Protein AF-0000000086143249 (afdb_homodimer)

Solvent-accessible surface area (backbone atoms only — not comparable to full-atom values): 24938 Å² total; per-residue (Å²): 135,87,78,75,76,75,75,76,72,74,68,70,60,76,52,44,16,34,37,43,62,39,65,54,31,55,38,76,34,71,57,23,24,67,23,38,9,64,67,45,34,52,48,39,67,72,47,65,26,53,32,49,55,59,49,44,65,70,29,73,62,38,90,56,38,36,68,79,71,19,32,50,93,50,46,57,22,42,28,57,87,43,30,72,89,51,56,42,82,43,46,58,58,37,75,44,74,37,32,36,46,72,76,23,68,48,46,25,28,32,34,29,27,32,30,34,56,89,74,70,37,75,79,40,75,57,56,37,73,32,82,71,28,52,46,71,91,50,78,87,56,68,67,79,28,45,44,64,35,59,40,66,75,80,59,78,69,64,28,51,45,80,64,33,22,28,45,32,43,43,34,40,18,52,80,96,71,57,38,38,32,46,26,27,30,41,29,25,38,52,73,80,67,75,84,73,78,81,72,84,75,81,82,76,86,74,83,75,81,83,76,94,76,88,83,75,84,67,93,125,134,86,77,75,76,76,75,75,71,74,68,71,59,76,53,43,16,34,36,43,61,38,65,54,32,54,39,76,34,72,57,24,23,67,24,37,9,64,67,48,36,52,48,40,67,72,46,65,27,53,33,49,54,59,50,44,66,70,28,73,62,38,90,55,38,36,67,78,71,18,33,52,94,48,46,57,23,43,29,57,86,43,30,72,90,51,56,42,82,42,45,58,59,37,76,44,73,36,30,37,46,71,77,25,68,48,46,26,28,32,35,30,28,32,30,33,55,88,75,71,37,75,78,41,74,56,56,37,74,33,83,72,27,53,47,70,91,51,77,87,56,68,66,80,30,45,43,62,38,59,39,64,75,80,60,78,69,66,26,50,44,79,64,34,22,28,44,32,42,43,35,41,17,52,82,94,71,56,38,38,32,46,27,26,30,42,29,25,38,50,75,80,69,76,82,75,78,82,77,86,81,88,84,73,91,72,86,77,85,78,66,93,67,84,76,82,79,82,92,130

Structure (mmCIF, N/CA/C/O backbone):
data_AF-0000000086143249-model_v1
#
loop_
_entity.id
_entity.type
_entity.pdbx_description
1 polymer 'Chitin-binding type-4 domain-containing protein'
#
loop_
_atom_site.group_PDB
_atom_site.id
_atom_site.type_symbol
_atom_site.label_atom_id
_atom_site.label_alt_id
_atom_site.label_comp_id
_atom_site.label_asym_id
_atom_site.label_entity_id
_atom_site.label_seq_id
_atom_site.pdbx_PDB_ins_code
_atom_site.Cartn_x
_atom_site.Cartn_y
_atom_site.Cartn_z
_atom_site.occupancy
_atom_site.B_iso_or_equiv
_atom_site.auth_seq_id
_atom_site.auth_comp_id
_atom_site.auth_asym_id
_atom_site.auth_atom_id
_atom_site.pdbx_PDB_model_num
ATOM 1 N N . MET A 1 1 ? 10.273 23.375 -43.906 1 33 1 MET A N 1
ATOM 2 C CA . MET A 1 1 ? 9.312 23.016 -42.844 1 33 1 MET A CA 1
ATOM 3 C C . MET A 1 1 ? 9.844 21.875 -42 1 33 1 MET A C 1
ATOM 5 O O . MET A 1 1 ? 10.016 20.75 -42.5 1 33 1 MET A O 1
ATOM 9 N N . LYS A 1 2 ? 10.781 22.188 -41 1 35.91 2 LYS A N 1
ATOM 10 C CA . LYS A 1 2 ? 11.531 21.281 -40.125 1 35.91 2 LYS A CA 1
ATOM 11 C C . LYS A 1 2 ? 10.602 20.5 -39.219 1 35.91 2 LYS A C 1
ATOM 13 O O . LYS A 1 2 ? 9.828 21.094 -38.438 1 35.91 2 LYS A O 1
ATOM 18 N N . TYR A 1 3 ? 10.086 19.328 -39.656 1 38.5 3 TYR A N 1
ATOM 19 C CA . TYR A 1 3 ? 9.305 18.391 -38.844 1 38.5 3 TYR A CA 1
ATOM 20 C C . TYR A 1 3 ? 10.102 17.922 -37.656 1 38.5 3 TYR A C 1
ATOM 22 O O . TYR A 1 3 ? 11.188 17.359 -37.781 1 38.5 3 TYR A O 1
ATOM 30 N N . PHE A 1 4 ? 10.07 18.688 -36.594 1 37.59 4 PHE A N 1
ATOM 31 C CA . PHE A 1 4 ? 10.625 18.188 -35.344 1 37.59 4 PHE A CA 1
ATOM 32 C C . PHE A 1 4 ? 9.852 16.969 -34.844 1 37.59 4 PHE A C 1
ATOM 34 O O . PHE A 1 4 ? 8.641 17.047 -34.625 1 37.59 4 PHE A O 1
ATOM 41 N N . ALA A 1 5 ? 10.312 15.789 -35.219 1 37.38 5 ALA A N 1
ATOM 42 C CA . ALA A 1 5 ? 9.836 14.523 -34.656 1 37.38 5 ALA A CA 1
ATOM 43 C C . ALA A 1 5 ? 9.945 14.516 -33.125 1 37.38 5 ALA A C 1
ATOM 45 O O . ALA A 1 5 ? 11.039 14.617 -32.594 1 37.38 5 ALA A O 1
ATOM 46 N N . ALA A 1 6 ? 8.891 14.961 -32.469 1 35.78 6 ALA A N 1
ATOM 47 C CA . ALA A 1 6 ? 8.812 14.766 -31.031 1 35.78 6 ALA A CA 1
ATOM 48 C C . ALA A 1 6 ? 8.992 13.297 -30.672 1 35.78 6 ALA A C 1
ATOM 50 O O . ALA A 1 6 ? 8.195 12.445 -31.094 1 35.78 6 ALA A O 1
ATOM 51 N N . ILE A 1 7 ? 10.164 12.836 -30.438 1 33.03 7 ILE A N 1
ATOM 52 C CA . ILE A 1 7 ? 10.398 11.523 -29.844 1 33.03 7 ILE A CA 1
ATOM 53 C C . ILE A 1 7 ? 9.625 11.406 -28.531 1 33.03 7 ILE A C 1
ATOM 55 O O . ILE A 1 7 ? 9.922 12.109 -27.562 1 33.03 7 ILE A O 1
ATOM 59 N N . ALA A 1 8 ? 8.375 10.984 -28.609 1 36.09 8 ALA A N 1
ATOM 60 C CA . ALA A 1 8 ? 7.641 10.578 -27.422 1 36.09 8 ALA A CA 1
ATOM 61 C C . ALA A 1 8 ? 8.438 9.555 -26.609 1 36.09 8 ALA A C 1
ATOM 63 O O . ALA A 1 8 ? 8.602 8.406 -27.047 1 36.09 8 ALA A O 1
ATOM 64 N N . THR A 1 9 ? 9.445 9.922 -25.906 1 32.84 9 THR A N 1
ATOM 65 C CA . THR A 1 9 ? 10.07 9.016 -24.938 1 32.84 9 THR A CA 1
ATOM 66 C C . THR A 1 9 ? 9.016 8.328 -24.078 1 32.84 9 THR A C 1
ATOM 68 O O . THR A 1 9 ? 8.273 8.984 -23.359 1 32.84 9 THR A O 1
ATOM 71 N N . PHE A 1 10 ? 8.469 7.238 -24.516 1 34.41 10 PHE A N 1
ATOM 72 C CA . PHE A 1 10 ? 7.715 6.348 -23.656 1 34.41 10 PHE A CA 1
ATOM 73 C C . PHE A 1 10 ? 8.461 6.105 -22.344 1 34.41 10 PHE A C 1
ATOM 75 O O . PHE A 1 10 ? 9.531 5.488 -22.344 1 34.41 10 PHE A O 1
ATOM 82 N N . LEU A 1 11 ? 8.609 7.121 -21.578 1 34.47 11 LEU A N 1
ATOM 83 C CA . LEU A 1 11 ? 9.07 6.832 -20.234 1 34.47 11 LEU A CA 1
ATOM 84 C C . LEU A 1 11 ? 8.453 5.543 -19.703 1 34.47 11 LEU A C 1
ATOM 86 O O . LEU A 1 11 ? 7.23 5.441 -19.578 1 34.47 11 LEU A O 1
ATOM 90 N N . GLU A 1 12 ? 9.117 4.418 -19.984 1 35.25 12 GLU A N 1
ATOM 91 C CA . GLU A 1 12 ? 8.797 3.125 -19.391 1 35.25 12 GLU A CA 1
ATOM 92 C C . GLU A 1 12 ? 8.469 3.268 -17.906 1 35.25 12 GLU A C 1
ATOM 94 O O . GLU A 1 12 ? 9.258 3.836 -17.141 1 35.25 12 GLU A O 1
ATOM 99 N N . LEU A 1 13 ? 7.32 3.502 -17.469 1 40.66 13 LEU A N 1
ATOM 100 C CA . LEU A 1 13 ? 6.809 3.314 -16.109 1 40.66 13 LEU A CA 1
ATOM 101 C C . LEU A 1 13 ? 7.57 2.207 -15.391 1 40.66 13 LEU A C 1
ATOM 103 O O . LEU A 1 13 ? 7.488 1.039 -15.773 1 40.66 13 LEU A O 1
ATOM 107 N N . VAL A 1 14 ? 8.883 2.426 -15.008 1 43.16 14 VAL A N 1
ATOM 108 C CA . VAL A 1 14 ? 9.648 1.377 -14.336 1 43.16 14 VAL A CA 1
ATOM 109 C C . VAL A 1 14 ? 8.836 0.802 -13.18 1 43.16 14 VAL A C 1
ATOM 111 O O . VAL A 1 14 ? 8.656 1.459 -12.148 1 43.16 14 VAL A O 1
ATOM 114 N N . SER A 1 15 ? 7.547 0.418 -13.227 1 50.25 15 SER A N 1
ATOM 115 C CA . SER A 1 15 ? 6.836 -0.416 -12.266 1 50.25 15 SER A CA 1
ATOM 116 C C . SER A 1 15 ? 7.629 -1.675 -11.93 1 50.25 15 SER A C 1
ATOM 118 O O . SER A 1 15 ? 8.203 -2.307 -12.82 1 50.25 15 SER A O 1
ATOM 120 N N . ALA A 1 16 ? 8.195 -1.715 -10.695 1 55.97 16 ALA A N 1
ATOM 121 C CA . ALA A 1 16 ? 8.734 -3.037 -10.391 1 55.97 16 ALA A CA 1
ATOM 122 C C . ALA A 1 16 ? 7.781 -4.137 -10.852 1 55.97 16 ALA A C 1
ATOM 124 O O . ALA A 1 16 ? 6.562 -3.982 -10.758 1 55.97 16 ALA A O 1
ATOM 125 N N . HIS A 1 17 ? 8.336 -5.012 -11.586 1 82.94 17 HIS A N 1
ATOM 126 C CA . HIS A 1 17 ? 7.492 -5.988 -12.266 1 82.94 17 HIS A CA 1
ATOM 127 C C . HIS A 1 17 ? 8.148 -7.367 -12.289 1 82.94 17 HIS A C 1
ATOM 129 O O . HIS A 1 17 ? 9.344 -7.484 -12.586 1 82.94 17 HIS A O 1
ATOM 135 N N . GLY A 1 18 ? 7.453 -8.234 -11.68 1 94.75 18 GLY A N 1
ATOM 136 C CA . GLY A 1 18 ? 7.973 -9.586 -11.852 1 94.75 18 GLY A CA 1
ATOM 137 C C . GLY A 1 18 ? 6.895 -10.648 -11.797 1 94.75 18 GLY A C 1
ATOM 138 O O . GLY A 1 18 ? 5.816 -10.422 -11.25 1 94.75 18 GLY A O 1
ATOM 139 N N . TYR A 1 19 ? 7.262 -11.766 -12.375 1 98.19 19 TYR A N 1
ATOM 140 C CA . TYR A 1 19 ? 6.344 -12.898 -12.461 1 98.19 19 TYR A CA 1
ATOM 141 C C . TYR A 1 19 ? 7.102 -14.188 -12.75 1 98.19 19 TYR A C 1
ATOM 143 O O . TYR A 1 19 ? 8.156 -14.172 -13.383 1 98.19 19 TYR A O 1
ATOM 151 N N . PHE A 1 20 ? 6.504 -15.312 -12.227 1 98.75 20 PHE A N 1
ATOM 152 C CA . PHE A 1 20 ? 7.086 -16.594 -12.594 1 98.75 20 PHE A CA 1
ATOM 153 C C . PHE A 1 20 ? 6.898 -16.875 -14.086 1 98.75 20 PHE A C 1
ATOM 155 O O . PHE A 1 20 ? 5.777 -16.812 -14.594 1 98.75 20 PHE A O 1
ATOM 162 N N . GLU A 1 21 ? 8.031 -17.297 -14.742 1 98.19 21 GLU A N 1
ATOM 163 C CA . GLU A 1 21 ? 7.98 -17.672 -16.156 1 98.19 21 GLU A CA 1
ATOM 164 C C . GLU A 1 21 ? 8.133 -19.188 -16.328 1 98.19 21 GLU A C 1
ATOM 166 O O . GLU A 1 21 ? 7.539 -19.781 -17.219 1 98.19 21 GLU A O 1
ATOM 171 N N . THR A 1 22 ? 8.953 -19.812 -15.469 1 98.19 22 THR A N 1
ATOM 172 C CA . THR A 1 22 ? 9.172 -21.25 -15.492 1 98.19 22 THR A CA 1
ATOM 173 C C . THR A 1 22 ? 9.242 -21.797 -14.07 1 98.19 22 THR A C 1
ATOM 175 O O . THR A 1 22 ? 10.125 -21.422 -13.297 1 98.19 22 THR A O 1
ATOM 178 N N . PRO A 1 23 ? 8.297 -22.781 -13.828 1 98.69 23 PRO A N 1
ATOM 179 C CA . PRO A 1 23 ? 7.102 -23.141 -14.594 1 98.69 23 PRO A CA 1
ATOM 180 C C . PRO A 1 23 ? 6.152 -21.953 -14.781 1 98.69 23 PRO A C 1
ATOM 182 O O . PRO A 1 23 ? 6.258 -20.953 -14.062 1 98.69 23 PRO A O 1
ATOM 185 N N . ILE A 1 24 ? 5.301 -22.062 -15.766 1 98.5 24 ILE A N 1
ATOM 186 C CA . ILE A 1 24 ? 4.348 -20.984 -16.031 1 98.5 24 ILE A CA 1
ATOM 187 C C . ILE A 1 24 ? 3.404 -20.828 -14.844 1 98.5 24 ILE A C 1
ATOM 189 O O . ILE A 1 24 ? 2.873 -21.812 -14.328 1 98.5 24 ILE A O 1
ATOM 193 N N . ALA A 1 25 ? 3.264 -19.594 -14.375 1 98.81 25 ALA A N 1
ATOM 194 C CA . ALA A 1 25 ? 2.352 -19.281 -13.273 1 98.81 25 ALA A CA 1
ATOM 195 C C . ALA A 1 25 ? 0.932 -19.062 -13.789 1 98.81 25 ALA A C 1
ATOM 197 O O . ALA A 1 25 ? 0.707 -18.984 -15 1 98.81 25 ALA A O 1
ATOM 198 N N . ARG A 1 26 ? 0.022 -18.984 -12.828 1 98.94 26 ARG A N 1
ATOM 199 C CA . ARG A 1 26 ? -1.365 -18.672 -13.164 1 98.94 26 ARG A CA 1
ATOM 200 C C . ARG A 1 26 ? -1.455 -17.453 -14.07 1 98.94 26 ARG A C 1
ATOM 202 O O . ARG A 1 26 ? -0.74 -16.469 -13.867 1 98.94 26 ARG A O 1
ATOM 209 N N . GLN A 1 27 ? -2.35 -17.578 -15.102 1 98.56 27 GLN A N 1
ATOM 210 C CA . GLN A 1 27 ? -2.578 -16.516 -16.094 1 98.56 27 GLN A CA 1
ATOM 211 C C . GLN A 1 27 ? -3.996 -15.969 -15.977 1 98.56 27 GLN A C 1
ATOM 213 O O . GLN A 1 27 ? -4.902 -16.656 -15.508 1 98.56 27 GLN A O 1
ATOM 218 N N . PRO A 1 28 ? -4.133 -14.672 -16.391 1 98.56 28 PRO A N 1
ATOM 219 C CA . PRO A 1 28 ? -5.516 -14.195 -16.453 1 98.56 28 PRO A CA 1
ATOM 220 C C . PRO A 1 28 ? -6.352 -14.93 -17.484 1 98.56 28 PRO A C 1
ATOM 222 O O . PRO A 1 28 ? -5.852 -15.266 -18.562 1 98.56 28 PRO A O 1
ATOM 225 N N . GLY A 1 29 ? -7.547 -15.297 -17.109 1 98.75 29 GLY A N 1
ATOM 226 C CA . GLY A 1 29 ? -8.523 -15.938 -17.969 1 98.75 29 GLY A CA 1
ATOM 227 C C . GLY A 1 29 ? -9.953 -15.594 -17.625 1 98.75 29 GLY A C 1
ATOM 228 O O . GLY A 1 29 ? -10.203 -14.625 -16.891 1 98.75 29 GLY A O 1
ATOM 229 N N . PRO A 1 30 ? -10.922 -16.281 -18.203 1 98.75 30 PRO A N 1
ATOM 230 C CA . PRO A 1 30 ? -12.336 -15.961 -17.984 1 98.75 30 PRO A CA 1
ATOM 231 C C . PRO A 1 30 ? -12.742 -15.984 -16.516 1 98.75 30 PRO A C 1
ATOM 233 O O . PRO A 1 30 ? -13.555 -15.164 -16.078 1 98.75 30 PRO A O 1
ATOM 236 N N . ALA A 1 31 ? -12.234 -16.906 -15.773 1 98.81 31 ALA A N 1
ATOM 237 C CA . ALA A 1 31 ? -12.57 -16.969 -14.352 1 98.81 31 ALA A CA 1
ATOM 238 C C . ALA A 1 31 ? -12.047 -15.75 -13.609 1 98.81 31 ALA A C 1
ATOM 240 O O . ALA A 1 31 ? -12.727 -15.203 -12.742 1 98.81 31 ALA A O 1
ATOM 241 N N . TYR A 1 32 ? -10.852 -15.328 -13.961 1 98.75 32 TYR A N 1
ATOM 242 C CA . TYR A 1 32 ? -10.266 -14.109 -13.398 1 98.75 32 TYR A CA 1
ATOM 243 C C . TYR A 1 32 ? -11.117 -12.891 -13.734 1 98.75 32 TYR A C 1
ATOM 245 O O . TYR A 1 32 ? -11.43 -12.086 -12.852 1 98.75 32 TYR A O 1
ATOM 253 N N . GLU A 1 33 ? -11.484 -12.789 -14.953 1 98.81 33 GLU A N 1
ATOM 254 C CA . GLU A 1 33 ? -12.305 -11.656 -15.383 1 98.81 33 GLU A CA 1
ATOM 255 C C . GLU A 1 33 ? -13.641 -11.641 -14.648 1 98.81 33 GLU A C 1
ATOM 257 O O . GLU A 1 33 ? -14.109 -10.578 -14.234 1 98.81 33 GLU A O 1
ATOM 262 N N . ALA A 1 34 ? -14.219 -12.766 -14.484 1 98.62 34 ALA A N 1
ATOM 263 C CA . ALA A 1 34 ? -15.516 -12.859 -13.812 1 98.62 34 ALA A CA 1
ATOM 264 C C . ALA A 1 34 ? -15.406 -12.422 -12.352 1 98.62 34 ALA A C 1
ATOM 266 O O . ALA A 1 34 ? -16.328 -11.797 -11.82 1 98.62 34 ALA A O 1
ATOM 267 N N . ALA A 1 35 ? -14.297 -12.68 -11.742 1 98 35 ALA A N 1
ATOM 268 C CA . ALA A 1 35 ? -14.133 -12.422 -10.312 1 98 35 ALA A CA 1
ATOM 269 C C . ALA A 1 35 ? -13.578 -11.023 -10.062 1 98 35 ALA A C 1
ATOM 271 O O . ALA A 1 35 ? -14.031 -10.32 -9.164 1 98 35 ALA A O 1
ATOM 272 N N . CYS A 1 36 ? -12.602 -10.617 -10.898 1 98.31 36 CYS A N 1
ATOM 273 C CA . CYS A 1 36 ? -11.844 -9.406 -10.609 1 98.31 36 CYS A CA 1
ATOM 274 C C . CYS A 1 36 ? -12.266 -8.266 -11.531 1 98.31 36 CYS A C 1
ATOM 276 O O . CYS A 1 36 ? -11.852 -7.117 -11.328 1 98.31 36 CYS A O 1
ATOM 278 N N . GLY A 1 37 ? -13.047 -8.523 -12.539 1 98.56 37 GLY A N 1
ATOM 279 C CA . GLY A 1 37 ? -13.539 -7.508 -13.453 1 98.56 37 GLY A CA 1
ATOM 280 C C . GLY A 1 37 ? -12.711 -7.379 -14.711 1 98.56 37 GLY A C 1
ATOM 281 O O . GLY A 1 37 ? -11.562 -7.828 -14.758 1 98.56 37 GLY A O 1
ATOM 282 N N . SER A 1 38 ? -13.305 -6.742 -15.727 1 98.5 38 SER A N 1
ATOM 283 C CA . SER A 1 38 ? -12.688 -6.625 -17.047 1 98.5 38 SER A CA 1
ATOM 284 C C . SER A 1 38 ? -11.445 -5.742 -17 1 98.5 38 SER A C 1
ATOM 286 O O . SER A 1 38 ? -10.484 -5.973 -17.734 1 98.5 38 SER A O 1
ATOM 288 N N . GLN A 1 39 ? -11.508 -4.742 -16.156 1 97.12 39 GLN A N 1
ATOM 289 C CA . GLN A 1 39 ? -10.352 -3.863 -16.078 1 97.12 39 GLN A CA 1
ATOM 290 C C . GLN A 1 39 ? -9.125 -4.613 -15.555 1 97.12 39 GLN A C 1
ATOM 292 O O . GLN A 1 39 ? -8.031 -4.488 -16.109 1 97.12 39 GLN A O 1
ATOM 297 N N . ALA A 1 40 ? -9.383 -5.371 -14.508 1 97.69 40 ALA A N 1
ATOM 298 C CA . ALA A 1 40 ? -8.281 -6.176 -13.992 1 97.69 40 ALA A CA 1
ATOM 299 C C . ALA A 1 40 ? -7.758 -7.141 -15.055 1 97.69 40 ALA A C 1
ATOM 301 O O . ALA A 1 40 ? -6.551 -7.25 -15.266 1 97.69 40 ALA A O 1
ATOM 302 N N . TYR A 1 41 ? -8.656 -7.809 -15.711 1 98.5 41 TYR A N 1
ATOM 303 C CA . TYR A 1 41 ? -8.305 -8.766 -16.75 1 98.5 41 TYR A CA 1
ATOM 304 C C . TYR A 1 41 ? -7.465 -8.109 -17.844 1 98.5 41 TYR A C 1
ATOM 306 O O . TYR A 1 41 ? -6.398 -8.617 -18.203 1 98.5 41 TYR A O 1
ATOM 314 N N . ASN A 1 42 ? -7.891 -6.977 -18.344 1 97.31 42 ASN A N 1
ATOM 315 C CA . ASN A 1 42 ? -7.188 -6.289 -19.422 1 97.31 42 ASN A CA 1
ATOM 316 C C . ASN A 1 42 ? -5.812 -5.805 -18.969 1 97.31 42 ASN A C 1
ATOM 318 O O . ASN A 1 42 ? -4.84 -5.91 -19.734 1 97.31 42 ASN A O 1
ATOM 322 N N . MET A 1 43 ? -5.754 -5.344 -17.75 1 95.31 43 MET A N 1
ATOM 323 C CA . MET A 1 43 ? -4.473 -4.859 -17.25 1 95.31 43 MET A CA 1
ATOM 324 C C . MET A 1 43 ? -3.469 -6 -17.125 1 95.31 43 MET A C 1
ATOM 326 O O . MET A 1 43 ? -2.324 -5.875 -17.562 1 95.31 43 MET A O 1
ATOM 330 N N . MET A 1 44 ? -3.951 -7.137 -16.594 1 97.06 44 MET A N 1
ATOM 331 C CA . MET A 1 44 ? -3.041 -8.258 -16.375 1 97.06 44 MET A CA 1
ATOM 332 C C . MET A 1 44 ? -2.707 -8.953 -17.688 1 97.06 44 MET A C 1
ATOM 334 O O . MET A 1 44 ? -1.605 -9.484 -17.844 1 97.06 44 MET A O 1
ATOM 338 N N . LYS A 1 45 ? -3.617 -8.914 -18.594 1 96.62 45 LYS A N 1
ATOM 339 C CA . LYS A 1 45 ? -3.32 -9.43 -19.922 1 96.62 45 LYS A CA 1
ATOM 340 C C . LYS A 1 45 ? -2.283 -8.562 -20.625 1 96.62 45 LYS A C 1
ATOM 342 O O . LYS A 1 45 ? -1.466 -9.062 -21.406 1 96.62 45 LYS A O 1
ATOM 347 N N . GLY A 1 46 ? -2.352 -7.34 -20.422 1 94.12 46 GLY A N 1
ATOM 348 C CA . GLY A 1 46 ? -1.397 -6.41 -21 1 94.12 46 GLY A CA 1
ATOM 349 C C . GLY A 1 46 ? -0.026 -6.48 -20.359 1 94.12 46 GLY A C 1
ATOM 350 O O . GLY A 1 46 ? 0.992 -6.512 -21.047 1 94.12 46 GLY A O 1
ATOM 351 N N . ASP A 1 47 ? 0.03 -6.484 -19.109 1 94.19 47 ASP A N 1
ATOM 352 C CA . ASP A 1 47 ? 1.266 -6.598 -18.344 1 94.19 47 ASP A CA 1
ATOM 353 C C . ASP A 1 47 ? 1.026 -7.328 -17.031 1 94.19 47 ASP A C 1
ATOM 355 O O . ASP A 1 47 ? 0.626 -6.719 -16.031 1 94.19 47 ASP A O 1
ATOM 359 N N . ILE A 1 48 ? 1.425 -8.555 -16.891 1 96.69 48 ILE A N 1
ATOM 360 C CA . ILE A 1 48 ? 1.126 -9.422 -15.766 1 96.69 48 ILE A CA 1
ATOM 361 C C . ILE A 1 48 ? 2.088 -9.133 -14.617 1 96.69 48 ILE A C 1
ATOM 363 O O . ILE A 1 48 ? 1.887 -9.602 -13.5 1 96.69 48 ILE A O 1
ATOM 367 N N . ASN A 1 49 ? 3.104 -8.289 -14.836 1 96.44 49 ASN A N 1
ATOM 368 C CA . ASN A 1 49 ? 4.195 -8.094 -13.891 1 96.44 49 ASN A CA 1
ATOM 369 C C . ASN A 1 49 ? 3.846 -7.043 -12.844 1 96.44 49 ASN A C 1
ATOM 371 O O . ASN A 1 49 ? 4.57 -6.879 -11.859 1 96.44 49 ASN A O 1
ATOM 375 N N . GLY A 1 50 ? 2.723 -6.312 -12.977 1 94.44 50 GLY A N 1
ATOM 376 C CA . GLY A 1 50 ? 2.383 -5.18 -12.125 1 94.44 50 GLY A CA 1
ATOM 377 C C . GLY A 1 50 ? 2.092 -5.574 -10.688 1 94.44 50 GLY A C 1
ATOM 378 O O . GLY A 1 50 ? 2.008 -6.766 -10.375 1 94.44 50 GLY A O 1
ATOM 379 N N . ASN A 1 51 ? 1.969 -4.539 -9.82 1 94.62 51 ASN A N 1
ATOM 380 C CA . ASN A 1 51 ? 1.792 -4.727 -8.383 1 94.62 51 ASN A CA 1
ATOM 381 C C . ASN A 1 51 ? 0.315 -4.77 -8 1 94.62 51 ASN A C 1
ATOM 383 O O . ASN A 1 51 ? -0.543 -4.34 -8.773 1 94.62 51 ASN A O 1
ATOM 387 N N . ILE A 1 52 ? 0.052 -5.285 -6.844 1 96.38 52 ILE A N 1
ATOM 388 C CA . ILE A 1 52 ? -1.307 -5.477 -6.352 1 96.38 52 ILE A CA 1
ATOM 389 C C . ILE A 1 52 ? -1.938 -4.121 -6.039 1 96.38 52 ILE A C 1
ATOM 391 O O . ILE A 1 52 ? -3.115 -3.896 -6.332 1 96.38 52 ILE A O 1
ATOM 395 N N . GLN A 1 53 ? -1.186 -3.199 -5.488 1 93.12 53 GLN A N 1
ATOM 396 C CA . GLN A 1 53 ? -1.72 -1.904 -5.082 1 93.12 53 GLN A CA 1
ATOM 397 C C . GLN A 1 53 ? -2.197 -1.102 -6.289 1 93.12 53 GLN A C 1
ATOM 399 O O . GLN A 1 53 ? -3.264 -0.485 -6.246 1 93.12 53 GLN A O 1
ATOM 404 N N . GLY A 1 54 ? -1.394 -1.112 -7.363 1 90.75 54 GLY A N 1
ATOM 405 C CA . GLY A 1 54 ? -1.824 -0.473 -8.594 1 90.75 54 GLY A CA 1
ATOM 406 C C . GLY A 1 54 ? -3.08 -1.09 -9.18 1 90.75 54 GLY A C 1
ATOM 407 O O . GLY A 1 54 ? -3.984 -0.375 -9.617 1 90.75 54 GLY A O 1
ATOM 408 N N . LEU A 1 55 ? -3.113 -2.367 -9.125 1 93.81 55 LEU A N 1
ATOM 409 C CA . LEU A 1 55 ? -4.297 -3.074 -9.602 1 93.81 55 LEU A CA 1
ATOM 410 C C . LEU A 1 55 ? -5.523 -2.709 -8.766 1 93.81 55 LEU A C 1
ATOM 412 O O . LEU A 1 55 ? -6.582 -2.4 -9.32 1 93.81 55 LEU A O 1
ATOM 416 N N . LEU A 1 56 ? -5.348 -2.777 -7.531 1 92.38 56 LEU A N 1
ATOM 417 C CA . LEU A 1 56 ? -6.43 -2.439 -6.613 1 92.38 56 LEU A CA 1
ATOM 418 C C . LEU A 1 56 ? -6.945 -1.027 -6.879 1 92.38 56 LEU A C 1
ATOM 420 O O . LEU A 1 56 ? -8.156 -0.804 -6.941 1 92.38 56 LEU A O 1
ATOM 424 N N . GLN A 1 57 ? -6.055 -0.076 -7.051 1 87.19 57 GLN A N 1
ATOM 425 C CA . GLN A 1 57 ? -6.438 1.309 -7.309 1 87.19 57 GLN A CA 1
ATOM 426 C C . GLN A 1 57 ? -7.293 1.42 -8.562 1 87.19 57 GLN A C 1
ATOM 428 O O . GLN A 1 57 ? -8.203 2.246 -8.633 1 87.19 57 GLN A O 1
ATOM 433 N N . MET A 1 58 ? -7.016 0.572 -9.477 1 88.5 58 MET A N 1
ATOM 434 C CA . MET A 1 58 ? -7.707 0.653 -10.758 1 88.5 58 MET A CA 1
ATOM 435 C C . MET A 1 58 ? -9.086 0.002 -10.68 1 88.5 58 MET A C 1
ATOM 437 O O . MET A 1 58 ? -10.008 0.403 -11.391 1 88.5 58 MET A O 1
ATOM 441 N N . VAL A 1 59 ? -9.242 -0.929 -9.773 1 93.25 59 VAL A N 1
ATOM 442 C CA . VAL A 1 59 ? -10.445 -1.744 -9.93 1 93.25 59 VAL A CA 1
ATOM 443 C C . VAL A 1 59 ? -11.375 -1.527 -8.742 1 93.25 59 VAL A C 1
ATOM 445 O O . VAL A 1 59 ? -12.555 -1.896 -8.797 1 93.25 59 VAL A O 1
ATOM 448 N N . ALA A 1 60 ? -10.914 -1.011 -7.668 1 86.12 60 ALA A N 1
ATOM 449 C CA . ALA A 1 60 ? -11.625 -0.999 -6.395 1 86.12 60 ALA A CA 1
ATOM 450 C C . ALA A 1 60 ? -13 -0.355 -6.539 1 86.12 60 ALA A C 1
ATOM 452 O O . ALA A 1 60 ? -13.945 -0.731 -5.84 1 86.12 60 ALA A O 1
ATOM 453 N N . ASN A 1 61 ? -13.117 0.546 -7.523 1 84.5 61 ASN A N 1
ATOM 454 C CA . ASN A 1 61 ? -14.375 1.277 -7.641 1 84.5 61 ASN A CA 1
ATOM 455 C C . ASN A 1 61 ? -15.164 0.837 -8.875 1 84.5 61 ASN A C 1
ATOM 457 O O . ASN A 1 61 ? -16.156 1.477 -9.242 1 84.5 61 ASN A O 1
ATOM 461 N N . GLN A 1 62 ? -14.719 -0.191 -9.477 1 91.38 62 GLN A N 1
ATOM 462 C CA . GLN A 1 62 ? -15.438 -0.707 -10.641 1 91.38 62 GLN A CA 1
ATOM 463 C C . GLN A 1 62 ? -16.625 -1.573 -10.219 1 91.38 62 GLN A C 1
ATOM 465 O O . GLN A 1 62 ? -16.531 -2.326 -9.242 1 91.38 62 GLN A O 1
ATOM 470 N N . ALA A 1 63 ? -17.703 -1.499 -10.992 1 93.81 63 ALA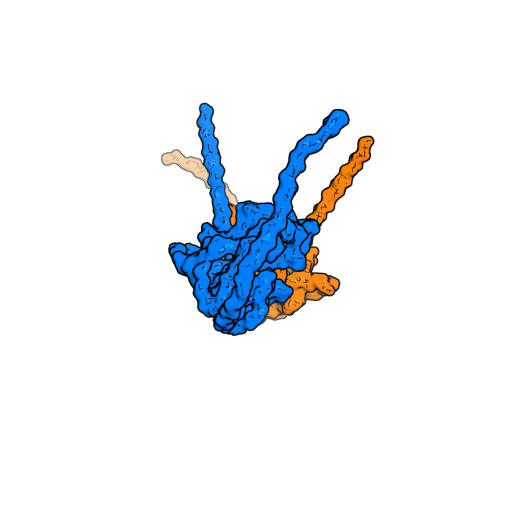 A N 1
ATOM 471 C CA . ALA A 1 63 ? -18.953 -2.188 -10.664 1 93.81 63 ALA A CA 1
ATOM 472 C C . ALA A 1 63 ? -18.781 -3.701 -10.742 1 93.81 63 ALA A C 1
ATOM 474 O O . ALA A 1 63 ? -19.469 -4.449 -10.047 1 93.81 63 ALA A O 1
ATOM 475 N N . ASP A 1 64 ? -17.859 -4.141 -11.531 1 96.75 64 ASP A N 1
ATOM 476 C CA . ASP A 1 64 ? -17.734 -5.578 -11.75 1 96.75 64 ASP A CA 1
ATOM 477 C C . ASP A 1 64 ? -16.594 -6.156 -10.914 1 96.75 64 ASP A C 1
ATOM 479 O O . ASP A 1 64 ? -16.203 -7.312 -11.109 1 96.75 64 ASP A O 1
ATOM 483 N N . TYR A 1 65 ? -16.109 -5.312 -10 1 95.19 65 TYR A N 1
ATOM 484 C CA . TYR A 1 65 ? -15.094 -5.816 -9.086 1 95.19 65 TYR A CA 1
ATOM 485 C C . TYR A 1 65 ? -15.727 -6.297 -7.781 1 95.19 65 TYR A C 1
ATOM 487 O O . TYR A 1 65 ? -16.438 -5.543 -7.117 1 95.19 65 TYR A O 1
ATOM 495 N N . ASN A 1 66 ? -15.422 -7.539 -7.508 1 92.69 66 ASN A N 1
ATOM 496 C CA . ASN A 1 66 ? -15.789 -8.141 -6.227 1 92.69 66 ASN A CA 1
ATOM 497 C C . ASN A 1 66 ? -14.555 -8.523 -5.414 1 92.69 66 ASN A C 1
ATOM 499 O O . ASN A 1 66 ? -13.906 -9.523 -5.703 1 92.69 66 ASN A O 1
ATOM 503 N N . ALA A 1 67 ? -14.32 -7.789 -4.379 1 92.38 67 ALA A N 1
ATOM 504 C CA . ALA A 1 67 ? -13.078 -7.949 -3.629 1 92.38 67 ALA A CA 1
ATOM 505 C C . ALA A 1 67 ? -12.961 -9.359 -3.059 1 92.38 67 ALA A C 1
ATOM 507 O O . ALA A 1 67 ? -11.898 -9.977 -3.125 1 92.38 67 ALA A O 1
ATOM 508 N N . GLU A 1 68 ? -14.047 -9.844 -2.531 1 92.94 68 GLU A N 1
ATOM 509 C CA . GLU A 1 68 ? -14.023 -11.164 -1.909 1 92.94 68 GLU A CA 1
ATOM 510 C C . GLU A 1 68 ? -13.828 -12.258 -2.953 1 92.94 68 GLU A C 1
ATOM 512 O O . GLU A 1 68 ? -13.008 -13.156 -2.773 1 92.94 68 GLU A O 1
ATOM 517 N N . ALA A 1 69 ? -14.523 -12.156 -3.994 1 96.38 69 ALA A N 1
ATOM 518 C CA . ALA A 1 69 ? -14.414 -13.172 -5.043 1 96.38 69 ALA A CA 1
ATOM 519 C C . ALA A 1 69 ? -13.062 -13.102 -5.746 1 96.38 69 ALA A C 1
ATOM 521 O O . ALA A 1 69 ? -12.5 -14.125 -6.121 1 96.38 69 ALA A O 1
ATOM 522 N N . CYS A 1 70 ? -12.578 -11.961 -5.953 1 97.69 70 CYS A N 1
ATOM 523 C CA . CYS A 1 70 ? -11.305 -11.773 -6.629 1 97.69 70 CYS A CA 1
ATOM 524 C C . CYS A 1 70 ? -10.148 -12.258 -5.766 1 97.69 70 CYS A C 1
ATOM 526 O O . CYS A 1 70 ? -9.32 -13.055 -6.219 1 97.69 70 CYS A O 1
ATOM 528 N N . GLY A 1 71 ? -10.164 -11.781 -4.555 1 97.19 71 GLY A N 1
ATOM 529 C CA . GLY A 1 71 ? -9.07 -12.203 -3.689 1 97.19 71 GLY A CA 1
ATOM 530 C C . GLY A 1 71 ? -7.707 -11.789 -4.203 1 97.19 71 GLY A C 1
ATOM 531 O O . GLY A 1 71 ? -6.82 -12.633 -4.371 1 97.19 71 GLY A O 1
ATOM 532 N N . LEU A 1 72 ? -7.469 -10.492 -4.348 1 97.44 72 LEU A N 1
ATOM 533 C CA . LEU A 1 72 ? -6.266 -9.984 -5 1 97.44 72 LEU A CA 1
ATOM 534 C C . LEU A 1 72 ? -5.012 -10.414 -4.242 1 97.44 72 LEU A C 1
ATOM 536 O O . LEU A 1 72 ? -3.949 -10.578 -4.844 1 97.44 72 LEU A O 1
ATOM 540 N N . TRP A 1 73 ? -5.148 -10.594 -2.963 1 97.88 73 TRP A N 1
ATOM 541 C CA . TRP A 1 73 ? -3.973 -10.828 -2.131 1 97.88 73 TRP A CA 1
ATOM 542 C C . TRP A 1 73 ? -3.652 -12.312 -2.041 1 97.88 73 TRP A C 1
ATOM 544 O O . TRP A 1 73 ? -3.002 -12.758 -1.092 1 97.88 73 TRP A O 1
ATOM 554 N N . LEU A 1 74 ? -4.188 -13.172 -2.885 1 98.5 74 LEU A N 1
ATOM 555 C CA . LEU A 1 74 ? -3.834 -14.555 -3.197 1 98.5 74 LEU A CA 1
ATOM 556 C C . LEU A 1 74 ? -3.576 -14.719 -4.691 1 98.5 74 LEU A C 1
ATOM 558 O O . LEU A 1 74 ? -4.52 -14.773 -5.484 1 98.5 74 LEU A O 1
ATOM 562 N N . CYS A 1 75 ? -2.246 -14.844 -5.059 1 98.69 75 CYS A N 1
ATOM 563 C CA . CYS A 1 75 ? -1.86 -15.055 -6.449 1 98.69 75 CYS A CA 1
ATOM 564 C C . CYS A 1 75 ? -2.312 -13.891 -7.32 1 98.69 75 CYS A C 1
ATOM 566 O O . CYS A 1 75 ? -2.707 -14.078 -8.469 1 98.69 75 CYS A O 1
ATOM 568 N N . LYS A 1 76 ? -2.383 -12.672 -6.688 1 97.88 76 LYS A N 1
ATOM 569 C CA . LYS A 1 76 ? -2.867 -11.477 -7.379 1 97.88 76 LYS A CA 1
ATOM 570 C C . LYS A 1 76 ? -4.258 -11.711 -7.965 1 97.88 76 LYS A C 1
ATOM 572 O O . LYS A 1 76 ? -4.566 -11.219 -9.055 1 97.88 76 LYS A O 1
ATOM 577 N N . GLY A 1 77 ? -5.031 -12.633 -7.398 1 98.5 77 GLY A N 1
ATOM 578 C CA . GLY A 1 77 ? -6.41 -12.906 -7.785 1 98.5 77 GLY A CA 1
ATOM 579 C C . GLY A 1 77 ? -6.527 -13.953 -8.875 1 98.5 77 GLY A C 1
ATOM 580 O O . GLY A 1 77 ? -7.629 -14.414 -9.188 1 98.5 77 GLY A O 1
ATOM 581 N N . MET A 1 78 ? -5.383 -14.383 -9.469 1 98.88 78 MET A N 1
ATOM 582 C CA . MET A 1 78 ? -5.414 -15.344 -10.562 1 98.88 78 MET A CA 1
ATOM 583 C C . MET A 1 78 ? -6.066 -16.656 -10.125 1 98.88 78 MET A C 1
ATOM 585 O O . MET A 1 78 ? -5.848 -17.109 -9.008 1 98.88 78 MET A O 1
ATOM 589 N N . LYS A 1 79 ? -6.812 -17.266 -11.07 1 98.88 79 LYS A N 1
ATOM 590 C CA . LYS A 1 79 ? -7.684 -18.375 -10.727 1 98.88 79 LYS A CA 1
ATOM 591 C C . LYS A 1 79 ? -7.105 -19.703 -11.227 1 98.88 79 LYS A C 1
ATOM 593 O O . LYS A 1 79 ? -6.57 -19.766 -12.336 1 98.88 79 LYS A O 1
ATOM 598 N N . TYR A 1 80 ? -7.32 -20.719 -10.352 1 98.88 80 TYR A N 1
ATOM 599 C CA . TYR A 1 80 ? -6.965 -22.062 -10.773 1 98.88 80 TYR A CA 1
ATOM 600 C C . TYR A 1 80 ? -7.695 -22.453 -12.047 1 98.88 80 TYR A C 1
ATOM 602 O O . TYR A 1 80 ? -7.109 -23.062 -12.945 1 98.88 80 TYR A O 1
ATOM 610 N N . ASP A 1 81 ? -8.992 -22.109 -12.188 1 98.88 81 ASP A N 1
ATOM 611 C CA . ASP A 1 81 ? -9.836 -22.5 -13.312 1 98.88 81 ASP A CA 1
ATOM 612 C C . ASP A 1 81 ? -9.25 -22.016 -14.633 1 98.88 81 ASP A C 1
ATOM 614 O O . ASP A 1 81 ? -9.531 -22.578 -15.695 1 98.88 81 ASP A O 1
ATOM 618 N N . ASP A 1 82 ? -8.414 -21.031 -14.562 1 98.88 82 ASP A N 1
ATOM 619 C CA . ASP A 1 82 ? -7.793 -20.484 -15.766 1 98.88 82 ASP A CA 1
ATOM 620 C C . ASP A 1 82 ? -6.438 -21.141 -16.031 1 98.88 82 ASP A C 1
ATOM 622 O O . ASP A 1 82 ? -5.777 -20.828 -17.031 1 98.88 82 ASP A O 1
ATOM 626 N N . ASN A 1 83 ? -6.004 -22.047 -15.148 1 98.75 83 ASN A N 1
ATOM 627 C CA . ASN A 1 83 ? -4.625 -22.516 -15.211 1 98.75 83 ASN A CA 1
ATOM 628 C C . ASN A 1 83 ? -4.547 -24.031 -15.102 1 98.75 83 ASN A C 1
ATOM 630 O O . ASN A 1 83 ? -3.498 -24.578 -14.758 1 98.75 83 ASN A O 1
ATOM 634 N N . THR A 1 84 ? -5.609 -24.828 -15.398 1 98.75 84 THR A N 1
ATOM 635 C CA . THR A 1 84 ? -5.719 -26.266 -15.18 1 98.75 84 THR A CA 1
ATOM 636 C C . THR A 1 84 ? -4.746 -27.031 -16.062 1 98.75 84 THR A C 1
ATOM 638 O O . THR A 1 84 ? -4.332 -28.141 -15.742 1 98.75 84 THR A O 1
ATOM 641 N N . GLU A 1 85 ? -4.258 -26.422 -17.125 1 98.44 85 GLU A N 1
ATOM 642 C CA . GLU A 1 85 ? -3.379 -27.109 -18.078 1 98.44 85 GLU A CA 1
ATOM 643 C C . GLU A 1 85 ? -1.916 -26.984 -17.656 1 98.44 85 GLU A C 1
ATOM 645 O O . GLU A 1 85 ? -1.042 -27.625 -18.25 1 98.44 85 GLU A O 1
ATOM 650 N N . ASN A 1 86 ? -1.691 -26.188 -16.625 1 98.62 86 ASN A N 1
ATOM 651 C CA . ASN A 1 86 ? -0.31 -25.875 -16.281 1 98.62 86 ASN A CA 1
ATOM 652 C C . ASN A 1 86 ? 0.042 -26.391 -14.883 1 98.62 86 ASN A C 1
ATOM 654 O O . ASN A 1 86 ? 0.978 -25.891 -14.25 1 98.62 86 ASN A O 1
ATOM 658 N N . VAL A 1 87 ? -0.67 -27.406 -14.398 1 98.81 87 VAL A N 1
ATOM 659 C CA . VAL A 1 87 ? -0.424 -27.953 -13.062 1 98.81 87 VAL A CA 1
ATOM 660 C C . VAL A 1 87 ? 0.835 -28.812 -13.086 1 98.81 87 VAL A C 1
ATOM 662 O O . VAL A 1 87 ? 0.956 -29.734 -13.898 1 98.81 87 VAL A O 1
ATOM 665 N N . GLN A 1 88 ? 1.782 -28.5 -12.195 1 98.81 88 GLN A N 1
ATOM 666 C CA . GLN A 1 88 ? 2.986 -29.312 -12.047 1 98.81 88 GLN A CA 1
ATOM 667 C C . GLN A 1 88 ? 2.736 -30.5 -11.133 1 98.81 88 GLN A C 1
ATOM 669 O O . GLN A 1 88 ? 1.894 -30.438 -10.234 1 98.81 88 GLN A O 1
ATOM 674 N N . LYS A 1 89 ? 3.355 -31.578 -11.461 1 98.38 89 LYS A N 1
ATOM 675 C CA . LYS A 1 89 ? 3.35 -32.75 -10.602 1 98.38 89 LYS A CA 1
ATOM 676 C C . LYS A 1 89 ? 4.723 -33 -9.984 1 98.38 89 LYS A C 1
ATOM 678 O O . LYS A 1 89 ? 5.703 -33.219 -10.695 1 98.38 89 LYS A O 1
ATOM 683 N N . TYR A 1 90 ? 4.727 -32.844 -8.664 1 98.25 90 TYR A N 1
ATOM 684 C CA . TYR A 1 90 ? 5.992 -33.031 -7.953 1 98.25 90 TYR A CA 1
ATOM 685 C C . TYR A 1 90 ? 5.895 -34.156 -6.945 1 98.25 90 TYR A C 1
ATOM 687 O O . TYR A 1 90 ? 4.801 -34.656 -6.656 1 98.25 90 TYR A O 1
ATOM 695 N N . THR A 1 91 ? 7.098 -34.656 -6.52 1 96.44 91 THR A N 1
ATOM 696 C CA . THR A 1 91 ? 7.195 -35.594 -5.41 1 96.44 91 THR A CA 1
ATOM 697 C C . THR A 1 91 ? 7.801 -34.938 -4.18 1 96.44 91 THR A C 1
ATOM 699 O O . THR A 1 91 ? 8.492 -33.938 -4.301 1 96.44 91 THR A O 1
ATOM 702 N N . ALA A 1 92 ? 7.457 -35.531 -3.029 1 95.94 92 ALA A N 1
ATOM 703 C CA . ALA A 1 92 ? 8.039 -35.031 -1.792 1 95.94 92 ALA A CA 1
ATOM 704 C C . ALA A 1 92 ? 9.562 -35.062 -1.851 1 95.94 92 ALA A C 1
ATOM 706 O O . ALA A 1 92 ? 10.156 -36.031 -2.326 1 95.94 92 ALA A O 1
ATOM 707 N N . GLY A 1 93 ? 10.18 -33.938 -1.458 1 97.31 93 GLY A N 1
ATOM 708 C CA . GLY A 1 93 ? 11.633 -33.875 -1.422 1 97.31 93 GLY A CA 1
ATOM 709 C C . GLY A 1 93 ? 12.242 -33.438 -2.748 1 97.31 93 GLY A C 1
ATOM 710 O O . GLY A 1 93 ? 13.445 -33.188 -2.83 1 97.31 93 GLY A O 1
ATOM 711 N N . GLN A 1 94 ? 11.477 -33.312 -3.77 1 97.75 94 GLN A N 1
ATOM 712 C CA . GLN A 1 94 ? 11.984 -32.969 -5.094 1 97.75 94 GLN A CA 1
ATOM 713 C C . GLN A 1 94 ? 12.547 -31.562 -5.121 1 97.75 94 GLN A C 1
ATOM 715 O O . GLN A 1 94 ? 11.945 -30.641 -4.559 1 97.75 94 GLN A O 1
ATOM 720 N N . GLU A 1 95 ? 13.719 -31.391 -5.699 1 98.56 95 GLU A N 1
ATOM 721 C CA . GLU A 1 95 ? 14.234 -30.062 -6.02 1 98.56 95 GLU A CA 1
ATOM 722 C C . GLU A 1 95 ? 13.594 -29.516 -7.293 1 98.56 95 GLU A C 1
ATOM 724 O O . GLU A 1 95 ? 13.57 -30.188 -8.32 1 98.56 95 GLU A O 1
ATOM 729 N N . VAL A 1 96 ? 13.086 -28.406 -7.215 1 98.75 96 VAL A N 1
ATOM 730 C CA . VAL A 1 96 ? 12.344 -27.797 -8.312 1 98.75 96 VAL A CA 1
ATOM 731 C C . VAL A 1 96 ? 12.977 -26.453 -8.695 1 98.75 96 VAL A C 1
ATOM 733 O O . VAL A 1 96 ? 12.977 -25.516 -7.906 1 98.75 96 VAL A O 1
ATOM 736 N N . PRO A 1 97 ? 13.555 -26.297 -9.875 1 98.88 97 PRO A N 1
ATOM 737 C CA . PRO A 1 97 ? 14.039 -25 -10.336 1 98.88 97 PRO A CA 1
ATOM 738 C C . PRO A 1 97 ? 12.906 -24.047 -10.703 1 98.88 97 PRO A C 1
ATOM 740 O O . PRO A 1 97 ? 11.898 -24.469 -11.273 1 98.88 97 PRO A O 1
ATOM 743 N N . LEU A 1 98 ? 13.047 -22.859 -10.297 1 98.88 98 LEU A N 1
ATOM 744 C CA . LEU A 1 98 ? 12.086 -21.797 -10.594 1 98.88 98 LEU A CA 1
ATOM 745 C C . LEU A 1 98 ? 12.773 -20.609 -11.258 1 98.88 98 LEU A C 1
ATOM 747 O O . LEU A 1 98 ? 13.93 -20.312 -10.953 1 98.88 98 LEU A O 1
ATOM 751 N N . ASP A 1 99 ? 12.07 -19.984 -12.156 1 98.69 99 ASP A N 1
ATOM 752 C CA . ASP A 1 99 ? 12.5 -18.734 -12.797 1 98.69 99 ASP A CA 1
ATOM 753 C C . ASP A 1 99 ? 11.469 -17.641 -12.594 1 98.69 99 ASP A C 1
ATOM 755 O O . ASP A 1 99 ? 10.406 -17.656 -13.211 1 98.69 99 ASP A O 1
ATOM 759 N N . PHE A 1 100 ? 11.75 -16.75 -11.711 1 98.5 100 PHE A N 1
ATOM 760 C CA . PHE A 1 100 ? 10.961 -15.539 -11.5 1 98.5 100 PHE A CA 1
ATOM 761 C C . PHE A 1 100 ? 11.594 -14.344 -12.211 1 98.5 100 PHE A C 1
ATOM 763 O O . PHE A 1 100 ? 12.625 -13.836 -11.773 1 98.5 100 PHE A O 1
ATOM 770 N N . ALA A 1 101 ? 10.906 -13.859 -13.25 1 97.19 101 ALA A N 1
ATOM 771 C CA . ALA A 1 101 ? 11.445 -12.742 -14.023 1 97.19 101 ALA A CA 1
ATOM 772 C C . ALA A 1 101 ? 11.273 -11.422 -13.273 1 97.19 101 ALA A C 1
ATOM 774 O O . ALA A 1 101 ? 10.148 -11.016 -12.977 1 97.19 101 ALA A O 1
ATOM 775 N N . ILE A 1 102 ? 12.375 -10.797 -12.93 1 96.56 102 ILE A N 1
ATOM 776 C CA . ILE A 1 102 ? 12.375 -9.43 -12.414 1 96.56 102 ILE A CA 1
ATOM 777 C C . ILE A 1 102 ? 12.516 -8.445 -13.57 1 96.56 102 ILE A C 1
ATOM 779 O O . ILE A 1 102 ? 13.602 -8.281 -14.133 1 96.56 102 ILE A O 1
ATOM 783 N N . ARG A 1 103 ? 11.484 -7.801 -13.969 1 93.75 103 ARG A N 1
ATOM 784 C CA . ARG A 1 103 ? 11.477 -6.922 -15.133 1 93.75 103 ARG A CA 1
ATOM 785 C C . ARG A 1 103 ? 11.867 -5.5 -14.742 1 93.75 103 ARG A C 1
ATOM 787 O O . ARG A 1 103 ? 12.484 -4.785 -15.539 1 93.75 103 ARG A O 1
ATOM 794 N N . ALA A 1 104 ? 11.484 -5.031 -13.562 1 89.44 104 ALA A N 1
ATOM 795 C CA . ALA A 1 104 ? 11.875 -3.756 -12.969 1 89.44 104 ALA A CA 1
ATOM 796 C C . ALA A 1 104 ? 12.102 -3.893 -11.469 1 89.44 104 ALA A C 1
ATOM 798 O O . ALA A 1 104 ? 11.148 -4.102 -10.711 1 89.44 104 ALA A O 1
ATOM 799 N N . PRO A 1 105 ? 13.367 -3.717 -11.102 1 91.81 105 PRO A N 1
ATOM 800 C CA . PRO A 1 105 ? 13.648 -3.941 -9.68 1 91.81 105 PRO A CA 1
ATOM 801 C C . PRO A 1 105 ? 13.109 -2.824 -8.789 1 91.81 105 PRO A C 1
ATOM 803 O O . PRO A 1 105 ? 13.141 -1.652 -9.172 1 91.81 105 PRO A O 1
ATOM 806 N N . HIS A 1 106 ? 12.461 -3.164 -7.711 1 92.12 106 HIS A N 1
ATOM 807 C CA . HIS A 1 106 ? 12.18 -2.355 -6.531 1 92.12 106 HIS A CA 1
ATOM 808 C C . HIS A 1 106 ? 12.742 -3.01 -5.27 1 92.12 106 HIS A C 1
ATOM 810 O O . HIS A 1 106 ? 12.43 -4.168 -4.977 1 92.12 106 HIS A O 1
ATOM 816 N N . SER A 1 107 ? 13.562 -2.188 -4.641 1 95.19 107 SER A N 1
ATOM 817 C CA . SER A 1 107 ? 14.219 -2.719 -3.451 1 95.19 107 SER A CA 1
ATOM 818 C C . SER A 1 107 ? 13.195 -3.184 -2.418 1 95.19 107 SER A C 1
ATOM 820 O O . SER A 1 107 ? 12.289 -2.434 -2.061 1 95.19 107 SER A O 1
ATOM 822 N N . GLY A 1 108 ? 13.391 -4.438 -1.949 1 97.62 108 GLY A N 1
ATOM 823 C CA . GLY A 1 108 ? 12.508 -4.953 -0.916 1 97.62 108 GLY A CA 1
ATOM 824 C C . GLY A 1 108 ? 12.961 -6.285 -0.354 1 97.62 108 GLY A C 1
ATOM 825 O O . GLY A 1 108 ? 14.148 -6.488 -0.099 1 97.62 108 GLY A O 1
ATOM 826 N N . TYR A 1 109 ? 11.977 -7.094 -0.006 1 98.62 109 TYR A N 1
ATOM 827 C CA . TYR A 1 109 ? 12.18 -8.453 0.48 1 98.62 109 TYR A CA 1
ATOM 828 C C . TYR A 1 109 ? 11.219 -9.422 -0.2 1 98.62 109 TYR A C 1
ATOM 830 O O . TYR A 1 109 ? 10.219 -9.008 -0.788 1 98.62 109 TYR A O 1
ATOM 838 N N . ALA A 1 110 ? 11.594 -10.695 -0.177 1 98.75 110 ALA A N 1
ATOM 839 C CA . ALA A 1 110 ? 10.773 -11.672 -0.892 1 98.75 110 ALA A CA 1
ATOM 840 C C . ALA A 1 110 ? 10.883 -13.055 -0.258 1 98.75 110 ALA A C 1
ATOM 842 O O . ALA A 1 110 ? 11.828 -13.328 0.49 1 98.75 110 ALA A O 1
ATOM 843 N N . ASN A 1 111 ? 9.875 -13.836 -0.506 1 98.88 111 ASN A N 1
ATOM 844 C CA . ASN A 1 111 ? 9.906 -15.25 -0.152 1 98.88 111 ASN A CA 1
ATOM 845 C C . ASN A 1 111 ? 9.062 -16.094 -1.111 1 98.88 111 ASN A C 1
ATOM 847 O O . ASN A 1 111 ? 8.258 -15.547 -1.874 1 98.88 111 ASN A O 1
ATOM 851 N N . VAL A 1 112 ? 9.344 -17.375 -1.115 1 98.94 112 VAL A N 1
ATOM 852 C CA . VAL A 1 112 ? 8.539 -18.391 -1.788 1 98.94 112 VAL A CA 1
ATOM 853 C C . VAL A 1 112 ? 7.98 -19.375 -0.76 1 98.94 112 VAL A C 1
ATOM 855 O O . VAL A 1 112 ? 8.727 -19.922 0.053 1 98.94 112 VAL A O 1
ATOM 858 N N . SER A 1 113 ? 6.719 -19.547 -0.755 1 98.94 113 SER A N 1
ATOM 859 C CA . SER A 1 113 ? 6.035 -20.422 0.193 1 98.94 113 SER A CA 1
ATOM 860 C C . SER A 1 113 ? 4.961 -21.25 -0.497 1 98.94 113 SER A C 1
ATOM 862 O O . SER A 1 113 ? 4.594 -20.969 -1.642 1 98.94 113 SER A O 1
ATOM 864 N N . ILE A 1 114 ? 4.508 -22.281 0.149 1 98.94 114 ILE A N 1
ATOM 865 C CA . ILE A 1 114 ? 3.328 -23.016 -0.292 1 98.94 114 ILE A CA 1
ATOM 866 C C . ILE A 1 114 ? 2.088 -22.469 0.416 1 98.94 114 ILE A C 1
ATOM 868 O O . ILE A 1 114 ? 2.086 -22.297 1.638 1 98.94 114 ILE A O 1
ATOM 872 N N . VAL A 1 115 ? 1.095 -22.172 -0.336 1 98.88 115 VAL A N 1
ATOM 873 C CA . VAL A 1 115 ? -0.145 -21.609 0.178 1 98.88 115 VAL A CA 1
ATOM 874 C C . VAL A 1 115 ? -1.312 -22.547 -0.123 1 98.88 115 VAL A C 1
ATOM 876 O O . VAL A 1 115 ? -1.433 -23.047 -1.239 1 98.88 115 VAL A O 1
ATOM 879 N N . GLU A 1 116 ? -2.096 -22.875 0.859 1 98.69 116 GLU A N 1
ATOM 880 C CA . GLU A 1 116 ? -3.395 -23.5 0.661 1 98.69 116 GLU A CA 1
ATOM 881 C C . GLU A 1 116 ? -4.43 -22.5 0.16 1 98.69 116 GLU A C 1
ATOM 883 O O . GLU A 1 116 ? -4.734 -21.531 0.843 1 98.69 116 GLU A O 1
ATOM 888 N N . THR A 1 117 ? -4.98 -22.797 -0.994 1 98.62 117 THR A N 1
ATOM 889 C CA . THR A 1 117 ? -5.723 -21.75 -1.699 1 98.62 117 THR A CA 1
ATOM 890 C C . THR A 1 117 ? -7.105 -21.562 -1.082 1 98.62 117 THR A C 1
ATOM 892 O O . THR A 1 117 ? -7.652 -20.453 -1.101 1 98.62 117 THR A O 1
ATOM 895 N N . ALA A 1 118 ? -7.672 -22.578 -0.489 1 97.38 118 ALA A N 1
ATOM 896 C CA . ALA A 1 118 ? -9.016 -22.469 0.068 1 97.38 118 ALA A CA 1
ATOM 897 C C . ALA A 1 118 ? -9.047 -21.516 1.255 1 97.38 118 ALA A C 1
ATOM 899 O O . ALA A 1 118 ? -10.039 -20.797 1.46 1 97.38 118 ALA A O 1
ATOM 900 N N . THR A 1 119 ? -7.953 -21.469 2.021 1 97.12 119 THR A N 1
ATOM 901 C CA . THR A 1 119 ? -7.945 -20.672 3.246 1 97.12 119 THR A CA 1
ATOM 902 C C . THR A 1 119 ? -6.992 -19.484 3.115 1 97.12 119 THR A C 1
ATOM 904 O O . THR A 1 119 ? -6.941 -18.625 3.996 1 97.12 119 THR A O 1
ATOM 907 N N . ASN A 1 120 ? -6.281 -19.453 1.932 1 97.81 120 ASN A N 1
ATOM 908 C CA . ASN A 1 120 ? -5.219 -18.453 1.796 1 97.81 120 ASN A CA 1
ATOM 909 C C . ASN A 1 120 ? -4.25 -18.516 2.975 1 97.81 120 ASN A C 1
ATOM 911 O O . ASN A 1 120 ? -3.959 -17.484 3.586 1 97.81 120 ASN A O 1
ATOM 915 N N . SER A 1 121 ? -3.783 -19.719 3.281 1 97.94 121 SER A N 1
ATOM 916 C CA . SER A 1 121 ? -2.869 -19.922 4.402 1 97.94 121 SER A CA 1
ATOM 917 C C . SER A 1 121 ? -1.532 -20.484 3.924 1 97.94 121 SER A C 1
ATOM 919 O O . SER A 1 121 ? -1.494 -21.391 3.082 1 97.94 121 SER A O 1
ATOM 921 N N . ILE A 1 122 ? -0.49 -19.938 4.488 1 98.44 122 ILE A N 1
ATOM 922 C CA . ILE A 1 122 ? 0.836 -20.484 4.223 1 98.44 122 ILE A CA 1
ATOM 923 C C . ILE A 1 122 ? 1.006 -21.797 4.969 1 98.44 122 ILE A C 1
ATOM 925 O O . ILE A 1 122 ? 0.876 -21.844 6.195 1 98.44 122 ILE A O 1
ATOM 929 N N . ILE A 1 123 ? 1.271 -22.891 4.266 1 98.12 123 ILE A N 1
ATOM 930 C CA . ILE A 1 123 ? 1.379 -24.188 4.93 1 98.12 123 ILE A CA 1
ATOM 931 C C . ILE A 1 123 ? 2.824 -24.672 4.879 1 98.12 123 ILE A C 1
ATOM 933 O O . ILE A 1 123 ? 3.191 -25.625 5.574 1 98.12 123 ILE A O 1
ATOM 937 N N . ALA A 1 124 ? 3.672 -24.125 4.121 1 98.44 124 ALA A N 1
ATOM 938 C CA . ALA A 1 124 ? 5.125 -24.266 4.137 1 98.44 124 ALA A CA 1
ATOM 939 C C . ALA A 1 124 ? 5.801 -22.922 3.834 1 98.44 124 ALA A C 1
ATOM 941 O O . ALA A 1 124 ? 5.84 -22.5 2.682 1 98.44 124 ALA A O 1
ATOM 942 N N . ALA A 1 125 ? 6.352 -22.328 4.891 1 98.5 125 ALA A N 1
ATOM 943 C CA . ALA A 1 125 ? 6.84 -20.953 4.781 1 98.5 125 ALA A CA 1
ATOM 944 C C . ALA A 1 125 ? 8.297 -20.922 4.324 1 98.5 125 ALA A C 1
ATOM 946 O O . ALA A 1 125 ? 9.086 -21.797 4.699 1 98.5 125 ALA A O 1
ATOM 947 N N . ASP A 1 126 ? 8.656 -19.938 3.512 1 98.62 126 ASP A N 1
ATOM 948 C CA . ASP A 1 126 ? 10.023 -19.516 3.252 1 98.62 126 ASP A CA 1
ATOM 949 C C . ASP A 1 126 ? 10.867 -20.672 2.711 1 98.62 126 ASP A C 1
ATOM 951 O O . ASP A 1 126 ? 11.945 -20.953 3.234 1 98.62 126 ASP A O 1
ATOM 955 N N . LEU A 1 127 ? 10.234 -21.375 1.754 1 98.88 127 LEU A N 1
ATOM 956 C CA . LEU A 1 127 ? 11.039 -22.344 1.041 1 98.88 127 LEU A CA 1
ATOM 957 C C . LEU A 1 127 ? 12.273 -21.688 0.422 1 98.88 127 LEU A C 1
ATOM 959 O O . LEU A 1 127 ? 13.305 -22.344 0.249 1 98.88 127 LEU A O 1
ATOM 963 N N . LYS A 1 128 ? 12.148 -20.484 0.024 1 98.81 128 LYS A N 1
ATOM 964 C CA . LYS A 1 128 ? 13.188 -19.5 -0.29 1 98.81 128 LYS A CA 1
ATOM 965 C C . LYS A 1 128 ? 12.859 -18.141 0.317 1 98.81 128 LYS A C 1
ATOM 967 O O . LYS A 1 128 ? 11.695 -17.734 0.365 1 98.81 128 LYS A O 1
ATOM 972 N N . LYS A 1 129 ? 13.898 -17.422 0.791 1 98.81 129 LYS A N 1
ATOM 973 C CA . LYS A 1 129 ? 13.664 -16.125 1.432 1 98.81 129 LYS A CA 1
ATOM 974 C C . LYS A 1 129 ? 14.82 -15.172 1.173 1 98.81 129 LYS A C 1
ATOM 976 O O . LYS A 1 129 ? 15.992 -15.57 1.197 1 98.81 129 LYS A O 1
ATOM 981 N N . TRP A 1 130 ? 14.539 -13.945 0.928 1 98.69 130 TRP A N 1
ATOM 982 C CA . TRP A 1 130 ? 15.484 -12.844 0.815 1 98.69 130 TRP A CA 1
ATOM 983 C C . TRP A 1 130 ? 15.078 -11.68 1.717 1 98.69 130 TRP A C 1
ATOM 985 O O . TRP A 1 130 ? 13.984 -11.133 1.572 1 98.69 130 TRP A O 1
ATOM 995 N N . ASP A 1 131 ? 15.922 -11.305 2.576 1 98.5 131 ASP A N 1
ATOM 996 C CA . ASP A 1 131 ? 15.672 -10.102 3.365 1 98.5 131 ASP A CA 1
ATOM 997 C C . ASP A 1 131 ? 15.898 -8.844 2.533 1 98.5 131 ASP A C 1
ATOM 999 O O . ASP A 1 131 ? 15.305 -7.801 2.803 1 98.5 131 ASP A O 1
ATOM 1003 N N . GLU A 1 132 ? 16.875 -8.945 1.649 1 98.25 132 GLU A N 1
ATOM 1004 C CA . GLU A 1 132 ? 17.125 -7.953 0.615 1 98.25 132 GLU A CA 1
ATOM 1005 C C . GLU A 1 132 ? 16.953 -8.539 -0.78 1 98.25 132 GLU A C 1
ATOM 1007 O O . GLU A 1 132 ? 17.609 -9.516 -1.143 1 98.25 132 GLU A O 1
ATOM 1012 N N . TYR A 1 133 ? 16.047 -7.93 -1.459 1 98.06 133 TYR A N 1
ATOM 1013 C CA . TYR A 1 133 ? 15.656 -8.508 -2.742 1 98.06 133 TYR A CA 1
ATOM 1014 C C . TYR A 1 133 ? 15.492 -7.418 -3.799 1 98.06 133 TYR A C 1
ATOM 1016 O O . TYR A 1 133 ? 14.906 -6.371 -3.531 1 98.06 133 TYR A O 1
ATOM 1024 N N . ALA A 1 134 ? 16.094 -7.668 -5.043 1 97.25 134 ALA A N 1
ATOM 1025 C CA . ALA A 1 134 ? 15.945 -6.793 -6.203 1 97.25 134 ALA A CA 1
ATOM 1026 C C . ALA A 1 134 ? 16.344 -5.359 -5.859 1 97.25 134 ALA A C 1
ATOM 1028 O O . ALA A 1 134 ? 15.602 -4.418 -6.152 1 97.25 134 ALA A O 1
ATOM 1029 N N . LEU A 1 135 ? 17.484 -5.305 -5.195 1 96.56 135 LEU A N 1
ATOM 1030 C CA . LEU A 1 135 ? 17.938 -3.994 -4.746 1 96.56 135 LEU A CA 1
ATOM 1031 C C . LEU A 1 135 ? 18.266 -3.098 -5.93 1 96.56 135 LEU A C 1
ATOM 1033 O O . LEU A 1 135 ? 18.969 -3.52 -6.855 1 96.56 135 LEU A O 1
ATOM 1037 N N . THR A 1 136 ? 17.781 -1.846 -5.859 1 93.12 136 THR A N 1
ATOM 1038 C CA . THR A 1 136 ? 18.047 -0.894 -6.93 1 93.12 136 THR A CA 1
ATOM 1039 C C . THR A 1 136 ? 19.438 -0.289 -6.773 1 93.12 136 THR A C 1
ATOM 1041 O O . THR A 1 136 ? 19.969 0.326 -7.707 1 93.12 136 THR A O 1
ATOM 1044 N N . SER A 1 137 ? 20.078 -0.497 -5.652 1 94.81 137 SER A N 1
ATOM 1045 C CA . SER A 1 137 ? 21.391 0.087 -5.344 1 94.81 137 SER A CA 1
ATOM 1046 C C . SER A 1 137 ? 22.516 -0.764 -5.902 1 94.81 137 SER A C 1
ATOM 1048 O O . SER A 1 137 ? 23.688 -0.427 -5.738 1 94.81 137 SER A O 1
ATOM 1050 N N . ARG A 1 138 ? 22.234 -1.896 -6.531 1 94.94 138 ARG A N 1
ATOM 1051 C CA . ARG A 1 138 ? 23.25 -2.771 -7.102 1 94.94 138 ARG A CA 1
ATOM 1052 C C . ARG A 1 138 ? 22.734 -3.453 -8.367 1 94.94 138 ARG A C 1
ATOM 1054 O O . ARG A 1 138 ? 21.531 -3.459 -8.633 1 94.94 138 ARG A O 1
ATOM 1061 N N . PRO A 1 139 ? 23.734 -4.035 -9.148 1 93.31 139 PRO A N 1
ATOM 1062 C CA . PRO A 1 139 ? 23.297 -4.816 -10.312 1 93.31 139 PRO A CA 1
ATOM 1063 C C . PRO A 1 139 ? 22.438 -6.023 -9.922 1 93.31 139 PRO A C 1
ATOM 1065 O O . PRO A 1 139 ? 22.547 -6.523 -8.797 1 93.31 139 PRO A O 1
ATOM 1068 N N . SER A 1 140 ? 21.641 -6.359 -10.875 1 93.12 140 SER A N 1
ATOM 1069 C CA . SER A 1 140 ? 20.828 -7.547 -10.672 1 93.12 140 SER A CA 1
ATOM 1070 C C . SER A 1 140 ? 21.672 -8.758 -10.312 1 93.12 140 SER A C 1
ATOM 1072 O O . SER A 1 140 ? 22.781 -8.93 -10.836 1 93.12 140 SER A O 1
ATOM 1074 N N . VAL A 1 141 ? 21.172 -9.531 -9.422 1 95.44 141 VAL A N 1
ATOM 1075 C CA . VAL A 1 141 ? 21.797 -10.789 -9 1 95.44 141 VAL A CA 1
ATOM 1076 C C . VAL A 1 141 ? 21.031 -11.969 -9.609 1 95.44 141 VAL A C 1
ATOM 1078 O O . VAL A 1 141 ? 19.875 -12.211 -9.266 1 95.44 141 VAL A O 1
ATOM 1081 N N . PRO A 1 142 ? 21.625 -12.773 -10.461 1 96.31 142 PRO A N 1
ATOM 1082 C CA . PRO A 1 142 ? 20.922 -13.836 -11.188 1 96.31 142 PRO A CA 1
ATOM 1083 C C . PRO A 1 142 ? 20.188 -14.797 -10.258 1 96.31 142 PRO A C 1
ATOM 1085 O O . PRO A 1 142 ? 19.094 -15.289 -10.594 1 96.31 142 PRO A O 1
ATOM 1088 N N . SER A 1 143 ? 20.703 -15.078 -9.094 1 97.81 143 SER A N 1
ATOM 1089 C CA . SER A 1 143 ? 20.109 -16.062 -8.188 1 97.81 143 SER A CA 1
ATOM 1090 C C . SER A 1 143 ? 18.828 -15.523 -7.551 1 97.81 143 SER A C 1
ATOM 1092 O O . SER A 1 143 ? 18.094 -16.281 -6.906 1 97.81 143 SER A O 1
ATOM 1094 N N . GLU A 1 144 ? 18.547 -14.25 -7.762 1 98.06 144 GLU A N 1
ATOM 1095 C CA . GLU A 1 144 ? 17.297 -13.68 -7.297 1 98.06 144 GLU A CA 1
ATOM 1096 C C . GLU A 1 144 ? 16.156 -13.984 -8.266 1 98.06 144 GLU A C 1
ATOM 1098 O O . GLU A 1 144 ? 14.977 -13.914 -7.902 1 98.06 144 GLU A O 1
ATOM 1103 N N . SER A 1 145 ? 16.531 -14.32 -9.5 1 98.06 145 SER A N 1
ATOM 1104 C CA . SER A 1 145 ? 15.531 -14.688 -10.508 1 98.06 145 SER A CA 1
ATOM 1105 C C . SER A 1 145 ? 15.492 -16.203 -10.719 1 98.06 145 SER A C 1
ATOM 1107 O O . SER A 1 145 ? 14.414 -16.766 -10.898 1 98.06 145 SER A O 1
ATOM 1109 N N . LYS A 1 146 ? 16.625 -16.781 -10.727 1 98.56 146 LYS A N 1
ATOM 1110 C CA . LYS A 1 146 ? 16.734 -18.219 -10.945 1 98.56 146 LYS A CA 1
ATOM 1111 C C . LYS A 1 146 ? 17.188 -18.938 -9.672 1 98.56 146 LYS A C 1
ATOM 1113 O O . LYS A 1 146 ? 18.312 -18.719 -9.203 1 98.56 146 LYS A O 1
ATOM 1118 N N . PHE A 1 147 ? 16.375 -19.719 -9.125 1 98.88 147 PHE A N 1
ATOM 1119 C CA . PHE A 1 147 ? 16.625 -20.422 -7.875 1 98.88 147 PHE A CA 1
ATOM 1120 C C . PHE A 1 147 ? 15.797 -21.703 -7.797 1 98.88 147 PHE A C 1
ATOM 1122 O O . PHE A 1 147 ? 14.945 -21.953 -8.656 1 98.88 147 PHE A O 1
ATOM 1129 N N . SER A 1 148 ? 16.141 -22.531 -6.824 1 98.88 148 SER A N 1
ATOM 1130 C CA . SER A 1 148 ? 15.367 -23.75 -6.602 1 98.88 148 SER A CA 1
ATOM 1131 C C . SER A 1 148 ? 14.742 -23.766 -5.211 1 98.88 148 SER A C 1
ATOM 1133 O O . SER A 1 148 ? 15.195 -23.047 -4.309 1 98.88 148 SER A O 1
ATOM 1135 N N . ILE A 1 149 ? 13.664 -24.484 -5.141 1 98.94 149 ILE A N 1
ATOM 1136 C CA . ILE A 1 149 ? 13.094 -24.844 -3.846 1 98.94 149 ILE A CA 1
ATOM 1137 C C . ILE A 1 149 ? 13.039 -26.359 -3.715 1 98.94 149 ILE A C 1
ATOM 1139 O O . ILE A 1 149 ? 13.172 -27.078 -4.707 1 98.94 149 ILE A O 1
ATOM 1143 N N . THR A 1 150 ? 12.93 -26.766 -2.479 1 98.69 150 THR A N 1
ATOM 1144 C CA . THR A 1 150 ? 12.664 -28.188 -2.215 1 98.69 150 THR A CA 1
ATOM 1145 C C . THR A 1 150 ? 11.219 -28.391 -1.772 1 98.69 150 THR A C 1
ATOM 1147 O O . THR A 1 150 ? 10.75 -27.719 -0.846 1 98.69 150 THR A O 1
ATOM 1150 N N . ILE A 1 151 ? 10.539 -29.281 -2.496 1 98.56 151 ILE A N 1
ATOM 1151 C CA . ILE A 1 151 ? 9.188 -29.609 -2.08 1 98.56 151 ILE A CA 1
ATOM 1152 C C . ILE A 1 151 ? 9.219 -30.281 -0.711 1 98.56 151 ILE A C 1
ATOM 1154 O O . ILE A 1 151 ? 9.93 -31.266 -0.514 1 98.56 151 ILE A O 1
ATOM 1158 N N . PRO A 1 152 ? 8.367 -29.781 0.222 1 97.62 152 PRO A N 1
ATOM 1159 C CA . PRO A 1 152 ? 8.398 -30.359 1.562 1 97.62 152 PRO A CA 1
ATOM 1160 C C . PRO A 1 152 ? 7.98 -31.828 1.566 1 97.62 152 PRO A C 1
ATOM 1162 O O . PRO A 1 152 ? 7.176 -32.25 0.729 1 97.62 152 PRO A O 1
ATOM 1165 N N . ASP A 1 153 ? 8.508 -32.594 2.555 1 94.38 153 ASP A N 1
ATOM 1166 C CA . ASP A 1 153 ? 8.219 -34 2.625 1 94.38 153 ASP A CA 1
ATOM 1167 C C . ASP A 1 153 ? 7.18 -34.312 3.701 1 94.38 153 ASP A C 1
ATOM 1169 O O . ASP A 1 153 ? 6.887 -35.469 3.98 1 94.38 153 ASP A O 1
ATOM 1173 N N . ASN A 1 154 ? 6.648 -33.312 4.273 1 91.88 154 ASN A N 1
ATOM 1174 C CA . ASN A 1 154 ? 5.719 -33.5 5.383 1 91.88 154 ASN A CA 1
ATOM 1175 C C . ASN A 1 154 ? 4.387 -32.812 5.125 1 91.88 154 ASN A C 1
ATOM 1177 O O . ASN A 1 154 ? 3.781 -32.25 6.051 1 91.88 154 ASN A O 1
ATOM 1181 N N . MET A 1 155 ? 3.926 -32.781 3.859 1 90.88 155 MET A N 1
ATOM 1182 C CA . MET A 1 155 ? 2.713 -32.062 3.518 1 90.88 155 MET A CA 1
ATOM 1183 C C . MET A 1 155 ? 1.492 -32.969 3.559 1 90.88 155 MET A C 1
ATOM 1185 O O . MET A 1 155 ? 0.356 -32.5 3.471 1 90.88 155 MET A O 1
ATOM 1189 N N . GLY A 1 156 ? 1.716 -34.312 3.787 1 90.19 156 GLY A N 1
ATOM 1190 C CA . GLY A 1 156 ? 0.605 -35.25 3.719 1 90.19 156 GLY A CA 1
ATOM 1191 C C . GLY A 1 156 ? -0.153 -35.188 2.406 1 90.19 156 GLY A C 1
ATOM 1192 O O . GLY A 1 156 ? 0.452 -35.188 1.332 1 90.19 156 GLY A O 1
ATOM 1193 N N . SER A 1 157 ? -1.479 -35.188 2.49 1 93.38 157 SER A N 1
ATOM 1194 C CA . SER A 1 157 ? -2.311 -35.188 1.29 1 93.38 157 SER A CA 1
ATOM 1195 C C . SER A 1 157 ? -2.838 -33.781 0.988 1 93.38 157 SER A C 1
ATOM 1197 O O . SER A 1 157 ? -3.688 -33.625 0.112 1 93.38 157 SER A O 1
ATOM 1199 N N . LYS A 1 158 ? -2.326 -32.75 1.665 1 95.75 158 LYS A N 1
ATOM 1200 C CA . LYS A 1 158 ? -2.881 -31.391 1.563 1 95.75 158 LYS A CA 1
ATOM 1201 C C . LYS A 1 158 ? -2.777 -30.859 0.136 1 95.75 158 LYS A C 1
ATOM 1203 O O . LYS A 1 158 ? -3.605 -30.047 -0.293 1 95.75 158 LYS A O 1
ATOM 1208 N N . CYS A 1 159 ? -1.73 -31.359 -0.571 1 98.12 159 CYS A N 1
ATOM 1209 C CA . CYS A 1 159 ? -1.474 -30.828 -1.907 1 98.12 159 CYS A CA 1
ATOM 1210 C C . CYS A 1 159 ? -1.585 -31.938 -2.955 1 98.12 159 CYS A C 1
ATOM 1212 O O . CYS A 1 159 ? -0.861 -31.922 -3.953 1 98.12 159 CYS A O 1
ATOM 1214 N N . SER A 1 160 ? -2.443 -32.938 -2.74 1 97.31 160 SER A N 1
ATOM 1215 C CA . SER A 1 160 ? -2.572 -34.062 -3.652 1 97.31 160 SER A CA 1
ATOM 1216 C C . SER A 1 160 ? -3.566 -33.781 -4.77 1 97.31 160 SER A C 1
ATOM 1218 O O . SER A 1 160 ? -3.604 -34.469 -5.781 1 97.31 160 SER A O 1
ATOM 1220 N N . THR A 1 161 ? -4.406 -32.781 -4.555 1 98.19 161 THR A N 1
ATOM 1221 C CA . THR A 1 161 ? -5.426 -32.406 -5.535 1 98.19 161 THR A CA 1
ATOM 1222 C C . THR A 1 161 ? -5.098 -31.078 -6.188 1 98.19 161 THR A C 1
ATOM 1224 O O . THR A 1 161 ? -4.766 -30.109 -5.496 1 98.19 161 THR A O 1
ATOM 1227 N N . ALA A 1 162 ? -5.176 -31.062 -7.539 1 98.5 162 ALA A N 1
ATOM 1228 C CA . ALA A 1 162 ? -4.918 -29.828 -8.266 1 98.5 162 ALA A CA 1
ATOM 1229 C C . ALA A 1 162 ? -5.836 -28.703 -7.777 1 98.5 162 ALA A C 1
ATOM 1231 O O . ALA A 1 162 ? -7.031 -28.922 -7.559 1 98.5 162 ALA A O 1
ATOM 1232 N N . GLY A 1 163 ? -5.297 -27.484 -7.594 1 98.69 163 GLY A N 1
ATOM 1233 C CA . GLY A 1 163 ? -6.066 -26.344 -7.133 1 98.69 163 GLY A CA 1
ATOM 1234 C C . GLY A 1 163 ? -5.977 -26.125 -5.637 1 98.69 163 GLY A C 1
ATOM 1235 O O . GLY A 1 163 ? -6.277 -25.031 -5.145 1 98.69 163 GLY A O 1
ATOM 1236 N N . ASP A 1 164 ? -5.48 -27.109 -4.898 1 98.62 164 ASP A N 1
ATOM 1237 C CA . ASP A 1 164 ? -5.477 -27.016 -3.441 1 98.62 164 ASP A CA 1
ATOM 1238 C C . ASP A 1 164 ? -4.27 -26.219 -2.945 1 98.62 164 ASP A C 1
ATOM 1240 O O . ASP A 1 164 ? -4.328 -25.578 -1.889 1 98.62 164 ASP A O 1
ATOM 1244 N N . CYS A 1 165 ? -3.172 -26.328 -3.656 1 98.81 165 CYS A N 1
ATOM 1245 C CA . CYS A 1 165 ? -1.936 -25.688 -3.227 1 98.81 165 CYS A CA 1
ATOM 1246 C C . CYS A 1 165 ? -1.278 -24.938 -4.383 1 98.81 165 CYS A C 1
ATOM 1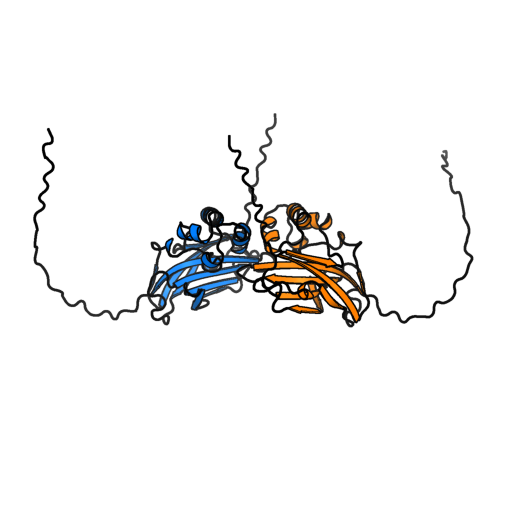248 O O . CYS A 1 165 ? -1.407 -25.344 -5.539 1 98.81 165 CYS A O 1
ATOM 1250 N N . VAL A 1 166 ? -0.597 -23.906 -4.031 1 98.94 166 VAL A N 1
ATOM 1251 C CA . VAL A 1 166 ? 0.248 -23.203 -4.984 1 98.94 166 VAL A CA 1
ATOM 1252 C C . VAL A 1 166 ? 1.605 -22.906 -4.348 1 98.94 166 VAL A C 1
ATOM 1254 O O . VAL A 1 166 ? 1.715 -22.797 -3.125 1 98.94 166 VAL A O 1
ATOM 1257 N N . ILE A 1 167 ? 2.629 -22.844 -5.176 1 98.94 167 ILE A N 1
ATOM 1258 C CA . ILE A 1 167 ? 3.875 -22.156 -4.863 1 98.94 167 ILE A CA 1
ATOM 1259 C C . ILE A 1 167 ? 3.723 -20.672 -5.148 1 98.94 167 ILE A C 1
ATOM 1261 O O . ILE A 1 167 ? 3.51 -20.266 -6.297 1 98.94 167 ILE A O 1
ATOM 1265 N N . GLN A 1 168 ? 3.816 -19.875 -4.102 1 98.94 168 GLN A N 1
ATOM 1266 C CA . GLN A 1 168 ? 3.596 -18.438 -4.273 1 98.94 168 GLN A CA 1
ATOM 1267 C C . GLN A 1 168 ? 4.871 -17.656 -3.996 1 98.94 168 GLN A C 1
ATOM 1269 O O . GLN A 1 168 ? 5.492 -17.812 -2.945 1 98.94 168 GLN A O 1
ATOM 1274 N N . MET A 1 169 ? 5.27 -16.828 -5.023 1 98.88 169 MET A N 1
ATOM 1275 C CA . MET A 1 169 ? 6.195 -15.719 -4.785 1 98.88 169 MET A CA 1
ATOM 1276 C C . MET A 1 169 ? 5.488 -14.555 -4.098 1 98.88 169 MET A C 1
ATOM 1278 O O . MET A 1 169 ? 4.383 -14.18 -4.484 1 98.88 169 MET A O 1
ATOM 1282 N N . TYR A 1 170 ? 6.012 -14.055 -3.039 1 98.75 170 TYR A N 1
ATOM 1283 C CA . TYR A 1 170 ? 5.633 -12.805 -2.393 1 98.75 170 TYR A CA 1
ATOM 1284 C C . TYR A 1 170 ? 6.816 -11.844 -2.334 1 98.75 170 TYR A C 1
ATOM 1286 O O . TYR A 1 170 ? 7.82 -12.125 -1.673 1 98.75 170 TYR A O 1
ATOM 1294 N N . TRP A 1 171 ? 6.789 -10.82 -3.08 1 98.62 171 TRP A N 1
ATOM 1295 C CA . TRP A 1 171 ? 7.781 -9.758 -3.107 1 98.62 171 TRP A CA 1
ATOM 1296 C C . TRP A 1 171 ? 7.164 -8.422 -2.703 1 98.62 171 TRP A C 1
ATOM 1298 O O . TRP A 1 171 ? 6.184 -7.977 -3.307 1 98.62 171 TRP A O 1
ATOM 1308 N N . ASN A 1 172 ? 7.703 -7.777 -1.618 1 97.81 172 ASN A N 1
ATOM 1309 C CA . ASN A 1 172 ? 7.203 -6.492 -1.146 1 97.81 172 ASN A CA 1
ATOM 1310 C C . ASN A 1 172 ? 8.305 -5.434 -1.121 1 97.81 172 ASN A C 1
ATOM 1312 O O . ASN A 1 172 ? 9.359 -5.648 -0.527 1 97.81 172 ASN A O 1
ATOM 1316 N N . ALA A 1 173 ? 8.062 -4.387 -1.888 1 95.81 173 ALA A N 1
ATOM 1317 C CA . ALA A 1 173 ? 8.852 -3.164 -1.782 1 95.81 173 ALA A CA 1
ATOM 1318 C C . ALA A 1 173 ? 8.211 -2.174 -0.815 1 95.81 173 ALA A C 1
ATOM 1320 O O . ALA A 1 173 ? 7.172 -1.58 -1.122 1 95.81 173 ALA A O 1
ATOM 1321 N N . PRO A 1 174 ? 8.836 -1.986 0.318 1 94.81 174 PRO A N 1
ATOM 1322 C CA . PRO A 1 174 ? 8.211 -1.108 1.311 1 94.81 174 PRO A CA 1
ATOM 1323 C C . PRO A 1 174 ? 8.227 0.36 0.895 1 94.81 174 PRO A C 1
ATOM 1325 O O . PRO A 1 174 ? 8.781 0.701 -0.155 1 94.81 174 PRO A O 1
ATOM 1328 N N . PRO A 1 175 ? 7.562 1.237 1.73 1 89.81 175 PRO A N 1
ATOM 1329 C CA . PRO A 1 175 ? 7.688 2.674 1.477 1 89.81 175 PRO A CA 1
ATOM 1330 C C . PRO A 1 175 ? 9.141 3.123 1.335 1 89.81 175 PRO A C 1
ATOM 1332 O O . PRO A 1 175 ? 10.016 2.617 2.039 1 89.81 175 PRO A O 1
ATOM 1335 N N . PRO A 1 176 ? 9.398 3.986 0.219 1 89.38 176 PRO A N 1
ATOM 1336 C CA . PRO A 1 176 ? 8.453 4.891 -0.435 1 89.38 176 PRO A CA 1
ATOM 1337 C C . PRO A 1 176 ? 7.809 4.277 -1.676 1 89.38 176 PRO A C 1
ATOM 1339 O O . PRO A 1 176 ? 6.945 4.898 -2.299 1 89.38 176 PRO A O 1
ATOM 1342 N N . VAL A 1 177 ? 8.156 3.012 -2.027 1 88 177 VAL A N 1
ATOM 1343 C CA . VAL A 1 177 ? 7.582 2.371 -3.205 1 88 177 VAL A CA 1
ATOM 1344 C C . VAL A 1 177 ? 6.215 1.79 -2.861 1 88 177 VAL A C 1
ATOM 1346 O O . VAL A 1 177 ? 5.219 2.104 -3.516 1 88 177 VAL A O 1
ATOM 1349 N N . ASP A 1 178 ? 6.082 1.017 -1.807 1 92.75 178 ASP A N 1
ATOM 1350 C CA . ASP A 1 178 ? 4.871 0.437 -1.236 1 92.75 178 ASP A CA 1
ATOM 1351 C C . ASP A 1 178 ? 4.129 -0.409 -2.268 1 92.75 178 ASP A C 1
ATOM 1353 O O . ASP A 1 178 ? 2.945 -0.178 -2.535 1 92.75 178 ASP A O 1
ATOM 1357 N N . GLN A 1 179 ? 4.805 -1.425 -2.77 1 94.06 179 GLN A N 1
ATOM 1358 C CA . GLN A 1 179 ? 4.238 -2.289 -3.801 1 94.06 179 GLN A CA 1
ATOM 1359 C C . GLN A 1 179 ? 4.527 -3.758 -3.504 1 94.06 179 GLN A C 1
ATOM 1361 O O . GLN A 1 179 ? 5.625 -4.105 -3.068 1 94.06 179 GLN A O 1
ATOM 1366 N N . THR A 1 180 ? 3.467 -4.555 -3.73 1 96.81 180 THR A N 1
ATOM 1367 C CA . THR A 1 180 ? 3.562 -5.996 -3.541 1 96.81 180 THR A CA 1
ATOM 1368 C C . THR A 1 180 ? 3.346 -6.734 -4.859 1 96.81 180 THR A C 1
ATOM 1370 O O . THR A 1 180 ? 2.455 -6.379 -5.633 1 96.81 180 THR A O 1
ATOM 1373 N N . TYR A 1 181 ? 4.203 -7.727 -5.094 1 97.5 181 TYR A N 1
ATOM 1374 C CA . TYR A 1 181 ? 4.137 -8.57 -6.277 1 97.5 181 TYR A CA 1
ATOM 1375 C C . TYR A 1 181 ? 3.943 -10.031 -5.895 1 97.5 181 TYR A C 1
ATOM 1377 O O . TYR A 1 181 ? 4.633 -10.547 -5.008 1 97.5 181 TYR A O 1
ATOM 1385 N N . GLU A 1 182 ? 2.934 -10.664 -6.543 1 98.5 182 GLU A N 1
ATOM 1386 C CA . GLU A 1 182 ? 2.682 -12.078 -6.324 1 98.5 182 GLU A CA 1
ATOM 1387 C C . GLU A 1 182 ? 2.578 -12.836 -7.645 1 98.5 182 GLU A C 1
ATOM 1389 O O . GLU A 1 182 ? 2.174 -12.266 -8.664 1 98.5 182 GLU A O 1
ATOM 1394 N N . SER A 1 183 ? 2.949 -14.062 -7.613 1 98.56 183 SER A N 1
ATOM 1395 C CA . SER A 1 183 ? 2.873 -15.031 -8.703 1 98.56 183 SER A CA 1
ATOM 1396 C C . SER A 1 183 ? 2.766 -16.453 -8.172 1 98.56 183 SER A C 1
ATOM 1398 O O . SER A 1 183 ? 3.436 -16.812 -7.199 1 98.56 183 SER A O 1
ATOM 1400 N N . CYS A 1 184 ? 1.914 -17.281 -8.812 1 98.94 184 CYS A N 1
ATOM 1401 C CA . CYS A 1 184 ? 1.639 -18.594 -8.227 1 98.94 184 CYS A CA 1
ATOM 1402 C C . CYS A 1 184 ? 1.737 -19.688 -9.266 1 98.94 184 CYS A C 1
ATOM 1404 O O . CYS A 1 184 ? 1.221 -19.547 -10.375 1 98.94 184 CYS A O 1
ATOM 1406 N N . ILE A 1 185 ? 2.357 -20.766 -8.875 1 98.94 185 ILE A N 1
ATOM 1407 C CA . ILE A 1 185 ? 2.457 -22 -9.664 1 98.94 185 ILE A CA 1
ATOM 1408 C C . ILE A 1 185 ? 1.585 -23.078 -9.039 1 98.94 185 ILE A C 1
ATOM 1410 O O . ILE A 1 185 ? 1.747 -23.422 -7.867 1 98.94 185 ILE A O 1
ATOM 1414 N N . ASP A 1 186 ? 0.673 -23.672 -9.875 1 98.94 186 ASP A N 1
ATOM 1415 C CA . ASP A 1 186 ? -0.135 -24.797 -9.406 1 98.94 186 ASP A CA 1
ATOM 1416 C C . ASP A 1 186 ? 0.663 -26.094 -9.438 1 98.94 186 ASP A C 1
ATOM 1418 O O . ASP A 1 186 ? 1.391 -26.359 -10.391 1 98.94 186 ASP A O 1
ATOM 1422 N N . PHE A 1 187 ? 0.449 -26.875 -8.336 1 98.88 187 PHE A N 1
ATOM 1423 C CA . PHE A 1 187 ? 1.135 -28.156 -8.312 1 98.88 187 PHE A CA 1
ATOM 1424 C C . PHE A 1 187 ? 0.357 -29.172 -7.48 1 98.88 187 PHE A C 1
ATOM 1426 O O . PHE A 1 187 ? -0.586 -28.812 -6.777 1 98.88 187 PHE A O 1
ATOM 1433 N N . THR A 1 188 ? 0.674 -30.406 -7.68 1 98.5 188 THR A N 1
ATOM 1434 C CA . THR A 1 188 ? 0.302 -31.5 -6.797 1 98.5 188 THR A CA 1
ATOM 1435 C C . THR A 1 188 ? 1.54 -32.25 -6.324 1 98.5 188 THR A C 1
ATOM 1437 O O . THR A 1 188 ? 2.602 -32.188 -6.945 1 98.5 188 THR A O 1
ATOM 1440 N N . VAL A 1 189 ? 1.361 -32.844 -5.156 1 96.69 189 VAL A N 1
ATOM 1441 C CA . VAL A 1 189 ? 2.416 -33.719 -4.637 1 96.69 189 VAL A CA 1
ATOM 1442 C C . VAL A 1 189 ? 1.896 -35.156 -4.516 1 96.69 189 VAL A C 1
ATOM 1444 O O . VAL A 1 189 ? 0.852 -35.406 -3.902 1 96.69 189 VAL A O 1
ATOM 1447 N N . GLY A 1 190 ? 2.432 -36.125 -5.254 1 86.12 190 GLY A N 1
ATOM 1448 C CA . GLY A 1 190 ? 2.098 -37.531 -5.152 1 86.12 190 GLY A CA 1
ATOM 1449 C C . GLY A 1 190 ? 2.85 -38.25 -4.043 1 86.12 190 GLY A C 1
ATOM 1450 O O . GLY A 1 190 ? 3.9 -37.781 -3.6 1 86.12 190 GLY A O 1
ATOM 1451 N N . GLY A 1 191 ? 2.156 -39.125 -3.232 1 65.19 191 GLY A N 1
ATOM 1452 C CA . GLY A 1 191 ? 2.816 -39.969 -2.252 1 65.19 191 GLY A CA 1
ATOM 1453 C C . GLY A 1 191 ? 4.016 -40.719 -2.811 1 65.19 191 GLY A C 1
ATOM 1454 O O . GLY A 1 191 ? 4.133 -40.906 -4.027 1 65.19 191 GLY A O 1
ATOM 1455 N N . SER A 1 192 ? 5.062 -40.781 -2.184 1 51.56 192 SER A N 1
ATOM 1456 C CA . SER A 1 192 ? 6.039 -41.812 -2.547 1 51.56 192 SER A CA 1
ATOM 1457 C C . SER A 1 192 ? 5.367 -43.156 -2.732 1 51.56 192 SER A C 1
ATOM 1459 O O . SER A 1 192 ? 4.867 -43.75 -1.771 1 51.56 192 SER A O 1
ATOM 1461 N N . GLY A 1 193 ? 4.363 -43.438 -3.52 1 41.59 193 GLY A N 1
ATOM 1462 C CA . GLY A 1 193 ? 3.971 -44.812 -3.613 1 41.59 193 GLY A CA 1
ATOM 1463 C C . GLY A 1 193 ? 5.137 -45.781 -3.488 1 41.59 193 GLY A C 1
ATOM 1464 O O . GLY A 1 193 ? 6.238 -45.5 -3.965 1 41.59 193 GLY A O 1
ATOM 1465 N N . SER A 1 194 ? 5.184 -46.688 -2.414 1 38.69 194 SER A N 1
ATOM 1466 C CA . SER A 1 194 ? 5.887 -47.969 -2.518 1 38.69 194 SER A CA 1
ATOM 1467 C C . SER A 1 194 ? 5.754 -48.562 -3.914 1 38.69 194 SER A C 1
ATOM 1469 O O . SER A 1 194 ? 4.656 -48.594 -4.477 1 38.69 194 SER A O 1
ATOM 1471 N N . GLY A 1 195 ? 6.66 -48.594 -4.828 1 37.28 195 GLY A N 1
ATOM 1472 C CA . GLY A 1 195 ? 6.797 -49.5 -5.961 1 37.28 195 GLY A CA 1
ATOM 1473 C C . GLY A 1 195 ? 6.152 -50.844 -5.719 1 37.28 195 GLY A C 1
ATOM 1474 O O . GLY A 1 195 ? 6.762 -51.719 -5.105 1 37.28 195 GLY A O 1
ATOM 1475 N N . GLY A 1 196 ? 4.887 -51.062 -5.309 1 34.94 196 GLY A N 1
ATOM 1476 C CA . GLY A 1 196 ? 4.324 -52.375 -5.535 1 34.94 196 GLY A CA 1
ATOM 1477 C C . GLY A 1 196 ? 4.574 -52.906 -6.938 1 34.94 196 GLY A C 1
ATOM 1478 O O . GLY A 1 196 ? 4.648 -52.125 -7.891 1 34.94 196 GLY A O 1
ATOM 1479 N N . SER A 1 197 ? 5.211 -54.219 -7.102 1 33.75 197 SER A N 1
ATOM 1480 C CA . SER A 1 197 ? 5.512 -55.094 -8.234 1 33.75 197 SER A CA 1
ATOM 1481 C C . SER A 1 197 ? 4.305 -55.25 -9.148 1 33.75 197 SER A C 1
ATOM 1483 O O . SER A 1 197 ? 3.195 -55.531 -8.68 1 33.75 197 SER A O 1
ATOM 1485 N N . PRO A 1 198 ? 4.289 -54.688 -10.328 1 36.72 198 PRO A N 1
ATOM 1486 C CA . PRO A 1 198 ? 3.246 -54.906 -11.328 1 36.72 198 PRO A CA 1
ATOM 1487 C C . PRO A 1 198 ? 2.826 -56.375 -11.43 1 36.72 198 PRO A C 1
ATOM 1489 O O . PRO A 1 198 ? 3.68 -57.25 -11.453 1 36.72 198 PRO A O 1
ATOM 1492 N N . THR A 1 199 ? 1.745 -56.719 -10.672 1 30.05 199 THR A N 1
ATOM 1493 C CA . THR A 1 199 ? 1.305 -58.094 -10.984 1 30.05 199 THR A CA 1
ATOM 1494 C C . THR A 1 199 ? 1.088 -58.25 -12.492 1 30.05 199 THR A C 1
ATOM 1496 O O . THR A 1 199 ? 0.493 -57.375 -13.133 1 30.05 199 THR A O 1
ATOM 1499 N N . PRO A 1 200 ? 1.46 -59.375 -13.148 1 29.56 200 PRO A N 1
ATOM 1500 C CA . PRO A 1 200 ? 1.549 -59.75 -14.57 1 29.56 200 PRO A CA 1
ATOM 1501 C C . PRO A 1 200 ? 0.182 -59.812 -15.25 1 29.56 200 PRO A C 1
ATOM 1503 O O . PRO A 1 200 ? -0.63 -60.688 -14.922 1 29.56 200 PRO A O 1
ATOM 1506 N N . GLY A 1 201 ? -0.644 -58.656 -15.016 1 24.67 201 GLY A N 1
ATOM 1507 C CA . GLY A 1 201 ? -1.934 -58.969 -15.617 1 24.67 201 GLY A CA 1
ATOM 1508 C C . GLY A 1 201 ? -1.82 -59.562 -17.016 1 24.67 201 GLY A C 1
ATOM 1509 O O . GLY A 1 201 ? -0.944 -59.156 -17.781 1 24.67 201 GLY A O 1
ATOM 1510 N N . SER A 1 202 ? -2.58 -60.594 -17.156 1 23.19 202 SER A N 1
ATOM 1511 C CA . SER A 1 202 ? -2.725 -61.562 -18.25 1 23.19 202 SER A CA 1
ATOM 1512 C C . SER A 1 202 ? -3.156 -60.844 -19.531 1 23.19 202 SER A C 1
ATOM 1514 O O . SER A 1 202 ? -3.834 -59.812 -19.484 1 23.19 202 SER A O 1
ATOM 1516 N N . GLY A 1 203 ? -2.656 -61.25 -20.688 1 18.33 203 GLY A N 1
ATOM 1517 C CA . GLY A 1 203 ? -2.473 -61 -22.109 1 18.33 203 GLY A CA 1
ATOM 1518 C C . GLY A 1 203 ? -3.77 -60.719 -22.844 1 18.33 203 GLY A C 1
ATOM 1519 O O . GLY A 1 203 ? -4.832 -60.625 -22.219 1 18.33 203 GLY A O 1
ATOM 1520 N N . ALA A 1 204 ? -4.184 -61.562 -23.906 1 20.86 204 ALA A N 1
ATOM 1521 C CA . ALA A 1 204 ? -4.207 -61.344 -25.344 1 20.86 204 ALA A CA 1
ATOM 1522 C C . ALA A 1 204 ? -5.605 -60.969 -25.828 1 20.86 204 ALA A C 1
ATOM 1524 O O . ALA A 1 204 ? -5.758 -60.25 -26.812 1 20.86 204 ALA A O 1
ATOM 1525 N N . GLY A 1 205 ? -6.895 -61.406 -25.25 1 20.59 205 GLY A N 1
ATOM 1526 C CA . GLY A 1 205 ? -7.547 -61.906 -26.438 1 20.59 205 GLY A CA 1
ATOM 1527 C C . GLY A 1 205 ? -8.234 -60.812 -27.266 1 20.59 205 GLY A C 1
ATOM 1528 O O . GLY A 1 205 ? -8.68 -59.812 -26.719 1 20.59 205 GLY A O 1
ATOM 1529 N N . GLY A 1 206 ? -8.008 -60.656 -28.656 1 20.08 206 GLY A N 1
ATOM 1530 C CA . GLY A 1 206 ? -8.102 -59.875 -29.875 1 20.08 206 GLY A CA 1
ATOM 1531 C C . GLY A 1 206 ? -9.531 -59.594 -30.312 1 20.08 206 GLY A C 1
ATOM 1532 O O . GLY A 1 206 ? -9.977 -60.125 -31.344 1 20.08 206 GLY A O 1
ATOM 1533 N N . ASN A 1 207 ? -10.555 -59.25 -29.359 1 19.2 207 ASN A N 1
ATOM 1534 C CA . ASN A 1 207 ? -11.812 -59.312 -30.094 1 19.2 207 ASN A CA 1
ATOM 1535 C C . ASN A 1 207 ? -11.938 -58.188 -31.109 1 19.2 207 ASN A C 1
ATOM 1537 O O . ASN A 1 207 ? -11.898 -57 -30.75 1 19.2 207 ASN A O 1
ATOM 1541 N N . SER A 1 208 ? -11.625 -58.375 -32.406 1 18.7 208 SER A N 1
ATOM 1542 C CA . SER A 1 208 ? -11.516 -57.562 -33.625 1 18.7 208 SER A CA 1
ATOM 1543 C C . SER A 1 208 ? -12.883 -57.062 -34.094 1 18.7 208 SER A C 1
ATOM 1545 O O . SER A 1 208 ? -13.586 -57.75 -34.812 1 18.7 208 SER A O 1
ATOM 1547 N N . THR A 1 209 ? -13.727 -56.469 -33.125 1 21.75 209 THR A N 1
ATOM 1548 C CA . THR A 1 209 ? -14.984 -56.219 -33.812 1 21.75 209 THR A CA 1
ATOM 1549 C C . THR A 1 209 ? -14.781 -55.25 -34.969 1 21.75 209 THR A C 1
ATOM 1551 O O . THR A 1 209 ? -13.906 -54.375 -34.906 1 21.75 209 THR A O 1
ATOM 1554 N N . LEU A 1 210 ? -15.586 -55.531 -36.125 1 20.02 210 LEU A N 1
ATOM 1555 C CA . LEU A 1 210 ? -15.711 -55.219 -37.531 1 20.02 210 LEU A CA 1
ATOM 1556 C C . LEU A 1 210 ? -16.219 -53.781 -37.719 1 20.02 210 LEU A C 1
ATOM 1558 O O . LEU A 1 210 ? -17.062 -53.312 -36.969 1 20.02 210 LEU A O 1
ATOM 1562 N N . ALA A 1 211 ? -15.523 -52.969 -38.625 1 19.09 211 ALA A N 1
ATOM 1563 C CA . ALA A 1 211 ? -15.367 -51.625 -39.188 1 19.09 211 ALA A CA 1
ATOM 1564 C C . ALA A 1 211 ? -16.547 -51.281 -40.125 1 19.09 211 ALA A C 1
ATOM 1566 O O . ALA A 1 211 ? -16.594 -50.188 -40.688 1 19.09 211 ALA A O 1
ATOM 1567 N N . ARG A 1 212 ? -17.812 -51.75 -40.125 1 21.53 212 ARG A N 1
ATOM 1568 C CA . ARG A 1 212 ? -18.422 -51.469 -41.406 1 21.53 212 ARG A CA 1
ATOM 1569 C C . ARG A 1 212 ? -18.531 -49.969 -41.625 1 21.53 212 ARG A C 1
ATOM 1571 O O . ARG A 1 212 ? -19.047 -49.219 -40.781 1 21.53 212 ARG A O 1
ATOM 1578 N N . ARG A 1 213 ? -17.844 -49.312 -42.75 1 18.81 213 ARG A N 1
ATOM 1579 C CA . ARG A 1 213 ? -17.484 -48.125 -43.531 1 18.81 213 ARG A CA 1
ATOM 1580 C C . ARG A 1 213 ? -18.719 -47.438 -44.062 1 18.81 213 ARG A C 1
ATOM 1582 O O . ARG A 1 213 ? -18.781 -46.188 -44.094 1 18.81 213 ARG A O 1
ATOM 1589 N N . GLY A 1 214 ? -19.766 -48.031 -44.688 1 20.19 214 GLY A N 1
ATOM 1590 C CA . GLY A 1 214 ? -20.172 -47.562 -46 1 20.19 214 GLY A CA 1
ATOM 1591 C C . GLY A 1 214 ? -20.953 -46.281 -45.969 1 20.19 214 GLY A C 1
ATOM 1592 O O . GLY A 1 214 ? -21.625 -45.969 -45 1 20.19 214 GLY A O 1
ATOM 1593 N N . TYR A 1 215 ? -20.547 -45.188 -46.875 1 19.41 215 TYR A N 1
ATOM 1594 C CA . TYR A 1 215 ? -20.766 -43.875 -47.438 1 19.41 215 TYR A CA 1
ATOM 1595 C C . TYR A 1 215 ? -22.219 -43.688 -47.844 1 19.41 215 TYR A C 1
ATOM 1597 O O . TYR A 1 215 ? -22.828 -42.656 -47.562 1 19.41 215 TYR A O 1
ATOM 1605 N N . ARG A 1 216 ? -22.766 -44.531 -48.812 1 20.45 216 ARG A N 1
ATOM 1606 C CA . ARG A 1 216 ? -23.234 -44.094 -50.125 1 20.45 216 ARG A CA 1
ATOM 1607 C C . ARG A 1 216 ? -24.641 -43.531 -50.031 1 20.45 216 ARG A C 1
ATOM 1609 O O . ARG A 1 216 ? -25.109 -42.906 -51 1 20.45 216 ARG A O 1
ATOM 1616 N N . PHE A 1 217 ? -25.5 -43.688 -49.062 1 20.97 217 PHE A N 1
ATOM 1617 C CA . PHE A 1 217 ? -26.766 -43.906 -49.781 1 20.97 217 PHE A CA 1
ATOM 1618 C C . PHE A 1 217 ? -27.203 -42.625 -50.5 1 20.97 217 PHE A C 1
ATOM 1620 O O . PHE A 1 217 ? -26.766 -41.531 -50.125 1 20.97 217 PHE A O 1
ATOM 1627 N N . PHE A 1 218 ? -28.438 -42.594 -51.156 1 20.42 218 PHE A N 1
ATOM 1628 C CA . PHE A 1 218 ? -29.344 -42.531 -52.281 1 20.42 218 PHE A CA 1
ATOM 1629 C C . PHE A 1 218 ? -30.125 -41.188 -52.281 1 20.42 218 PHE A C 1
ATOM 1631 O O . PHE A 1 218 ? -30.844 -40.875 -53.219 1 20.42 218 PHE A O 1
ATOM 1638 N N . TYR A 1 219 ? -30.219 -40.125 -51.344 1 22.94 219 TYR A N 1
ATOM 1639 C CA . TYR A 1 219 ? -31.484 -39.5 -51.719 1 22.94 219 TYR A CA 1
ATOM 1640 C C . TYR A 1 219 ? -31.391 -38.844 -53.094 1 22.94 219 TYR A C 1
ATOM 1642 O O . TYR A 1 219 ? -30.469 -38.094 -53.375 1 22.94 219 TYR A O 1
ATOM 1650 N N . ALA A 1 220 ? -32 -39.5 -54.25 1 19.27 220 ALA A N 1
ATOM 1651 C CA . ALA A 1 220 ? -32.969 -39 -55.25 1 19.27 220 ALA A C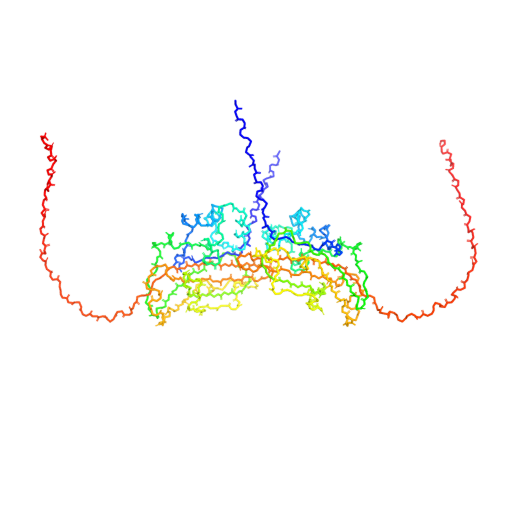A 1
ATOM 1652 C C . ALA A 1 220 ? -33.938 -38 -54.625 1 19.27 220 ALA A C 1
ATOM 1654 O O . ALA A 1 220 ? -34.375 -38.188 -53.469 1 19.27 220 ALA A O 1
ATOM 1655 N N . MET B 1 1 ? -38.75 8.867 -30.578 1 33 1 MET B N 1
ATOM 1656 C CA . MET B 1 1 ? -37.312 8.812 -30.391 1 33 1 MET B CA 1
ATOM 1657 C C . MET B 1 1 ? -36.938 8.953 -28.922 1 33 1 MET B C 1
ATOM 1659 O O . MET B 1 1 ? -37.094 10.039 -28.344 1 33 1 MET B O 1
ATOM 1663 N N . LYS B 1 2 ? -37.188 7.848 -28.094 1 36.31 2 LYS B N 1
ATOM 1664 C CA . LYS B 1 2 ? -37.031 7.75 -26.641 1 36.31 2 LYS B CA 1
ATOM 1665 C C . LYS B 1 2 ? -35.562 7.965 -26.234 1 36.31 2 LYS B C 1
ATOM 1667 O O . LYS B 1 2 ? -34.656 7.25 -26.688 1 36.31 2 LYS B O 1
ATOM 1672 N N . TYR B 1 3 ? -35.156 9.242 -25.984 1 38.22 3 TYR B N 1
ATOM 1673 C CA . TYR B 1 3 ? -33.875 9.609 -25.438 1 38.22 3 TYR B CA 1
ATOM 1674 C C . TYR B 1 3 ? -33.625 8.945 -24.094 1 38.22 3 TYR B C 1
ATOM 1676 O O . TYR B 1 3 ? -34.406 9.125 -23.156 1 38.22 3 TYR B O 1
ATOM 1684 N N . PHE B 1 4 ? -33.188 7.723 -24.109 1 37.91 4 PHE B N 1
ATOM 1685 C CA . PHE B 1 4 ? -32.719 7.125 -22.859 1 37.91 4 PHE B CA 1
ATOM 1686 C C . PHE B 1 4 ? -31.531 7.895 -22.297 1 37.91 4 PHE B C 1
ATOM 1688 O O . PHE B 1 4 ? -30.484 7.988 -22.938 1 37.91 4 PHE B O 1
ATOM 1695 N N . ALA B 1 5 ? -31.812 8.867 -21.453 1 37.41 5 ALA B N 1
ATOM 1696 C CA . ALA B 1 5 ? -30.797 9.531 -20.641 1 37.41 5 ALA B CA 1
ATOM 1697 C C . ALA B 1 5 ? -30 8.516 -19.828 1 37.41 5 ALA B C 1
ATOM 1699 O O . ALA B 1 5 ? -30.547 7.828 -18.969 1 37.41 5 ALA B O 1
ATOM 1700 N N . ALA B 1 6 ? -28.906 8.039 -20.391 1 35.44 6 ALA B N 1
ATOM 1701 C CA . ALA B 1 6 ? -27.969 7.262 -19.594 1 35.44 6 ALA B CA 1
ATOM 1702 C C . ALA B 1 6 ? -27.516 8.047 -18.375 1 35.44 6 ALA B C 1
ATOM 1704 O O . ALA B 1 6 ? -26.922 9.117 -18.5 1 35.44 6 ALA B O 1
ATOM 1705 N N . ILE B 1 7 ? -28.188 7.973 -17.281 1 32.91 7 ILE B N 1
ATOM 1706 C CA . ILE B 1 7 ? -27.672 8.484 -16.016 1 32.91 7 ILE B CA 1
ATOM 1707 C C . ILE B 1 7 ? -26.297 7.883 -15.742 1 32.91 7 ILE B C 1
ATOM 1709 O O . ILE B 1 7 ? -26.172 6.672 -15.547 1 32.91 7 ILE B O 1
ATOM 1713 N N . ALA B 1 8 ? -25.266 8.555 -16.25 1 36.06 8 ALA B N 1
ATOM 1714 C CA . ALA B 1 8 ? -23.906 8.242 -15.812 1 36.06 8 ALA B CA 1
ATOM 1715 C C . ALA B 1 8 ? -23.812 8.25 -14.289 1 36.06 8 ALA B C 1
ATOM 1717 O O . ALA B 1 8 ? -23.891 9.305 -13.656 1 36.06 8 ALA B O 1
ATOM 1718 N N . THR B 1 9 ? -24.312 7.277 -13.594 1 33.06 9 THR B N 1
ATOM 1719 C CA . THR B 1 9 ? -24.016 7.145 -12.172 1 33.06 9 THR B CA 1
ATOM 1720 C C . THR B 1 9 ? -22.531 7.316 -11.906 1 33.06 9 THR B C 1
ATOM 1722 O O . THR B 1 9 ? -21.703 6.562 -12.438 1 33.06 9 THR B O 1
ATOM 1725 N N . PHE B 1 10 ? -22.062 8.531 -11.742 1 34.72 10 PHE B N 1
ATOM 1726 C CA . PHE B 1 10 ? -20.75 8.766 -11.156 1 34.72 10 PHE B CA 1
ATOM 1727 C C . PHE B 1 10 ? -20.516 7.871 -9.945 1 34.72 10 PHE B C 1
ATOM 1729 O O . PHE B 1 10 ? -21.203 8.023 -8.93 1 34.72 10 PHE B O 1
ATOM 1736 N N . LEU B 1 11 ? -20.484 6.621 -10.156 1 34.5 11 LEU B N 1
ATOM 1737 C CA . LEU B 1 11 ? -20 5.793 -9.055 1 34.5 11 LEU B CA 1
ATOM 1738 C C . LEU B 1 11 ? -18.875 6.484 -8.305 1 34.5 11 LEU B C 1
ATOM 1740 O O . LEU B 1 11 ? -17.812 6.766 -8.875 1 34.5 11 LEU B O 1
ATOM 1744 N N . GLU B 1 12 ? -19.25 7.305 -7.324 1 35.06 12 GLU B N 1
ATOM 1745 C CA . GLU B 1 12 ? -18.312 7.883 -6.371 1 35.06 12 GLU B CA 1
ATOM 1746 C C . GLU B 1 12 ? -17.266 6.859 -5.93 1 35.06 12 GLU B C 1
ATOM 1748 O O . GLU B 1 12 ? -17.609 5.766 -5.48 1 35.06 12 GLU B O 1
ATOM 1753 N N . LEU B 1 13 ? -16.203 6.656 -6.535 1 41.25 13 LEU B N 1
ATOM 1754 C CA . LEU B 1 13 ? -14.992 5.98 -6.066 1 41.25 13 LEU B CA 1
ATOM 1755 C C . LEU B 1 13 ? -14.867 6.074 -4.551 1 41.25 13 LEU B C 1
ATOM 1757 O O . LEU B 1 13 ? -14.688 7.168 -4.008 1 41.25 13 LEU B O 1
ATOM 1761 N N . VAL B 1 14 ? -15.719 5.344 -3.754 1 43.47 14 VAL B N 1
ATOM 1762 C CA . VAL B 1 14 ? -15.648 5.441 -2.299 1 43.47 14 VAL B CA 1
ATOM 1763 C C . VAL B 1 14 ? -14.195 5.281 -1.844 1 43.47 14 VAL B C 1
ATOM 1765 O O . VAL B 1 14 ? -13.641 4.184 -1.903 1 43.47 14 VAL B O 1
ATOM 1768 N N . SER B 1 15 ? -13.125 5.914 -2.352 1 50.34 15 SER B N 1
ATOM 1769 C CA . SER B 1 15 ? -11.797 6.051 -1.762 1 50.34 15 SER B CA 1
ATOM 1770 C C . SER B 1 15 ? -11.883 6.508 -0.309 1 50.34 15 SER B C 1
ATOM 1772 O O . SER B 1 15 ? -12.695 7.367 0.031 1 50.34 15 SER B O 1
ATOM 1774 N N . ALA B 1 16 ? -11.562 5.578 0.633 1 56 16 ALA B N 1
ATOM 1775 C CA . ALA B 1 16 ? -11.445 6.168 1.964 1 56 16 ALA B CA 1
ATOM 1776 C C . ALA B 1 16 ? -10.703 7.5 1.913 1 56 16 ALA B C 1
ATOM 1778 O O . ALA B 1 16 ? -9.781 7.672 1.114 1 56 16 ALA B O 1
ATOM 1779 N N . HIS B 1 17 ? -11.344 8.438 2.498 1 82.75 17 HIS B N 1
ATOM 1780 C CA . HIS B 1 17 ? -10.859 9.805 2.338 1 82.75 17 HIS B CA 1
ATOM 1781 C C . HIS B 1 17 ? -10.992 10.594 3.639 1 82.75 17 HIS B C 1
ATOM 1783 O O . HIS B 1 17 ? -12.031 10.539 4.297 1 82.75 17 HIS B O 1
ATOM 1789 N N . GLY B 1 18 ? -9.859 10.992 4.078 1 94.75 18 GLY B N 1
ATOM 1790 C CA . GLY B 1 18 ? -9.992 11.906 5.199 1 94.75 18 GLY B CA 1
ATOM 1791 C C . GLY B 1 18 ? -8.852 12.906 5.293 1 94.75 18 GLY B C 1
ATOM 1792 O O . GLY B 1 18 ? -7.77 12.672 4.754 1 94.75 18 GLY B O 1
ATOM 1793 N N . TYR B 1 19 ? -9.18 13.969 5.977 1 98.19 19 TYR B N 1
ATOM 1794 C CA . TYR B 1 19 ? -8.234 15.062 6.141 1 98.19 19 TYR B CA 1
ATOM 1795 C C . TYR B 1 19 ? -8.625 15.953 7.312 1 98.19 19 TYR B C 1
ATOM 1797 O O . TYR B 1 19 ? -9.805 16.078 7.637 1 98.19 19 TYR B O 1
ATOM 1805 N N . PHE B 1 20 ? -7.559 16.562 7.934 1 98.75 20 PHE B N 1
ATOM 1806 C CA . PHE B 1 20 ? -7.875 17.547 8.961 1 98.75 20 PHE B CA 1
ATOM 1807 C C . PHE B 1 20 ? -8.547 18.766 8.344 1 98.75 20 PHE B C 1
ATOM 1809 O O . PHE B 1 20 ? -8.016 19.375 7.406 1 98.75 20 PHE B O 1
ATOM 1816 N N . GLU B 1 21 ? -9.68 19.219 9 1 98.19 21 GLU B N 1
ATOM 1817 C CA . GLU B 1 21 ? -10.375 20.422 8.578 1 98.19 21 GLU B CA 1
ATOM 1818 C C . GLU B 1 21 ? -10.195 21.547 9.586 1 98.19 21 GLU B C 1
ATOM 1820 O O . GLU B 1 21 ? -10.109 22.719 9.203 1 98.19 21 GLU B O 1
ATOM 1825 N N . THR B 1 22 ? -10.148 21.188 10.867 1 98.19 22 THR B N 1
ATOM 1826 C CA . THR B 1 22 ? -9.93 22.156 11.938 1 98.19 22 THR B CA 1
ATOM 1827 C 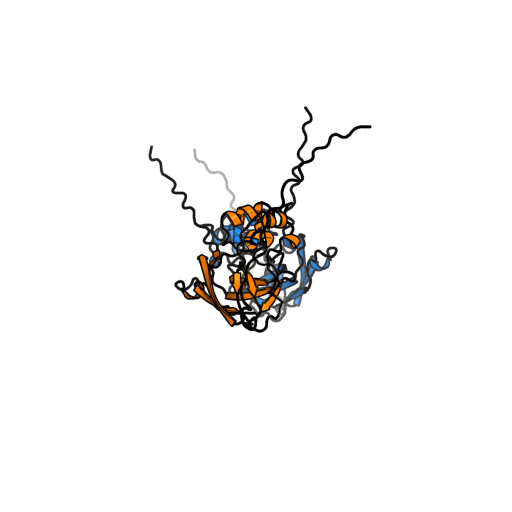C . THR B 1 22 ? -9 21.594 13 1 98.19 22 THR B C 1
ATOM 1829 O O . THR B 1 22 ? -9.305 20.578 13.633 1 98.19 22 THR B O 1
ATOM 1832 N N . PRO B 1 23 ? -7.879 22.375 13.203 1 98.69 23 PRO B N 1
ATOM 1833 C CA . PRO B 1 23 ? -7.332 23.453 12.367 1 98.69 23 PRO B CA 1
ATOM 1834 C C . PRO B 1 23 ? -7.039 23 10.938 1 98.69 23 PRO B C 1
ATOM 1836 O O . PRO B 1 23 ? -6.957 21.797 10.672 1 98.69 23 PRO B O 1
ATOM 1839 N N . ILE B 1 24 ? -6.941 23.953 10.039 1 98.5 24 ILE B N 1
ATOM 1840 C CA . ILE B 1 24 ? -6.664 23.625 8.641 1 98.5 24 ILE B CA 1
ATOM 1841 C C . ILE B 1 24 ? -5.289 22.984 8.523 1 98.5 24 ILE B C 1
ATOM 1843 O O . ILE B 1 24 ? -4.312 23.469 9.102 1 98.5 24 ILE B O 1
ATOM 1847 N N . ALA B 1 25 ? -5.238 21.859 7.844 1 98.81 25 ALA B N 1
ATOM 1848 C CA . ALA B 1 25 ? -3.98 21.156 7.594 1 98.81 25 ALA B CA 1
ATOM 1849 C C . ALA B 1 25 ? -3.271 21.719 6.367 1 98.81 25 ALA B C 1
ATOM 1851 O O . ALA B 1 25 ? -3.838 22.531 5.633 1 98.81 25 ALA B O 1
ATOM 1852 N N . ARG B 1 26 ? -2.031 21.266 6.219 1 98.94 26 ARG B N 1
ATOM 1853 C CA . ARG B 1 26 ? -1.262 21.641 5.035 1 98.94 26 ARG B CA 1
ATOM 1854 C C . ARG B 1 26 ? -2.062 21.406 3.762 1 98.94 26 ARG B C 1
ATOM 1856 O O . ARG B 1 26 ? -2.752 20.391 3.635 1 98.94 26 ARG B O 1
ATOM 1863 N N . GLN B 1 27 ? -1.955 22.422 2.82 1 98.56 27 GLN B N 1
ATOM 1864 C CA . GLN B 1 27 ? -2.65 22.391 1.537 1 98.56 27 GLN B CA 1
ATOM 1865 C C . GLN B 1 27 ? -1.66 22.312 0.378 1 98.56 27 GLN B C 1
ATOM 1867 O O . GLN B 1 27 ? -0.506 22.719 0.511 1 98.56 27 GLN B O 1
ATOM 1872 N N . PRO B 1 28 ? -2.154 21.703 -0.758 1 98.56 28 PRO B N 1
ATOM 1873 C CA . PRO B 1 28 ? -1.271 21.781 -1.924 1 98.56 28 PRO B CA 1
ATOM 1874 C C . PRO B 1 28 ? -1.055 23.203 -2.41 1 98.56 28 PRO B C 1
ATOM 1876 O O . PRO B 1 28 ? -1.983 24.016 -2.385 1 98.56 28 PRO B O 1
ATOM 1879 N N . GLY B 1 29 ? 0.183 23.531 -2.697 1 98.75 29 GLY B N 1
ATOM 1880 C CA . GLY B 1 29 ? 0.577 24.828 -3.254 1 98.75 29 GLY B CA 1
ATOM 1881 C C . GLY B 1 29 ? 1.779 24.734 -4.172 1 98.75 29 GLY B C 1
ATOM 1882 O O . GLY B 1 29 ? 2.139 23.641 -4.629 1 98.75 29 GLY B O 1
ATOM 1883 N N . PRO B 1 30 ? 2.357 25.844 -4.543 1 98.75 30 PRO B N 1
ATOM 1884 C CA . PRO B 1 30 ? 3.465 25.859 -5.504 1 98.75 30 PRO B CA 1
ATOM 1885 C C . PRO B 1 30 ? 4.652 25.016 -5.051 1 98.75 30 PRO B C 1
ATOM 1887 O O . PRO B 1 30 ? 5.301 24.375 -5.875 1 98.75 30 PRO B O 1
ATOM 1890 N N . ALA B 1 31 ? 4.969 25.031 -3.789 1 98.81 31 ALA B N 1
ATOM 1891 C CA . ALA B 1 31 ? 6.082 24.234 -3.299 1 98.81 31 ALA B CA 1
ATOM 1892 C C . ALA B 1 31 ? 5.797 22.75 -3.455 1 98.81 31 ALA B C 1
ATOM 1894 O O . ALA B 1 31 ? 6.684 21.969 -3.818 1 98.81 31 ALA B O 1
ATOM 1895 N N . TYR B 1 32 ? 4.566 22.344 -3.191 1 98.75 32 TYR B N 1
ATOM 1896 C CA . TYR B 1 32 ? 4.133 20.969 -3.387 1 98.75 32 TYR B CA 1
ATOM 1897 C C . TYR B 1 32 ? 4.254 20.562 -4.852 1 98.75 32 TYR B C 1
ATOM 1899 O O . TYR B 1 32 ? 4.797 19.5 -5.164 1 98.75 32 TYR B O 1
ATOM 1907 N N . GLU B 1 33 ? 3.781 21.391 -5.695 1 98.75 33 GLU B N 1
ATOM 1908 C CA . GLU B 1 33 ? 3.842 21.094 -7.121 1 98.75 33 GLU B CA 1
ATOM 1909 C C . GLU B 1 33 ? 5.285 20.969 -7.598 1 98.75 33 GLU B C 1
ATOM 1911 O O . GLU B 1 33 ? 5.605 20.062 -8.383 1 98.75 33 GLU B O 1
ATOM 1916 N N . ALA B 1 34 ? 6.137 21.797 -7.125 1 98.62 34 ALA B N 1
ATOM 1917 C CA . ALA B 1 34 ? 7.543 21.766 -7.523 1 98.62 34 ALA B CA 1
ATOM 1918 C C . ALA B 1 34 ? 8.211 20.469 -7.074 1 98.62 34 ALA B C 1
ATOM 1920 O O . ALA B 1 34 ? 9.055 19.922 -7.785 1 98.62 34 ALA B O 1
ATOM 1921 N N . ALA B 1 35 ? 7.801 19.953 -5.957 1 98 35 ALA B N 1
ATOM 1922 C CA . ALA B 1 35 ? 8.461 18.781 -5.375 1 98 35 ALA B CA 1
ATOM 1923 C C . ALA B 1 35 ? 7.801 17.5 -5.848 1 98 35 ALA B C 1
ATOM 1925 O O . ALA B 1 35 ? 8.492 16.516 -6.16 1 98 35 ALA B O 1
ATOM 1926 N N . CYS B 1 36 ? 6.457 17.5 -5.93 1 98.31 36 CYS B N 1
ATOM 1927 C CA . CYS B 1 36 ? 5.723 16.25 -6.141 1 98.31 36 CYS B CA 1
ATOM 1928 C C . CYS B 1 36 ? 5.188 16.172 -7.566 1 98.31 36 CYS B C 1
ATOM 1930 O O . CYS B 1 36 ? 4.691 15.125 -7.988 1 98.31 36 CYS B O 1
ATOM 1932 N N . GLY B 1 37 ? 5.25 17.234 -8.312 1 98.56 37 GLY B N 1
ATOM 1933 C CA . GLY B 1 37 ? 4.809 17.25 -9.695 1 98.56 37 GLY B CA 1
ATOM 1934 C C . GLY B 1 37 ? 3.393 17.766 -9.867 1 98.56 37 GLY B C 1
ATOM 1935 O O . GLY B 1 37 ? 2.621 17.797 -8.906 1 98.56 37 GLY B O 1
ATOM 1936 N N . SER B 1 38 ? 3.072 18.156 -11.125 1 98.5 38 SER B N 1
ATOM 1937 C CA . SER B 1 38 ? 1.792 18.781 -11.438 1 98.5 38 SER B CA 1
ATOM 1938 C C . SER B 1 38 ? 0.639 17.797 -11.258 1 98.5 38 SER B C 1
ATOM 1940 O O . SER B 1 38 ? -0.464 18.188 -10.875 1 98.5 38 SER B O 1
ATOM 1942 N N . GLN B 1 39 ? 0.913 16.547 -11.57 1 97.06 39 GLN B N 1
ATOM 1943 C CA . GLN B 1 39 ? -0.156 15.57 -11.422 1 97.06 39 GLN B CA 1
ATOM 1944 C C . GLN B 1 39 ? -0.568 15.43 -9.961 1 97.06 39 GLN B C 1
ATOM 1946 O O . GLN B 1 39 ? -1.76 15.406 -9.641 1 97.06 39 GLN B O 1
ATOM 1951 N N . ALA B 1 40 ? 0.445 15.336 -9.125 1 97.69 40 ALA B N 1
ATOM 1952 C CA . ALA B 1 40 ? 0.136 15.266 -7.703 1 97.69 40 ALA B CA 1
ATOM 1953 C C . ALA B 1 40 ? -0.631 16.5 -7.246 1 97.69 40 ALA B C 1
ATOM 1955 O O . ALA B 1 40 ? -1.645 16.391 -6.555 1 97.69 40 ALA B O 1
ATOM 1956 N N . TYR B 1 41 ? -0.174 17.656 -7.648 1 98.5 41 TYR B N 1
ATOM 1957 C CA . TYR B 1 41 ? -0.8 18.922 -7.289 1 98.5 41 TYR B CA 1
ATOM 1958 C C . TYR B 1 41 ? -2.264 18.938 -7.719 1 98.5 41 TYR B C 1
ATOM 1960 O O . TYR B 1 41 ? -3.146 19.25 -6.914 1 98.5 41 TYR B O 1
ATOM 1968 N N . ASN B 1 42 ? -2.529 18.578 -8.945 1 97.31 42 ASN B N 1
ATOM 1969 C CA . ASN B 1 42 ? -3.887 18.625 -9.484 1 97.31 42 ASN B CA 1
ATOM 1970 C C . ASN B 1 42 ? -4.797 17.625 -8.781 1 97.31 42 ASN B C 1
ATOM 1972 O O . ASN B 1 42 ? -5.953 17.922 -8.477 1 97.31 42 ASN B O 1
ATOM 1976 N N . MET B 1 43 ? -4.246 16.484 -8.492 1 95.38 43 MET B N 1
ATOM 1977 C CA . MET B 1 43 ? -5.043 15.461 -7.812 1 95.38 43 MET B CA 1
ATOM 1978 C C . MET B 1 43 ? -5.426 15.914 -6.406 1 95.38 43 MET B C 1
ATOM 1980 O O . MET B 1 43 ? -6.59 15.812 -6.012 1 95.38 43 MET B O 1
ATOM 1984 N N . MET B 1 44 ? -4.438 16.484 -5.703 1 97.06 44 MET B N 1
ATOM 1985 C CA . MET B 1 44 ? -4.691 16.891 -4.32 1 97.06 44 MET B CA 1
ATOM 1986 C C . MET B 1 44 ? -5.539 18.156 -4.266 1 97.06 44 MET B C 1
ATOM 1988 O O . MET B 1 44 ? -6.332 18.328 -3.34 1 97.06 44 MET B O 1
ATOM 1992 N N . LYS B 1 45 ? -5.402 18.984 -5.254 1 96.62 45 LYS B N 1
ATOM 1993 C CA . LYS B 1 45 ? -6.285 20.141 -5.352 1 96.62 45 LYS B CA 1
ATOM 1994 C C . LYS B 1 45 ? -7.723 19.719 -5.629 1 96.62 45 LYS B C 1
ATOM 1996 O O . LYS B 1 45 ? -8.664 20.359 -5.168 1 96.62 45 LYS B O 1
ATOM 2001 N N . GLY B 1 46 ? -7.871 18.734 -6.375 1 94.12 46 GLY B N 1
ATOM 2002 C CA . GLY B 1 46 ? -9.188 18.203 -6.688 1 94.12 46 GLY B CA 1
ATOM 2003 C C . GLY B 1 46 ? -9.828 17.469 -5.527 1 94.12 46 GLY B C 1
ATOM 2004 O O . GLY B 1 46 ? -11 17.672 -5.223 1 94.12 46 GLY B O 1
ATOM 2005 N N . ASP B 1 47 ? -9.133 16.641 -4.918 1 94.25 47 ASP B N 1
ATOM 2006 C CA . ASP B 1 47 ? -9.578 15.875 -3.754 1 94.25 47 ASP B CA 1
ATOM 2007 C C . ASP B 1 47 ? -8.414 15.586 -2.809 1 94.25 47 ASP B C 1
ATOM 2009 O O . ASP B 1 47 ? -7.695 14.602 -2.984 1 94.25 47 ASP B O 1
ATOM 2013 N N . ILE B 1 48 ? -8.305 16.25 -1.702 1 96.69 48 ILE B N 1
ATOM 2014 C CA . ILE B 1 48 ? -7.176 16.203 -0.785 1 96.69 48 ILE B CA 1
ATOM 2015 C C . ILE B 1 48 ? -7.297 14.977 0.122 1 96.69 48 ILE B C 1
ATOM 2017 O O . ILE B 1 48 ? -6.352 14.625 0.831 1 96.69 48 ILE B O 1
ATOM 2021 N N . ASN B 1 49 ? -8.43 14.266 0.063 1 96.44 49 ASN B N 1
ATOM 2022 C CA . ASN B 1 49 ? -8.75 13.219 1.024 1 96.44 49 ASN B CA 1
ATOM 2023 C C . ASN B 1 49 ? -8.148 11.875 0.609 1 96.44 49 ASN B C 1
ATOM 2025 O O . ASN B 1 49 ? -8.172 10.914 1.381 1 96.44 49 ASN B O 1
ATOM 2029 N N . GLY B 1 50 ? -7.574 11.75 -0.602 1 94.38 50 GLY B N 1
ATOM 2030 C CA . GLY B 1 50 ? -7.121 10.484 -1.157 1 94.38 50 GLY B CA 1
ATOM 2031 C C . GLY B 1 50 ? -5.938 9.898 -0.411 1 94.38 50 GLY B C 1
ATOM 2032 O O . GLY B 1 50 ? -5.375 10.539 0.474 1 94.38 50 GLY B O 1
ATOM 2033 N N . ASN B 1 51 ? -5.598 8.625 -0.776 1 94.69 51 ASN B N 1
ATOM 2034 C CA . ASN B 1 51 ? -4.562 7.859 -0.095 1 94.69 51 ASN B CA 1
ATOM 2035 C C . ASN B 1 51 ? -3.205 8.023 -0.773 1 94.69 51 ASN B C 1
ATOM 2037 O O . ASN B 1 51 ? -3.131 8.453 -1.926 1 94.69 51 ASN B O 1
ATOM 2041 N N . ILE B 1 52 ? -2.18 7.703 -0.058 1 96.31 52 ILE B N 1
ATOM 2042 C CA . ILE B 1 52 ? -0.803 7.875 -0.513 1 96.31 52 ILE B CA 1
ATOM 2043 C C . ILE B 1 52 ? -0.507 6.887 -1.639 1 96.31 52 ILE B C 1
ATOM 2045 O O . ILE B 1 52 ? 0.145 7.234 -2.625 1 96.31 52 ILE B O 1
ATOM 2049 N N . GLN B 1 53 ? -0.995 5.664 -1.547 1 93.12 53 GLN B N 1
ATOM 2050 C CA . GLN B 1 53 ? -0.698 4.629 -2.531 1 93.12 53 GLN B CA 1
ATOM 2051 C C . GLN B 1 53 ? -1.27 4.988 -3.9 1 93.12 53 GLN B C 1
ATOM 2053 O O . GLN B 1 53 ? -0.605 4.812 -4.922 1 93.12 53 GLN B O 1
ATOM 2058 N N . GLY B 1 54 ? -2.508 5.504 -3.914 1 90.75 54 GLY B N 1
ATOM 2059 C CA . GLY B 1 54 ? -3.086 5.988 -5.16 1 90.75 54 GLY B CA 1
ATOM 2060 C C . GLY B 1 54 ? -2.312 7.141 -5.766 1 90.75 54 GLY B C 1
ATOM 2061 O O . GLY B 1 54 ? -2.086 7.172 -6.977 1 90.75 54 GLY B O 1
ATOM 2062 N N . LEU B 1 55 ? -1.913 8 -4.922 1 93.81 55 LEU B N 1
ATOM 2063 C CA . LEU B 1 55 ? -1.109 9.133 -5.383 1 93.81 55 LEU B CA 1
ATOM 2064 C C . LEU B 1 55 ? 0.214 8.648 -5.969 1 93.81 55 LEU B C 1
ATOM 2066 O O . LEU B 1 55 ? 0.604 9.078 -7.059 1 93.81 55 LEU B O 1
ATOM 2070 N N . LEU B 1 56 ? 0.84 7.828 -5.246 1 92.31 56 LEU B N 1
ATOM 2071 C CA . LEU B 1 56 ? 2.111 7.273 -5.695 1 92.31 56 LEU B CA 1
ATOM 2072 C C . LEU B 1 56 ? 1.958 6.598 -7.055 1 92.31 56 LEU B C 1
ATOM 2074 O O . LEU B 1 56 ? 2.781 6.801 -7.949 1 92.31 56 LEU B O 1
ATOM 2078 N N . GLN B 1 57 ? 0.919 5.816 -7.219 1 87 57 GLN B N 1
ATOM 2079 C CA . GLN B 1 57 ? 0.678 5.117 -8.477 1 87 57 GLN B CA 1
ATOM 2080 C C . GLN B 1 57 ? 0.557 6.098 -9.641 1 87 57 GLN B C 1
ATOM 2082 O O . GLN B 1 57 ? 0.986 5.805 -10.758 1 87 57 GLN B O 1
ATOM 2087 N N . MET B 1 58 ? 0.047 7.223 -9.344 1 88.31 58 MET B N 1
ATOM 2088 C CA . MET B 1 58 ? -0.21 8.195 -10.398 1 88.31 58 MET B CA 1
ATOM 2089 C C . MET B 1 58 ? 1.06 8.969 -10.75 1 88.31 58 MET B C 1
ATOM 2091 O O . MET B 1 58 ? 1.232 9.398 -11.891 1 88.31 58 MET B O 1
ATOM 2095 N N . VAL B 1 59 ? 1.962 9.062 -9.805 1 93.25 59 VAL B N 1
ATOM 2096 C CA . VAL B 1 59 ? 2.996 10.062 -10.055 1 93.25 59 VAL B CA 1
ATOM 2097 C C . VAL B 1 59 ? 4.352 9.375 -10.203 1 93.25 59 VAL B C 1
ATOM 2099 O O . VAL B 1 59 ? 5.312 9.977 -10.68 1 93.25 59 VAL B O 1
ATOM 2102 N N . ALA B 1 60 ? 4.504 8.18 -9.766 1 86 60 ALA B N 1
ATOM 2103 C CA . ALA B 1 60 ? 5.797 7.523 -9.609 1 86 60 ALA B CA 1
ATOM 2104 C C . ALA B 1 60 ? 6.578 7.531 -10.922 1 86 60 ALA B C 1
ATOM 2106 O O . ALA B 1 60 ? 7.812 7.586 -10.922 1 86 60 ALA B O 1
ATOM 2107 N N . ASN B 1 61 ? 5.848 7.582 -12.047 1 84.44 61 ASN B N 1
ATOM 2108 C CA . ASN B 1 61 ? 6.527 7.484 -13.328 1 84.44 61 ASN B CA 1
ATOM 2109 C C . ASN B 1 61 ? 6.516 8.812 -14.078 1 84.44 61 ASN B C 1
ATOM 2111 O O . ASN B 1 61 ? 6.875 8.875 -15.25 1 84.44 61 ASN B O 1
ATOM 2115 N N . GLN B 1 62 ? 6.094 9.82 -13.414 1 91.44 62 GLN B N 1
ATOM 2116 C CA . GLN B 1 62 ? 6.09 11.141 -14.039 1 91.44 62 GLN B CA 1
ATOM 2117 C C . GLN B 1 62 ? 7.469 11.789 -13.969 1 91.44 62 GLN B C 1
ATOM 2119 O O . GLN B 1 62 ? 8.18 11.648 -12.969 1 91.44 62 GLN B O 1
ATOM 2124 N N . ALA B 1 63 ? 7.816 12.531 -15.023 1 93.88 63 ALA B N 1
ATOM 2125 C CA . ALA B 1 63 ? 9.141 13.133 -15.156 1 93.88 63 ALA B CA 1
ATOM 2126 C C . ALA B 1 63 ? 9.367 14.203 -14.094 1 93.88 63 ALA B C 1
ATOM 2128 O O . ALA B 1 63 ? 10.508 14.453 -13.688 1 93.88 63 ALA B O 1
ATOM 2129 N N . ASP B 1 64 ? 8.312 14.781 -13.609 1 96.81 64 ASP B N 1
ATOM 2130 C CA . ASP B 1 64 ? 8.469 15.898 -12.688 1 96.81 64 ASP B CA 1
ATOM 2131 C C . ASP B 1 64 ? 8.25 15.453 -11.242 1 96.81 64 ASP B C 1
ATOM 2133 O O . ASP B 1 64 ? 8.141 16.281 -10.336 1 96.81 64 ASP B O 1
ATOM 2137 N N . TYR B 1 65 ? 8.227 14.109 -11.094 1 95.19 65 TYR B N 1
ATOM 2138 C CA . TYR B 1 65 ? 8.141 13.586 -9.734 1 95.19 65 TYR B CA 1
ATOM 2139 C C . TYR B 1 65 ? 9.523 13.234 -9.195 1 95.19 65 TYR B C 1
ATOM 2141 O O . TYR B 1 65 ? 10.25 12.453 -9.82 1 95.19 65 TYR B O 1
ATOM 2149 N N . ASN B 1 66 ? 9.781 13.852 -8.07 1 92.56 66 ASN B N 1
ATOM 2150 C CA . ASN B 1 66 ? 10.977 13.523 -7.305 1 92.56 66 ASN B CA 1
ATOM 2151 C C . ASN B 1 66 ? 10.625 12.93 -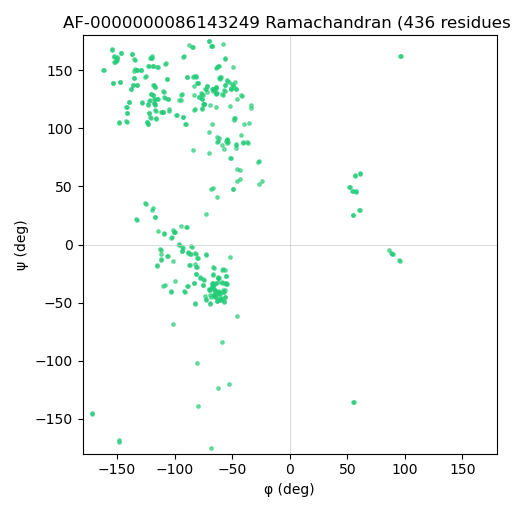5.945 1 92.56 66 ASN B C 1
ATOM 2153 O O . ASN B 1 66 ? 10.227 13.648 -5.031 1 92.56 66 ASN B O 1
ATOM 2157 N N . ALA B 1 67 ? 10.875 11.672 -5.809 1 92.44 67 ALA B N 1
ATOM 2158 C CA . ALA B 1 67 ? 10.422 10.953 -4.621 1 92.44 67 ALA B CA 1
ATOM 2159 C C . ALA B 1 67 ? 11.055 11.539 -3.357 1 92.44 67 ALA B C 1
ATOM 2161 O O . ALA B 1 67 ? 10.367 11.734 -2.348 1 92.44 67 ALA B O 1
ATOM 2162 N N . GLU B 1 68 ? 12.32 11.828 -3.436 1 93 68 GLU B N 1
ATOM 2163 C CA . GLU B 1 68 ? 13.023 12.336 -2.266 1 93 68 GLU B CA 1
ATOM 2164 C C . GLU B 1 68 ? 12.555 13.75 -1.911 1 93 68 GLU B C 1
ATOM 2166 O O . GLU B 1 68 ? 12.273 14.039 -0.747 1 93 68 GLU B O 1
ATOM 2171 N N . ALA B 1 69 ? 12.422 14.547 -2.875 1 96.31 69 ALA B N 1
ATOM 2172 C CA . ALA B 1 69 ? 11.992 15.922 -2.633 1 96.31 69 ALA B CA 1
ATOM 2173 C C . ALA B 1 69 ? 10.523 15.969 -2.201 1 96.31 69 ALA B C 1
ATOM 2175 O O . ALA B 1 69 ? 10.148 16.797 -1.365 1 96.31 69 ALA B O 1
ATOM 2176 N N . CYS B 1 70 ? 9.742 15.172 -2.752 1 97.75 70 CYS B N 1
ATOM 2177 C CA . CYS B 1 70 ? 8.32 15.141 -2.434 1 97.75 70 CYS B CA 1
ATOM 2178 C C . CYS B 1 70 ? 8.086 14.609 -1.026 1 97.75 70 CYS B C 1
ATOM 2180 O O . CYS B 1 70 ? 7.398 15.242 -0.222 1 97.75 70 CYS B O 1
ATOM 2182 N N . GLY B 1 71 ? 8.688 13.484 -0.79 1 97.19 71 GLY B N 1
ATOM 2183 C CA . GLY B 1 71 ? 8.492 12.922 0.536 1 97.19 71 GLY B CA 1
ATOM 2184 C C . GLY B 1 71 ? 7.039 12.609 0.842 1 97.19 71 GLY B C 1
ATOM 2185 O O . GLY B 1 71 ? 6.496 13.07 1.847 1 97.19 71 GLY B O 1
ATOM 2186 N N . LEU B 1 72 ? 6.414 11.719 0.075 1 97.44 72 LEU B N 1
ATOM 2187 C CA . LEU B 1 72 ? 4.98 11.469 0.157 1 97.44 72 LEU B CA 1
ATOM 2188 C C . LEU B 1 72 ? 4.598 10.93 1.533 1 97.44 72 LEU B C 1
ATOM 2190 O O . LEU B 1 72 ? 3.482 11.156 2.004 1 97.44 72 LEU B O 1
ATOM 2194 N N . TRP B 1 73 ? 5.512 10.266 2.156 1 97.88 73 TRP B N 1
ATOM 2195 C CA . TRP B 1 73 ? 5.176 9.562 3.393 1 97.88 73 TRP B CA 1
ATOM 2196 C C . TRP B 1 73 ? 5.391 10.461 4.605 1 97.88 73 TRP B C 1
ATOM 2198 O O . TRP B 1 73 ? 5.586 9.969 5.719 1 97.88 73 TRP B O 1
ATOM 2208 N N . LEU B 1 74 ? 5.531 11.766 4.461 1 98.5 74 LEU B N 1
ATOM 2209 C CA . LEU B 1 74 ? 5.449 12.844 5.438 1 98.5 74 LEU B CA 1
ATOM 2210 C C . LEU B 1 74 ? 4.41 13.875 5.016 1 98.5 74 LEU B C 1
ATOM 2212 O O . LEU B 1 74 ? 4.664 14.695 4.125 1 98.5 74 LEU B O 1
ATOM 2216 N N . CYS B 1 75 ? 3.219 13.859 5.727 1 98.69 75 CYS B N 1
ATOM 2217 C CA . CYS B 1 75 ? 2.152 14.82 5.453 1 98.69 75 CYS B CA 1
ATOM 2218 C C . CYS B 1 75 ? 1.66 14.695 4.02 1 98.69 75 CYS B C 1
ATOM 2220 O O . CYS B 1 75 ? 1.323 15.695 3.383 1 98.69 75 CYS B O 1
ATOM 2222 N N . LYS B 1 76 ? 1.76 13.438 3.457 1 97.94 76 LYS B N 1
ATOM 2223 C CA . LYS B 1 76 ? 1.396 13.188 2.066 1 97.94 76 LYS B CA 1
ATOM 2224 C C . LYS B 1 76 ? 2.162 14.109 1.122 1 97.94 76 LYS B C 1
ATOM 2226 O O . LYS B 1 76 ? 1.619 14.562 0.112 1 97.94 76 LYS B O 1
ATOM 2231 N N . GLY B 1 77 ? 3.338 14.586 1.517 1 98.5 77 GLY B N 1
ATOM 2232 C CA . GLY B 1 77 ? 4.227 15.398 0.699 1 98.5 77 GLY B CA 1
ATOM 2233 C C . GLY B 1 77 ? 3.953 16.891 0.815 1 98.5 77 GLY B C 1
ATOM 2234 O O . GLY B 1 77 ? 4.727 17.703 0.318 1 98.5 77 GLY B O 1
ATOM 2235 N N . MET B 1 78 ? 2.84 17.281 1.514 1 98.88 78 MET B N 1
ATOM 2236 C CA . MET B 1 78 ? 2.469 18.688 1.62 1 98.88 78 MET B CA 1
ATOM 2237 C C . MET B 1 78 ? 3.576 19.484 2.295 1 98.88 78 MET B C 1
ATOM 2239 O O . MET B 1 78 ? 4.195 19.016 3.25 1 98.88 78 MET B O 1
ATOM 2243 N N . LYS B 1 79 ? 3.752 20.734 1.817 1 98.88 79 LYS B N 1
ATOM 2244 C CA . LYS B 1 79 ? 4.918 21.516 2.197 1 98.88 79 LYS B CA 1
ATOM 2245 C C . LYS B 1 79 ? 4.539 22.625 3.18 1 98.88 79 LYS B C 1
ATOM 2247 O O . LYS B 1 79 ? 3.492 23.266 3.035 1 98.88 79 LYS B O 1
ATOM 2252 N N . TYR B 1 80 ? 5.496 22.812 4.121 1 98.88 80 TYR B N 1
ATOM 2253 C CA . TYR B 1 80 ? 5.34 23.953 5.035 1 98.88 80 TYR B CA 1
ATOM 2254 C C . TYR B 1 80 ? 5.238 25.266 4.266 1 98.88 80 TYR B C 1
ATOM 2256 O O . TYR B 1 80 ? 4.422 26.125 4.605 1 98.88 80 TYR B O 1
ATOM 2264 N N . ASP B 1 81 ? 6.043 25.453 3.211 1 98.88 81 ASP B N 1
ATOM 2265 C CA . ASP B 1 81 ? 6.121 26.703 2.453 1 98.88 81 ASP B CA 1
ATOM 2266 C C . ASP B 1 81 ? 4.758 27.078 1.875 1 98.88 81 ASP B C 1
ATOM 2268 O O . ASP B 1 81 ? 4.496 28.25 1.606 1 98.88 81 ASP B O 1
ATOM 2272 N N . ASP B 1 82 ? 3.912 26.109 1.75 1 98.94 82 ASP B N 1
ATOM 2273 C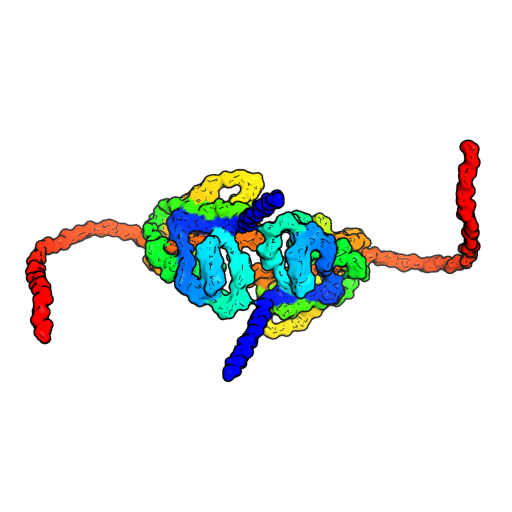 CA . ASP B 1 82 ? 2.582 26.359 1.205 1 98.94 82 ASP B CA 1
ATOM 2274 C C . ASP B 1 82 ? 1.573 26.641 2.32 1 98.94 82 ASP B C 1
ATOM 2276 O O . ASP B 1 82 ? 0.4 26.906 2.051 1 98.94 82 ASP B O 1
ATOM 2280 N N . ASN B 1 83 ? 2 26.562 3.584 1 98.75 83 ASN B N 1
ATOM 2281 C CA . ASN B 1 83 ? 1.045 26.562 4.688 1 98.75 83 ASN B CA 1
ATOM 2282 C C . ASN B 1 83 ? 1.455 27.531 5.785 1 98.75 83 ASN B C 1
ATOM 2284 O O . ASN B 1 83 ? 1.009 27.422 6.93 1 98.75 83 ASN B O 1
ATOM 2288 N N . THR B 1 84 ? 2.305 28.562 5.543 1 98.75 84 THR B N 1
ATOM 2289 C CA . THR B 1 84 ? 2.906 29.469 6.527 1 98.75 84 THR B CA 1
ATOM 2290 C C . THR B 1 84 ? 1.841 30.328 7.195 1 98.75 84 THR B C 1
ATOM 2292 O O . THR B 1 84 ? 2.023 30.781 8.328 1 98.75 84 THR B O 1
ATOM 2295 N N . GLU B 1 85 ? 0.69 30.484 6.598 1 98.44 85 GLU B N 1
ATOM 2296 C CA . GLU B 1 85 ? -0.354 31.359 7.129 1 98.44 85 GLU B CA 1
ATOM 2297 C C . GLU B 1 85 ? -1.252 30.609 8.109 1 98.44 85 GLU B C 1
ATOM 2299 O O . GLU B 1 85 ? -2.096 31.203 8.773 1 98.44 85 GLU B O 1
ATOM 2304 N N . ASN B 1 86 ? -1.048 29.297 8.203 1 98.62 86 ASN B N 1
ATOM 2305 C CA . ASN B 1 86 ? -1.97 28.469 8.977 1 98.62 86 ASN B CA 1
ATOM 2306 C C . ASN B 1 86 ? -1.271 27.812 10.172 1 98.62 86 ASN B C 1
ATOM 2308 O O . ASN B 1 86 ? -1.736 26.797 10.688 1 98.62 86 ASN B O 1
ATOM 2312 N N . VAL B 1 87 ? -0.153 28.406 10.641 1 98.81 87 VAL B N 1
ATOM 2313 C CA . VAL B 1 87 ? 0.598 27.844 11.758 1 98.81 87 VAL B CA 1
ATOM 2314 C C . VAL B 1 87 ? -0.136 28.125 13.07 1 98.81 87 VAL B C 1
ATOM 2316 O O . VAL B 1 87 ? -0.465 29.281 13.367 1 98.81 87 VAL B O 1
ATOM 2319 N N . GLN B 1 88 ? -0.416 27.078 13.844 1 98.81 88 GLN B N 1
ATOM 2320 C CA . GLN B 1 88 ? -1.024 27.219 15.156 1 98.81 88 GLN B CA 1
ATOM 2321 C C . GLN B 1 88 ? 0.028 27.531 16.219 1 98.81 88 GLN B C 1
ATOM 2323 O O . GLN B 1 88 ? 1.185 27.125 16.094 1 98.81 88 GLN B O 1
ATOM 2328 N N . LYS B 1 89 ? -0.357 28.312 17.156 1 98.38 89 LYS B N 1
ATOM 2329 C CA . LYS B 1 89 ? 0.473 28.578 18.328 1 98.38 89 LYS B CA 1
ATOM 2330 C C . LYS B 1 89 ? -0.138 27.969 19.578 1 98.38 89 LYS B C 1
ATOM 2332 O O . LYS B 1 89 ? -1.237 28.344 20 1 98.38 89 LYS B O 1
ATOM 2337 N N . TYR B 1 90 ? 0.598 26.984 20.109 1 98.25 90 TYR B N 1
ATOM 2338 C CA . TYR B 1 90 ? 0.107 26.297 21.297 1 98.25 90 TYR B CA 1
ATOM 2339 C C . TYR B 1 90 ? 1.082 26.453 22.453 1 98.25 90 TYR B C 1
ATOM 2341 O O . TYR B 1 90 ? 2.217 26.891 22.266 1 98.25 90 TYR B O 1
ATOM 2349 N N . THR B 1 91 ? 0.568 26.219 23.688 1 96.44 91 THR B N 1
ATOM 2350 C CA . THR B 1 91 ? 1.407 26.125 24.875 1 96.44 91 THR B CA 1
ATOM 2351 C C . THR B 1 91 ? 1.499 24.672 25.359 1 96.44 91 THR B C 1
ATOM 2353 O O . THR B 1 91 ? 0.633 23.859 25.047 1 96.44 91 THR B O 1
ATOM 2356 N N . ALA B 1 92 ? 2.607 24.438 26.078 1 95.94 92 ALA B N 1
ATOM 2357 C CA . ALA B 1 92 ? 2.77 23.109 26.656 1 95.94 92 ALA B CA 1
ATOM 2358 C C . ALA B 1 92 ? 1.587 22.75 27.562 1 95.94 92 ALA B C 1
ATOM 2360 O O . ALA B 1 92 ? 1.115 23.578 28.344 1 95.94 92 ALA B O 1
ATOM 2361 N N . GLY B 1 93 ? 1.061 21.547 27.375 1 97.31 93 GLY B N 1
ATOM 2362 C CA . GLY B 1 93 ? -0.038 21.078 28.203 1 97.31 93 GLY B CA 1
ATOM 2363 C C . GLY B 1 93 ? -1.399 21.5 27.688 1 97.31 93 GLY B C 1
ATOM 2364 O O . GLY B 1 93 ? -2.43 21.047 28.188 1 97.31 93 GLY B O 1
ATOM 2365 N N . GLN B 1 94 ? -1.466 22.281 26.672 1 97.75 94 GLN B N 1
ATOM 2366 C CA . GLN B 1 94 ? -2.73 22.781 26.141 1 97.75 94 GLN B CA 1
ATOM 2367 C C . GLN B 1 94 ? -3.555 21.641 25.531 1 97.75 94 GLN B C 1
ATOM 2369 O O . GLN B 1 94 ? -3.018 20.781 24.828 1 97.75 94 GLN B O 1
ATOM 2374 N N . GLU B 1 95 ? -4.848 21.578 25.844 1 98.56 95 GLU B N 1
ATOM 2375 C CA . GLU B 1 95 ? -5.789 20.719 25.125 1 98.56 95 GLU B CA 1
ATOM 2376 C C . GLU B 1 95 ? -6.207 21.359 23.797 1 98.56 95 GLU B C 1
ATOM 2378 O O . GLU B 1 95 ? -6.617 22.516 23.766 1 98.56 95 GLU B O 1
ATOM 2383 N N . VAL B 1 96 ? -6.066 20.672 22.797 1 98.75 96 VAL B N 1
ATOM 2384 C CA . VAL B 1 96 ? -6.316 21.172 21.453 1 98.75 96 VAL B CA 1
ATOM 2385 C C . VAL B 1 96 ? -7.383 20.312 20.766 1 98.75 96 VAL B C 1
ATOM 2387 O O . VAL B 1 96 ? -7.164 19.125 20.516 1 98.75 96 VAL B O 1
ATOM 2390 N N . PRO B 1 97 ? -8.57 20.828 20.469 1 98.88 97 PRO B N 1
ATOM 2391 C CA . PRO B 1 97 ? -9.562 20.094 19.688 1 98.88 97 PRO B CA 1
ATOM 2392 C C . PRO B 1 97 ? -9.18 19.969 18.203 1 98.88 97 PRO B C 1
ATOM 2394 O O . PRO B 1 97 ? -8.641 20.906 17.625 1 98.88 97 PRO B O 1
ATOM 2397 N N . LEU B 1 98 ? -9.367 18.844 17.703 1 98.88 98 LEU B N 1
ATOM 2398 C CA . LEU B 1 98 ? -9.094 18.547 16.297 1 98.88 98 LEU B CA 1
ATOM 2399 C C . LEU B 1 98 ? -10.328 17.953 15.609 1 98.88 98 LEU B C 1
ATOM 2401 O O . LEU B 1 98 ? -11.109 17.25 16.25 1 98.88 98 LEU B O 1
ATOM 2405 N N . ASP B 1 99 ? -10.5 18.297 14.359 1 98.69 99 ASP B N 1
ATOM 2406 C CA . ASP B 1 99 ? -11.539 17.734 13.508 1 98.69 99 ASP B CA 1
ATOM 2407 C C . ASP B 1 99 ? -10.938 17.109 12.258 1 98.69 99 ASP B C 1
ATOM 2409 O O . ASP B 1 99 ? -10.484 17.812 11.352 1 98.69 99 ASP B O 1
ATOM 2413 N N . PHE B 1 100 ? -10.867 15.82 12.242 1 98.5 100 PHE B N 1
ATOM 2414 C CA . PHE B 1 100 ? -10.469 15.039 11.07 1 98.5 100 PHE B CA 1
ATOM 2415 C C . PHE B 1 100 ? -11.688 14.508 10.336 1 98.5 100 PHE B C 1
ATOM 2417 O O . PHE B 1 100 ? -12.352 13.586 10.812 1 98.5 100 PHE B O 1
ATOM 2424 N N . ALA B 1 101 ? -11.914 15.039 9.125 1 97.12 101 ALA B N 1
ATOM 2425 C CA . ALA B 1 101 ? -13.078 14.617 8.352 1 97.12 101 ALA B CA 1
ATOM 2426 C C . ALA B 1 101 ? -12.852 13.242 7.727 1 97.12 101 ALA B C 1
ATOM 2428 O O . ALA B 1 101 ? -11.922 13.055 6.938 1 97.12 101 ALA B O 1
ATOM 2429 N N . ILE B 1 102 ? -13.656 12.281 8.109 1 96.5 102 ILE B N 1
ATOM 2430 C CA . ILE B 1 102 ? -13.719 10.984 7.441 1 96.5 102 ILE B CA 1
ATOM 2431 C C . ILE B 1 102 ? -14.781 11.023 6.344 1 96.5 102 ILE B C 1
ATOM 2433 O O . ILE B 1 102 ? -15.977 10.984 6.629 1 96.5 102 ILE B O 1
ATOM 2437 N N . ARG B 1 103 ? -14.406 11.117 5.137 1 93.62 103 ARG B N 1
ATOM 2438 C CA . ARG B 1 103 ? -15.328 11.273 4.016 1 93.62 103 ARG B CA 1
ATOM 2439 C C . ARG B 1 103 ? -15.781 9.914 3.486 1 93.62 103 ARG B C 1
ATOM 2441 O O . ARG B 1 103 ? -16.906 9.773 3.025 1 93.62 103 ARG B O 1
ATOM 2448 N N . ALA B 1 104 ? -14.922 8.906 3.484 1 89.25 104 ALA B N 1
ATOM 2449 C CA . ALA B 1 104 ? -15.211 7.516 3.146 1 89.25 104 ALA B CA 1
ATOM 2450 C C . ALA B 1 104 ? -14.445 6.559 4.062 1 89.25 104 ALA B C 1
ATOM 2452 O O . ALA B 1 104 ? -13.219 6.465 3.984 1 89.25 104 ALA B O 1
ATOM 2453 N N . PRO B 1 105 ? -15.227 5.855 4.871 1 91.81 105 PRO B N 1
ATOM 2454 C CA . PRO B 1 105 ? -14.531 5.004 5.84 1 91.81 105 PRO B CA 1
ATOM 2455 C C . PRO B 1 105 ? -13.898 3.773 5.195 1 91.81 105 PRO B C 1
ATOM 2457 O O . PRO B 1 105 ? -14.469 3.193 4.27 1 91.81 105 PRO B O 1
ATOM 2460 N N . HIS B 1 106 ? -12.664 3.477 5.523 1 92.25 106 HIS B N 1
ATOM 2461 C CA . HIS B 1 106 ? -11.969 2.203 5.363 1 92.25 106 HIS B CA 1
ATOM 2462 C C . HIS B 1 106 ? -11.469 1.679 6.707 1 92.25 106 HIS B C 1
ATOM 2464 O O . HIS B 1 106 ? -10.758 2.381 7.422 1 92.25 106 HIS B O 1
ATOM 2470 N N . SER B 1 107 ? -11.93 0.459 6.945 1 95.25 107 SER B N 1
ATOM 2471 C CA . SER B 1 107 ? -11.578 -0.134 8.234 1 95.25 107 SER B CA 1
ATOM 2472 C C . SER B 1 107 ? -10.062 -0.218 8.406 1 95.25 107 SER B C 1
ATOM 2474 O O . SER B 1 107 ? -9.359 -0.737 7.531 1 95.25 107 SER B O 1
ATOM 2476 N N . GLY B 1 108 ? -9.602 0.294 9.562 1 97.62 108 GLY B N 1
ATOM 2477 C CA . GLY B 1 108 ? -8.18 0.209 9.852 1 97.62 108 GLY B CA 1
ATOM 2478 C C . GLY B 1 108 ? -7.828 0.653 11.266 1 97.62 108 GLY B C 1
ATOM 2479 O O . GLY B 1 108 ? -8.523 0.302 12.219 1 97.62 108 GLY B O 1
ATOM 2480 N N . TYR B 1 109 ? -6.668 1.271 11.375 1 98.62 109 TYR B N 1
ATOM 2481 C CA . TYR B 1 109 ? -6.168 1.848 12.617 1 98.62 109 TYR B CA 1
ATOM 2482 C C . TYR B 1 109 ? -5.586 3.236 12.375 1 98.62 109 TYR B C 1
ATOM 2484 O O . TYR B 1 109 ? -5.293 3.605 11.234 1 98.62 109 TYR B O 1
ATOM 2492 N N . ALA B 1 110 ? -5.5 4 13.461 1 98.75 110 ALA B N 1
ATOM 2493 C CA . ALA B 1 110 ? -5.043 5.379 13.281 1 98.75 110 ALA B CA 1
ATOM 2494 C C . ALA B 1 110 ? -4.375 5.898 14.555 1 98.75 110 ALA B C 1
ATOM 2496 O O . ALA B 1 110 ? -4.57 5.34 15.641 1 98.75 110 ALA B O 1
ATOM 2497 N N . ASN B 1 111 ? -3.551 6.891 14.352 1 98.88 111 ASN B N 1
ATOM 2498 C CA . ASN B 1 111 ? -2.98 7.641 15.469 1 98.88 111 ASN B CA 1
ATOM 2499 C C . ASN B 1 111 ? -2.689 9.086 15.078 1 98.88 111 ASN B C 1
ATOM 2501 O O . ASN B 1 111 ? -2.68 9.422 13.891 1 98.88 111 ASN B O 1
ATOM 2505 N N . VAL B 1 112 ? -2.549 9.914 16.094 1 98.94 112 VAL B N 1
ATOM 2506 C CA . VAL B 1 112 ? -2.064 11.281 15.977 1 98.94 112 VAL B CA 1
ATOM 2507 C C . VAL B 1 112 ? -0.768 11.445 16.766 1 98.94 112 VAL B C 1
ATOM 2509 O O . VAL B 1 112 ? -0.704 11.094 17.953 1 98.94 112 VAL B O 1
ATOM 2512 N N . SER B 1 113 ? 0.23 11.906 16.125 1 98.94 113 SER B N 1
ATOM 2513 C CA . SER B 1 113 ? 1.545 12.078 16.734 1 98.94 113 SER B CA 1
ATOM 2514 C C . SER B 1 113 ? 2.172 13.406 16.328 1 98.94 113 SER B C 1
ATOM 2516 O O . SER B 1 113 ? 1.691 14.07 15.406 1 98.94 113 SER B O 1
ATOM 2518 N N . ILE B 1 114 ? 3.172 13.812 17.031 1 98.94 114 ILE B N 1
ATOM 2519 C CA . ILE B 1 114 ? 4 14.938 16.625 1 98.94 114 ILE B CA 1
ATOM 2520 C C . ILE B 1 114 ? 5.219 14.43 15.852 1 98.94 114 ILE B C 1
ATOM 2522 O O . ILE B 1 114 ? 5.898 13.5 16.297 1 98.94 114 ILE B O 1
ATOM 2526 N N . VAL B 1 115 ? 5.438 14.984 14.711 1 98.88 115 VAL B N 1
ATOM 2527 C CA . VAL B 1 115 ? 6.531 14.578 13.836 1 98.88 115 VAL B CA 1
ATOM 2528 C C . VAL B 1 115 ? 7.488 15.75 13.625 1 98.88 115 VAL B C 1
ATOM 2530 O O . VAL B 1 115 ? 7.051 16.875 13.383 1 98.88 115 VAL B O 1
ATOM 2533 N N . GLU B 1 116 ? 8.758 15.547 13.828 1 98.69 116 GLU B N 1
ATOM 2534 C CA . GLU B 1 116 ? 9.797 16.469 13.391 1 98.69 116 GLU B CA 1
ATOM 2535 C C . GLU B 1 116 ? 10.016 16.375 11.883 1 98.69 116 GLU B C 1
ATOM 2537 O O . GLU B 1 116 ? 10.391 15.32 11.367 1 98.69 116 GLU B O 1
ATOM 2542 N N . THR B 1 117 ? 9.836 17.484 11.219 1 98.62 117 THR B N 1
ATOM 2543 C CA . THR B 1 117 ? 9.695 17.422 9.766 1 98.62 117 THR B CA 1
ATOM 2544 C C . THR B 1 117 ? 11.062 17.25 9.109 1 98.62 117 THR B C 1
ATOM 2546 O O . THR B 1 117 ? 11.172 16.641 8.047 1 98.62 117 THR B O 1
ATOM 2549 N N . ALA B 1 118 ? 12.109 17.719 9.711 1 97.38 118 ALA B N 1
ATOM 2550 C CA . ALA B 1 118 ? 13.43 17.641 9.094 1 97.38 118 ALA B CA 1
ATOM 2551 C C . ALA B 1 118 ? 13.898 16.203 8.992 1 97.38 118 ALA B C 1
ATOM 2553 O O . ALA B 1 118 ? 14.578 15.828 8.031 1 97.38 118 ALA B O 1
ATOM 2554 N N . THR B 1 119 ? 13.523 15.367 9.961 1 97.12 119 THR B N 1
ATOM 2555 C CA . THR B 1 119 ? 14.031 14.008 10.008 1 97.12 119 THR B CA 1
ATOM 2556 C C . THR B 1 119 ? 12.914 13 9.727 1 97.12 119 THR B C 1
ATOM 2558 O O . THR B 1 119 ? 13.164 11.805 9.594 1 97.12 119 THR B O 1
ATOM 2561 N N . ASN B 1 120 ? 11.648 13.555 9.586 1 97.81 120 ASN B N 1
ATOM 2562 C CA . ASN B 1 120 ? 10.5 12.664 9.5 1 97.81 120 ASN B CA 1
ATOM 2563 C C . ASN B 1 120 ? 10.484 11.664 10.648 1 97.81 120 ASN B C 1
ATOM 2565 O O . ASN B 1 120 ? 10.352 10.453 10.422 1 97.81 120 ASN B O 1
ATOM 2569 N N . SER B 1 121 ? 10.641 12.195 11.859 1 97.94 121 SER B N 1
ATOM 2570 C CA . SER B 1 121 ? 10.672 11.359 13.062 1 97.94 121 SER B CA 1
ATOM 2571 C C . SER B 1 121 ? 9.523 11.703 14 1 97.94 121 SER B C 1
ATOM 2573 O O . SER B 1 121 ? 9.227 12.883 14.227 1 97.94 121 SER B O 1
ATOM 2575 N N . ILE B 1 122 ? 8.922 10.648 14.523 1 98.44 122 ILE B N 1
ATOM 2576 C CA . ILE B 1 122 ? 7.906 10.852 15.547 1 98.44 122 ILE B CA 1
ATOM 2577 C C . ILE B 1 122 ? 8.57 11.242 16.859 1 98.44 122 ILE B C 1
ATOM 2579 O O . ILE B 1 122 ? 9.414 10.508 17.391 1 98.44 122 ILE B O 1
ATOM 2583 N N . ILE B 1 123 ? 8.242 12.406 17.422 1 98.12 123 ILE B N 1
ATOM 2584 C CA . ILE B 1 123 ? 8.898 12.844 18.641 1 98.12 123 ILE B CA 1
ATOM 2585 C C . ILE B 1 123 ? 7.902 12.836 19.797 1 98.12 123 ILE B C 1
ATOM 2587 O O . ILE B 1 123 ? 8.289 12.938 20.969 1 98.12 123 ILE B O 1
ATOM 2591 N N . ALA B 1 124 ? 6.668 12.719 19.594 1 98.44 124 ALA B N 1
ATOM 2592 C CA . ALA B 1 124 ? 5.609 12.406 20.562 1 98.44 124 ALA B CA 1
ATOM 2593 C C . ALA B 1 124 ? 4.562 11.492 19.938 1 98.44 124 ALA B C 1
ATOM 2595 O O . ALA B 1 124 ? 3.732 11.938 19.141 1 98.44 124 ALA B O 1
ATOM 2596 N N . ALA B 1 125 ? 4.613 10.227 20.359 1 98.5 125 ALA B N 1
ATOM 2597 C CA . ALA B 1 125 ? 3.812 9.211 19.688 1 98.5 125 ALA B CA 1
ATOM 2598 C C . ALA B 1 125 ? 2.428 9.102 20.328 1 98.5 125 ALA B C 1
ATOM 2600 O O . ALA B 1 125 ? 2.277 9.258 21.531 1 98.5 125 ALA B O 1
ATOM 2601 N N . ASP B 1 126 ? 1.408 8.844 19.516 1 98.62 126 ASP B N 1
ATOM 2602 C CA . ASP B 1 126 ? 0.098 8.344 19.922 1 98.62 126 ASP B CA 1
ATOM 2603 C C . ASP B 1 126 ? -0.551 9.289 20.938 1 98.62 126 ASP B C 1
ATOM 2605 O O . ASP B 1 126 ? -0.976 8.859 22 1 98.62 126 ASP B O 1
ATOM 2609 N N . LEU B 1 127 ? -0.458 10.578 20.578 1 98.88 127 LEU B N 1
ATOM 2610 C CA . LEU B 1 127 ? -1.231 11.523 21.375 1 98.88 127 LEU B CA 1
ATOM 2611 C C . LEU B 1 127 ? -2.707 11.141 21.391 1 98.88 127 LEU B C 1
ATOM 2613 O O . LEU B 1 127 ? -3.42 11.43 22.359 1 98.88 127 LEU B O 1
ATOM 2617 N N . LYS B 1 128 ? -3.178 10.586 20.344 1 98.81 128 LYS B N 1
ATOM 2618 C CA . LYS B 1 128 ? -4.414 9.828 20.172 1 98.81 128 LYS B CA 1
ATOM 2619 C C . LYS B 1 128 ? -4.176 8.562 19.359 1 98.81 128 LYS B C 1
ATOM 2621 O O . LYS B 1 128 ? -3.373 8.555 18.422 1 98.81 128 LYS B O 1
ATOM 2626 N N . LYS B 1 129 ? -4.879 7.465 19.719 1 98.81 129 LYS B N 1
ATOM 2627 C CA . LYS B 1 129 ? -4.668 6.199 19.031 1 98.81 129 LYS B CA 1
ATOM 2628 C C . LYS B 1 129 ? -5.961 5.387 18.969 1 98.81 129 LYS B C 1
ATOM 2630 O O . LYS B 1 129 ? -6.727 5.348 19.922 1 98.81 129 LYS B O 1
ATOM 2635 N N . TRP B 1 130 ? -6.207 4.762 17.859 1 98.69 130 TRP B N 1
ATOM 2636 C CA . TRP B 1 130 ? -7.293 3.811 17.641 1 98.69 130 TRP B CA 1
ATOM 2637 C C . TRP B 1 130 ? -6.762 2.512 17.047 1 98.69 130 TRP B C 1
ATOM 2639 O O . TRP B 1 130 ? -6.164 2.516 15.969 1 98.69 130 TRP B O 1
ATOM 2649 N N . ASP B 1 131 ? -6.992 1.447 17.703 1 98.5 131 ASP B N 1
ATOM 2650 C CA . ASP B 1 131 ? -6.66 0.15 17.109 1 98.5 131 ASP B CA 1
ATOM 2651 C C . ASP B 1 131 ? -7.664 -0.239 16.031 1 98.5 131 ASP B C 1
ATOM 2653 O O . ASP B 1 131 ? -7.336 -0.986 15.109 1 98.5 131 ASP B O 1
ATOM 2657 N N . GLU B 1 132 ? -8.898 0.157 16.281 1 98.25 132 GLU B N 1
ATOM 2658 C CA . GLU B 1 132 ? -9.977 0.071 15.297 1 98.25 132 GLU B CA 1
ATOM 2659 C C . GLU B 1 132 ? -10.508 1.456 14.93 1 98.25 132 GLU B C 1
ATOM 2661 O O . GLU B 1 132 ? -10.961 2.201 15.805 1 98.25 132 GLU B O 1
ATOM 2666 N N . TYR B 1 133 ? -10.391 1.722 13.688 1 98.06 133 TYR B N 1
ATOM 2667 C CA . TYR B 1 133 ? -10.703 3.074 13.242 1 98.06 133 TYR B CA 1
ATOM 2668 C C . TYR B 1 133 ? -11.5 3.049 11.945 1 98.06 133 TYR B C 1
ATOM 2670 O O . TYR B 1 133 ? -11.172 2.291 11.023 1 98.06 133 TYR B O 1
ATOM 2678 N N . ALA B 1 134 ? -12.617 3.887 11.883 1 97.19 134 ALA B N 1
ATOM 2679 C CA . ALA B 1 134 ? -13.43 4.078 10.688 1 97.19 134 ALA B CA 1
ATOM 2680 C C . ALA B 1 134 ? -13.922 2.738 10.133 1 97.19 134 ALA B C 1
ATOM 2682 O O . ALA B 1 134 ? -13.781 2.467 8.945 1 97.19 134 ALA B O 1
ATOM 2683 N N . LEU B 1 135 ? -14.406 1.955 11.094 1 96.56 135 LEU B N 1
ATOM 2684 C CA . LEU B 1 135 ? -14.836 0.616 10.703 1 96.56 135 LEU B CA 1
ATOM 2685 C C . LEU B 1 135 ? -16.047 0.68 9.766 1 96.56 135 LEU B C 1
ATOM 2687 O O . LEU B 1 135 ? -17 1.401 10.031 1 96.56 135 LEU B O 1
ATOM 2691 N N . THR B 1 136 ? -15.961 -0.111 8.68 1 93.25 136 THR B N 1
ATOM 2692 C CA . THR B 1 136 ? -17.062 -0.144 7.719 1 93.25 136 THR B CA 1
ATOM 2693 C C . THR B 1 136 ? -18.188 -1.045 8.219 1 93.25 136 THR B C 1
ATOM 2695 O O . THR B 1 136 ? -19.297 -1.003 7.695 1 93.25 136 THR B O 1
ATOM 2698 N N . SER B 1 137 ? -17.953 -1.813 9.258 1 94.88 137 SER B N 1
ATOM 2699 C CA . SER B 1 137 ? -18.922 -2.777 9.781 1 94.88 137 SER B CA 1
ATOM 2700 C C . SER B 1 137 ? -19.875 -2.117 10.766 1 94.88 137 SER B C 1
ATOM 2702 O O . SER B 1 137 ? -20.766 -2.777 11.312 1 94.88 137 SER B O 1
ATOM 2704 N N . ARG B 1 138 ? -19.734 -0.824 11.055 1 94.88 138 ARG B N 1
ATOM 2705 C CA . ARG B 1 138 ? -20.609 -0.11 11.977 1 94.88 138 ARG B CA 1
ATOM 2706 C C . ARG B 1 138 ? -20.797 1.341 11.547 1 94.88 138 ARG B C 1
ATOM 2708 O O . ARG B 1 138 ? -20.031 1.849 10.719 1 94.88 138 ARG B O 1
ATOM 2715 N N . PRO B 1 139 ? -21.844 1.997 12.156 1 93.31 139 PRO B N 1
ATOM 2716 C CA . PRO B 1 139 ? -21.984 3.428 11.883 1 93.31 139 PRO B CA 1
ATOM 2717 C C . PRO B 1 139 ? -20.797 4.25 12.344 1 93.31 139 PRO B C 1
ATOM 2719 O O . PRO B 1 139 ? -20.062 3.832 13.25 1 93.31 139 PRO B O 1
ATOM 2722 N N . SER B 1 140 ? -20.656 5.324 11.664 1 93 140 SER B N 1
ATOM 2723 C CA . SER B 1 140 ? -19.594 6.246 12.047 1 93 140 SER B CA 1
ATOM 2724 C C . SER B 1 140 ? -19.703 6.625 13.523 1 93 140 SER B C 1
ATOM 2726 O O . SER B 1 140 ? -20.797 6.805 14.047 1 93 140 SER B O 1
ATOM 2728 N N . VAL B 1 141 ? -18.594 6.73 14.141 1 95.38 141 VAL B N 1
ATOM 2729 C CA . VAL B 1 141 ? -18.453 7.16 15.531 1 95.38 141 VAL B CA 1
ATOM 2730 C C . VAL B 1 141 ? -17.938 8.594 15.578 1 95.38 141 VAL B C 1
ATOM 2732 O O . VAL B 1 141 ? -16.781 8.852 15.211 1 95.38 141 VAL B O 1
ATOM 2735 N N . PRO B 1 142 ? -18.672 9.562 16.062 1 96.31 142 PRO B N 1
ATOM 2736 C CA . PRO B 1 142 ? -18.281 10.969 16.016 1 96.31 142 PRO B CA 1
ATOM 2737 C C . PRO B 1 142 ? -16.906 11.227 16.641 1 96.31 142 PRO B C 1
ATOM 2739 O O . PRO B 1 142 ? -16.156 12.078 16.156 1 96.31 142 PRO B O 1
ATOM 2742 N N . SER B 1 143 ? -16.531 10.523 17.656 1 97.81 143 SER B N 1
ATOM 2743 C CA . SER B 1 143 ? -15.281 10.766 18.375 1 97.81 143 SER B CA 1
ATOM 2744 C C . SER B 1 143 ? -14.078 10.32 17.562 1 97.81 143 SER B C 1
ATOM 2746 O O . SER B 1 143 ? -12.938 10.617 17.906 1 97.81 143 SER B O 1
ATOM 2748 N N . GLU B 1 144 ? -14.336 9.625 16.453 1 98.06 144 GLU B N 1
ATOM 2749 C CA . GLU B 1 144 ? -13.258 9.266 15.539 1 98.06 144 GLU B CA 1
ATOM 2750 C C . GLU B 1 144 ? -12.891 10.43 14.625 1 98.06 144 GLU B C 1
ATOM 2752 O O . GLU B 1 144 ? -11.805 10.453 14.047 1 98.06 144 GLU B O 1
ATOM 2757 N N . SER B 1 145 ? -13.812 11.383 14.5 1 98.06 145 SER B N 1
ATOM 2758 C CA . SER B 1 145 ? -13.562 12.57 13.695 1 98.06 145 SER B CA 1
ATOM 2759 C C . SER B 1 145 ? -13.25 13.773 14.57 1 98.06 145 SER B C 1
ATOM 2761 O O . SER B 1 145 ? -12.375 14.578 14.234 1 98.06 145 SER B O 1
ATOM 2763 N N . LYS B 1 146 ? -13.953 13.898 15.625 1 98.56 146 LYS B N 1
ATOM 2764 C CA . LYS B 1 146 ? -13.781 15.016 16.547 1 98.56 146 LYS B CA 1
ATOM 2765 C C . LYS B 1 146 ? -13.18 14.555 17.859 1 98.56 146 LYS B C 1
ATOM 2767 O O . LYS B 1 146 ? -13.797 13.789 18.609 1 98.56 146 LYS B O 1
ATOM 2772 N N . PHE B 1 147 ? -12.016 14.961 18.156 1 98.88 147 PHE B N 1
ATOM 2773 C CA . PHE B 1 147 ? -11.273 14.562 19.344 1 98.88 147 PHE B CA 1
ATOM 2774 C C . PHE B 1 147 ? -10.25 15.625 19.734 1 98.88 147 PHE B C 1
ATOM 2776 O O . PHE B 1 147 ? -10.047 16.594 19 1 98.88 147 PHE B O 1
ATOM 2783 N N . SER B 1 148 ? -9.711 15.469 20.922 1 98.88 148 SER B N 1
ATOM 2784 C CA . SER B 1 148 ? -8.672 16.375 21.375 1 98.88 148 SER B CA 1
ATOM 2785 C C . SER B 1 148 ? -7.367 15.641 21.641 1 98.88 148 SER B C 1
ATOM 2787 O O . SER B 1 148 ? -7.363 14.43 21.859 1 98.88 148 SER B O 1
ATOM 2789 N N . ILE B 1 149 ? -6.316 16.391 21.516 1 98.94 149 ILE B N 1
ATOM 2790 C CA . ILE B 1 149 ? -5.02 15.945 22 1 98.94 149 ILE B CA 1
ATOM 2791 C C . ILE B 1 149 ? -4.488 16.938 23.031 1 98.94 149 ILE B C 1
ATOM 2793 O O . ILE B 1 149 ? -4.984 18.062 23.141 1 98.94 149 ILE B O 1
ATOM 2797 N N . THR B 1 150 ? -3.559 16.438 23.812 1 98.69 150 THR B N 1
ATOM 2798 C CA . THR B 1 150 ? -2.82 17.328 24.703 1 98.69 150 THR B CA 1
ATOM 2799 C C . THR B 1 150 ? -1.406 17.578 24.188 1 98.69 150 THR B C 1
ATOM 2801 O O . THR B 1 150 ? -0.675 16.625 23.891 1 98.69 150 THR B O 1
ATOM 2804 N N . ILE B 1 151 ? -1.093 18.844 24.031 1 98.56 151 ILE B N 1
ATOM 2805 C CA . ILE B 1 151 ? 0.273 19.172 23.641 1 98.56 151 ILE B CA 1
ATOM 2806 C C . ILE B 1 151 ? 1.245 18.734 24.734 1 98.56 151 ILE B C 1
ATOM 2808 O O . ILE B 1 151 ? 1.084 19.109 25.891 1 98.56 151 ILE B O 1
ATOM 2812 N N . PRO B 1 152 ? 2.299 18 24.312 1 97.56 152 PRO B N 1
ATOM 2813 C CA . PRO B 1 152 ? 3.236 17.531 25.344 1 97.56 152 PRO B CA 1
ATOM 2814 C C . PRO B 1 152 ? 3.947 18.672 26.062 1 97.56 152 PRO B C 1
ATOM 2816 O O . PRO B 1 152 ? 4.168 19.734 25.484 1 97.56 152 PRO B O 1
ATOM 2819 N N . ASP B 1 153 ? 4.344 18.406 27.312 1 94.31 153 ASP B N 1
ATOM 2820 C CA . ASP B 1 153 ? 4.984 19.438 28.125 1 94.31 153 ASP B CA 1
ATOM 2821 C C . ASP B 1 153 ? 6.492 19.219 28.188 1 94.31 153 ASP B C 1
ATOM 2823 O O . ASP B 1 153 ? 7.195 19.938 28.906 1 94.31 153 ASP B O 1
ATOM 2827 N N . ASN B 1 154 ? 6.973 18.297 27.484 1 91.81 154 ASN B N 1
ATOM 2828 C CA . ASN B 1 154 ? 8.383 17.953 27.578 1 91.81 154 ASN B CA 1
ATOM 2829 C C . ASN B 1 154 ? 9.055 17.984 26.203 1 91.81 154 ASN B C 1
ATOM 2831 O O . ASN B 1 154 ? 9.914 17.156 25.906 1 91.81 154 ASN B O 1
ATOM 2835 N N . MET B 1 155 ? 8.641 18.922 25.328 1 90.81 155 MET B N 1
ATOM 2836 C CA . MET B 1 155 ? 9.164 18.953 23.969 1 90.81 155 MET B CA 1
ATOM 2837 C C . MET B 1 155 ? 10.359 19.891 23.859 1 90.81 155 MET B C 1
ATOM 2839 O O . MET B 1 155 ? 11.039 19.922 22.844 1 90.81 155 MET B O 1
ATOM 2843 N N . GLY B 1 156 ? 10.68 20.641 24.984 1 90.19 156 GLY B N 1
ATOM 2844 C CA . GLY B 1 156 ? 11.734 21.641 24.906 1 90.19 156 GLY B CA 1
ATOM 2845 C C . GLY B 1 156 ? 11.508 22.656 23.812 1 90.19 156 GLY B C 1
ATOM 2846 O O . GLY B 1 156 ? 10.406 23.203 23.672 1 90.19 156 GLY B O 1
ATOM 2847 N N . SER B 1 157 ? 12.562 22.969 23.062 1 93.31 157 SER B N 1
ATOM 2848 C CA . SER B 1 157 ? 12.477 23.969 22.016 1 93.31 157 SER B CA 1
ATOM 2849 C C . SER B 1 157 ? 12.32 23.328 20.641 1 93.31 157 SER B C 1
ATOM 2851 O O . SER B 1 157 ? 12.406 24.016 19.609 1 93.31 157 SER B O 1
ATOM 2853 N N . LYS B 1 158 ? 12.062 22.031 20.562 1 95.75 158 LYS B N 1
ATOM 2854 C CA . LYS B 1 158 ? 12.062 21.297 19.312 1 95.75 158 LYS B CA 1
ATOM 2855 C C . LYS B 1 158 ? 10.992 21.828 18.359 1 95.75 158 LYS B C 1
ATOM 2857 O O . LYS B 1 158 ? 11.141 21.766 17.141 1 95.75 158 LYS B O 1
ATOM 2862 N N . CYS B 1 159 ? 9.922 22.375 18.984 1 98.12 159 CYS B N 1
ATOM 2863 C CA . CYS B 1 159 ? 8.789 22.812 18.172 1 98.12 159 CYS B CA 1
ATOM 2864 C C . CYS B 1 159 ? 8.547 24.312 18.344 1 98.12 159 CYS B C 1
ATOM 2866 O O . CYS B 1 159 ? 7.398 24.766 18.312 1 98.12 159 CYS B O 1
ATOM 2868 N N . SER B 1 160 ? 9.586 25.078 18.609 1 97.31 160 SER B N 1
ATOM 2869 C CA . SER B 1 160 ? 9.438 26.516 18.859 1 97.31 160 SER B CA 1
ATOM 2870 C C . SER B 1 160 ? 9.453 27.312 17.562 1 97.31 160 SER B C 1
ATOM 2872 O O . SER B 1 160 ? 9.07 28.484 17.531 1 97.31 160 SER B O 1
ATOM 2874 N N . THR B 1 161 ? 9.945 26.688 16.5 1 98.19 161 THR B N 1
ATOM 2875 C CA . THR B 1 161 ? 10.031 27.359 15.203 1 98.19 161 THR B CA 1
ATOM 2876 C C . THR B 1 161 ? 9.039 26.766 14.211 1 98.19 161 THR B C 1
ATOM 2878 O O . THR B 1 161 ? 8.938 25.531 14.094 1 98.19 161 THR B O 1
ATOM 2881 N N . ALA B 1 162 ? 8.305 27.656 13.531 1 98.5 162 ALA B N 1
ATOM 2882 C CA . ALA B 1 162 ? 7.352 27.188 12.531 1 98.5 162 ALA B CA 1
ATOM 2883 C C . ALA B 1 162 ? 8.039 26.328 11.477 1 98.5 162 ALA B C 1
ATOM 2885 O O . ALA B 1 162 ? 9.133 26.656 11.016 1 98.5 162 ALA B O 1
ATOM 2886 N N . GLY B 1 163 ? 7.406 25.219 11.086 1 98.69 163 GLY B N 1
ATOM 2887 C CA . GLY B 1 163 ? 7.957 24.312 10.078 1 98.69 163 GLY B CA 1
ATOM 2888 C C . GLY B 1 163 ? 8.719 23.156 10.68 1 98.69 163 GLY B C 1
ATOM 2889 O O . GLY B 1 163 ? 8.945 22.141 10.008 1 98.69 163 GLY B O 1
ATOM 2890 N N . ASP B 1 164 ? 9.047 23.219 11.969 1 98.62 164 ASP B N 1
ATOM 2891 C CA . ASP B 1 164 ? 9.883 22.203 12.578 1 98.62 164 ASP B CA 1
ATOM 2892 C C . ASP B 1 164 ? 9.047 20.984 13 1 98.62 164 ASP B C 1
ATOM 2894 O O . ASP B 1 164 ? 9.555 19.859 13.039 1 98.62 164 ASP B O 1
ATOM 2898 N N . CYS B 1 165 ? 7.824 21.25 13.398 1 98.81 165 CYS B N 1
ATOM 2899 C CA . CYS B 1 165 ? 6.969 20.188 13.898 1 98.81 165 CYS B CA 1
ATOM 2900 C C . CYS B 1 165 ? 5.582 20.25 13.273 1 98.81 165 CYS B C 1
ATOM 2902 O O . CYS B 1 165 ? 5.102 21.328 12.922 1 98.81 165 CYS B O 1
ATOM 2904 N N . VAL B 1 166 ? 4.996 19.094 13.172 1 98.94 166 VAL B N 1
ATOM 2905 C CA . VAL B 1 166 ? 3.598 19 12.766 1 98.94 166 VAL B CA 1
ATOM 2906 C C . VAL B 1 166 ? 2.869 18 13.664 1 98.94 166 VAL B C 1
ATOM 2908 O O . VAL B 1 166 ? 3.484 17.094 14.227 1 98.94 166 VAL B O 1
ATOM 2911 N N . ILE B 1 167 ? 1.592 18.25 13.852 1 98.94 167 ILE B N 1
ATOM 2912 C CA . ILE B 1 167 ? 0.645 17.219 14.281 1 98.94 167 ILE B CA 1
ATOM 2913 C C . ILE B 1 167 ? 0.192 16.406 13.07 1 98.94 167 ILE B C 1
ATOM 2915 O O . ILE B 1 167 ? -0.435 16.938 12.148 1 98.94 167 ILE B O 1
ATOM 2919 N N . GLN B 1 168 ? 0.525 15.117 13.086 1 98.94 168 GLN B N 1
ATOM 2920 C CA . GLN B 1 168 ? 0.204 14.289 11.93 1 98.94 168 GLN B CA 1
ATOM 2921 C C . GLN B 1 168 ? -0.809 13.211 12.297 1 98.94 168 GLN B C 1
ATOM 2923 O O . GLN B 1 168 ? -0.609 12.461 13.258 1 98.94 168 GLN B O 1
ATOM 2928 N N . MET B 1 169 ? -1.943 13.195 11.508 1 98.88 169 MET B N 1
ATOM 2929 C CA . MET B 1 169 ? -2.797 12.016 11.438 1 98.88 169 MET B CA 1
ATOM 2930 C C . MET B 1 169 ? -2.164 10.93 10.57 1 98.88 169 MET B C 1
ATOM 2932 O O . MET B 1 169 ? -1.647 11.219 9.492 1 98.88 169 MET B O 1
ATOM 2936 N N . TYR B 1 170 ? -2.078 9.75 11.039 1 98.75 170 TYR B N 1
ATOM 2937 C CA . TYR B 1 170 ? -1.745 8.547 10.281 1 98.75 170 TYR B CA 1
ATOM 2938 C C . TYR B 1 170 ? -2.865 7.516 10.375 1 98.75 170 TYR B C 1
ATOM 2940 O O . TYR B 1 170 ? -3.154 7 11.461 1 98.75 170 TYR B O 1
ATOM 2948 N N . TRP B 1 171 ? -3.555 7.297 9.344 1 98.69 171 TRP B N 1
ATOM 2949 C CA . TRP B 1 171 ? -4.613 6.301 9.211 1 98.69 171 TRP B CA 1
ATOM 2950 C C . TRP B 1 171 ? -4.262 5.266 8.148 1 98.69 171 TRP B C 1
ATOM 2952 O O . TRP B 1 171 ? -3.996 5.617 6.996 1 98.69 171 TRP B O 1
ATOM 2962 N N . ASN B 1 172 ? -4.207 3.953 8.539 1 97.88 172 ASN B N 1
ATOM 2963 C CA . ASN B 1 172 ? -3.895 2.875 7.609 1 97.88 172 ASN B CA 1
ATOM 2964 C C . ASN B 1 172 ? -5 1.824 7.578 1 97.88 172 ASN B C 1
ATOM 2966 O O . ASN B 1 172 ? -5.391 1.298 8.617 1 97.88 172 ASN B O 1
ATOM 2970 N N . ALA B 1 173 ? -5.547 1.653 6.391 1 95.88 173 ALA B N 1
ATOM 2971 C CA . ALA B 1 173 ? -6.414 0.514 6.105 1 95.88 173 ALA B CA 1
ATOM 2972 C C . ALA B 1 173 ? -5.617 -0.646 5.512 1 95.88 173 ALA B C 1
ATOM 2974 O O . ALA B 1 173 ? -5.18 -0.583 4.363 1 95.88 173 ALA B O 1
ATOM 2975 N N . PRO B 1 174 ? -5.465 -1.694 6.27 1 94.88 174 PRO B N 1
ATOM 2976 C CA . PRO B 1 174 ? -4.637 -2.797 5.773 1 94.88 174 PRO B CA 1
ATOM 2977 C C . PRO B 1 174 ? -5.293 -3.557 4.625 1 94.88 174 PRO B C 1
ATOM 2979 O O . PRO B 1 174 ? -6.426 -3.252 4.246 1 94.88 174 PRO B O 1
ATOM 2982 N N . PRO B 1 175 ? -4.527 -4.539 4.031 1 89.81 175 PRO B N 1
ATOM 2983 C CA . PRO B 1 175 ? -5.16 -5.414 3.041 1 89.81 175 PRO B CA 1
ATOM 2984 C C . PRO B 1 175 ? -6.461 -6.031 3.545 1 89.81 175 PRO B C 1
ATOM 2986 O O . PRO B 1 175 ? -6.57 -6.375 4.723 1 89.81 175 PRO B O 1
ATOM 2989 N N . PRO B 1 176 ? -7.551 -5.961 2.609 1 89.31 176 PRO B N 1
ATOM 2990 C CA . PRO B 1 176 ? -7.465 -5.906 1.149 1 89.31 176 PRO B CA 1
ATOM 2991 C C . PRO B 1 176 ? -7.547 -4.48 0.606 1 89.31 176 PRO B C 1
ATOM 2993 O O . PRO B 1 176 ? -7.426 -4.27 -0.603 1 89.31 176 PRO B O 1
ATOM 2996 N N . VAL B 1 177 ? -7.688 -3.467 1.483 1 88 177 VAL B N 1
ATOM 2997 C CA . VAL B 1 177 ? -7.781 -2.084 1.025 1 88 177 VAL B CA 1
ATOM 2998 C C . VAL B 1 177 ? -6.387 -1.531 0.758 1 88 177 VAL B C 1
ATOM 3000 O O . VAL B 1 177 ? -6.105 -1.038 -0.337 1 88 177 VAL B O 1
ATOM 3003 N N . ASP B 1 178 ? -5.453 -1.657 1.678 1 92.75 178 ASP B N 1
ATOM 3004 C CA . ASP B 1 178 ? -4.043 -1.302 1.601 1 92.75 178 ASP B CA 1
ATOM 3005 C C . ASP B 1 178 ? -3.863 0.173 1.246 1 92.75 178 ASP B C 1
ATOM 3007 O O . ASP B 1 178 ? -3.189 0.506 0.269 1 92.75 178 ASP B O 1
ATOM 3011 N N . GLN B 1 179 ? -4.41 1.038 2.092 1 94.06 179 GLN B N 1
ATOM 3012 C CA . GLN B 1 179 ? -4.363 2.477 1.856 1 94.06 179 GLN B CA 1
ATOM 3013 C C . GLN B 1 179 ? -4.004 3.232 3.133 1 94.06 179 GLN B C 1
ATOM 3015 O O . GLN B 1 179 ? -4.48 2.893 4.219 1 94.06 179 GLN B O 1
ATOM 3020 N N . THR B 1 180 ? -3.125 4.223 2.918 1 96.88 180 THR B N 1
ATOM 3021 C CA . THR B 1 180 ? -2.691 5.078 4.016 1 96.88 180 THR B CA 1
ATOM 3022 C C . THR B 1 180 ? -3.113 6.527 3.77 1 96.88 180 THR B C 1
ATOM 3024 O O . THR B 1 180 ? -2.996 7.031 2.65 1 96.88 180 THR B O 1
ATOM 3027 N N . TYR B 1 181 ? -3.629 7.152 4.832 1 97.5 181 TYR B N 1
ATOM 3028 C CA . TYR B 1 181 ? -4.059 8.547 4.812 1 97.5 181 TYR B CA 1
ATOM 3029 C C . TYR B 1 181 ? -3.289 9.367 5.836 1 97.5 181 TYR B C 1
ATOM 3031 O O . TYR B 1 181 ? -3.15 8.961 6.992 1 97.5 181 TYR B O 1
ATOM 3039 N N . GLU B 1 182 ? -2.736 10.5 5.355 1 98.5 182 GLU B N 1
ATOM 3040 C CA . GLU B 1 182 ? -2.029 11.422 6.238 1 98.5 182 GLU B CA 1
ATOM 3041 C C . GLU B 1 182 ? -2.531 12.852 6.066 1 98.5 182 GLU B C 1
ATOM 3043 O O . GLU B 1 182 ? -2.98 13.227 4.98 1 98.5 182 GLU B O 1
ATOM 3048 N N . SER B 1 183 ? -2.465 13.602 7.113 1 98.56 183 SER B N 1
ATOM 3049 C CA . SER B 1 183 ? -2.791 15.023 7.207 1 98.56 183 SER B CA 1
ATOM 3050 C C . SER B 1 183 ? -2.01 15.695 8.328 1 98.56 183 SER B C 1
ATOM 3052 O O . SER B 1 183 ? -1.846 15.125 9.406 1 98.56 183 SER B O 1
ATOM 3054 N N . CYS B 1 184 ? -1.522 16.922 8.07 1 98.94 184 CYS B N 1
ATOM 3055 C CA . CYS B 1 184 ? -0.611 17.531 9.047 1 98.94 184 CYS B CA 1
ATOM 3056 C C . CYS B 1 184 ? -1.01 18.969 9.352 1 98.94 184 CYS B C 1
ATOM 3058 O O . CYS B 1 184 ? -1.317 19.734 8.438 1 98.94 184 CYS B O 1
ATOM 3060 N N . ILE B 1 185 ? -0.953 19.297 10.609 1 98.94 185 ILE B N 1
ATOM 3061 C CA . ILE B 1 185 ? -1.169 20.656 11.109 1 98.94 185 ILE B CA 1
ATOM 3062 C C . ILE B 1 185 ? 0.153 21.234 11.594 1 98.94 185 ILE B C 1
ATOM 3064 O O . ILE B 1 185 ? 0.817 20.656 12.461 1 98.94 185 ILE B O 1
ATOM 3068 N N . ASP B 1 186 ? 0.506 22.438 11.07 1 98.94 186 ASP B N 1
ATOM 3069 C CA . ASP B 1 186 ? 1.699 23.125 11.547 1 98.94 186 ASP B CA 1
ATOM 3070 C C . ASP B 1 186 ? 1.426 23.844 12.859 1 98.94 186 ASP B C 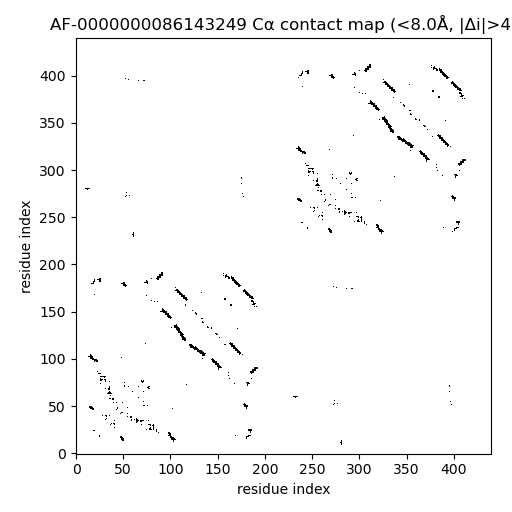1
ATOM 3072 O O . ASP B 1 186 ? 0.377 24.484 13.023 1 98.94 186 ASP B O 1
ATOM 3076 N N . PHE B 1 187 ? 2.449 23.734 13.758 1 98.88 187 PHE B N 1
ATOM 3077 C CA . PHE B 1 187 ? 2.287 24.438 15.023 1 98.88 187 PHE B CA 1
ATOM 3078 C C . PHE B 1 187 ? 3.643 24.797 15.609 1 98.88 187 PHE B C 1
ATOM 3080 O O . PHE B 1 187 ? 4.68 24.328 15.141 1 98.88 187 PHE B O 1
ATOM 3087 N N . THR B 1 188 ? 3.611 25.734 16.516 1 98.5 188 THR B N 1
ATOM 3088 C CA . THR B 1 188 ? 4.715 26.016 17.438 1 98.5 188 THR B CA 1
ATOM 3089 C C . THR B 1 188 ? 4.258 25.906 18.891 1 98.5 188 THR B C 1
ATOM 3091 O O . THR B 1 188 ? 3.061 25.969 19.172 1 98.5 188 THR B O 1
ATOM 3094 N N . VAL B 1 189 ? 5.238 25.594 19.719 1 96.62 189 VAL B N 1
ATOM 3095 C CA . VAL B 1 189 ? 4.977 25.578 21.156 1 96.62 189 VAL B CA 1
ATOM 3096 C C . VAL B 1 189 ? 5.824 26.641 21.844 1 96.62 189 VAL B C 1
ATOM 3098 O O . VAL B 1 189 ? 7.043 26.688 21.672 1 96.62 189 VAL B O 1
ATOM 3101 N N . GLY B 1 190 ? 5.215 27.688 22.438 1 85.88 190 GLY B N 1
ATOM 3102 C CA . GLY B 1 190 ? 5.902 28.703 23.219 1 85.88 190 GLY B CA 1
ATOM 3103 C C . GLY B 1 190 ? 6.195 28.266 24.641 1 85.88 190 GLY B C 1
ATOM 3104 O O . GLY B 1 190 ? 5.547 27.359 25.172 1 85.88 190 GLY B O 1
ATOM 3105 N N . GLY B 1 191 ? 7.426 28.594 25.172 1 64.81 191 GLY B N 1
ATOM 3106 C CA . GLY B 1 191 ? 7.742 28.359 26.578 1 64.81 191 GLY B CA 1
ATOM 3107 C C . GLY B 1 191 ? 6.691 28.922 27.516 1 64.81 191 GLY B C 1
ATOM 3108 O O . GLY B 1 191 ? 5.922 29.812 27.141 1 64.81 191 GLY B O 1
ATOM 3109 N N . SER B 1 192 ? 6.258 28.297 28.453 1 51.16 192 SER B N 1
ATOM 3110 C CA . SER B 1 192 ? 5.555 28.984 29.547 1 51.16 192 SER B CA 1
ATOM 3111 C C . SER B 1 192 ? 6.266 30.266 29.953 1 51.16 192 SER B C 1
ATOM 3113 O O . SER B 1 192 ? 7.383 30.219 30.484 1 51.16 192 SER B O 1
ATOM 3115 N N . GLY B 1 193 ? 6.566 31.297 29.141 1 41.38 193 GLY B N 1
ATOM 3116 C CA . GLY B 1 193 ? 7.121 32.469 29.797 1 41.38 193 GLY B CA 1
ATOM 3117 C C . GLY B 1 193 ? 6.551 32.688 31.188 1 41.38 193 GLY B C 1
ATOM 3118 O O . GLY B 1 193 ? 5.367 32.438 31.422 1 41.38 193 GLY B O 1
ATOM 3119 N N . SER B 1 194 ? 7.41 32.688 32.281 1 38.34 194 SER B N 1
ATOM 3120 C CA . SER B 1 194 ? 7.105 33.406 33.5 1 38.34 194 SER B CA 1
ATOM 3121 C C . SER B 1 194 ? 6.465 34.75 33.188 1 38.34 194 SER B C 1
ATOM 3123 O O . SER B 1 194 ? 7 35.531 32.406 1 38.34 194 SER B O 1
ATOM 3125 N N . GLY B 1 195 ? 5.25 35.094 33.281 1 37.06 195 GLY B N 1
ATOM 3126 C CA . GLY B 1 195 ? 4.637 36.406 33.469 1 37.06 195 GLY B CA 1
ATOM 3127 C C . GLY B 1 195 ? 5.562 37.406 34.125 1 37.06 195 GLY B C 1
ATOM 3128 O O . GLY B 1 195 ? 5.691 37.406 35.344 1 37.06 195 GLY B O 1
ATOM 3129 N N . GLY B 1 196 ? 6.867 37.75 33.656 1 34.03 196 GLY B N 1
ATOM 3130 C CA . GLY B 1 196 ? 7.359 39.031 34.125 1 34.03 196 GLY B CA 1
ATOM 3131 C C . GLY B 1 196 ? 6.34 40.156 34 1 34.03 196 GLY B C 1
ATOM 3132 O O . GLY B 1 196 ? 5.477 40.094 33.125 1 34.03 196 GLY B O 1
ATOM 3133 N N . SER B 1 197 ? 6.121 41.062 35.125 1 33.19 197 SER B N 1
ATOM 3134 C CA . SER B 1 197 ? 5.316 42.281 35.344 1 33.19 197 SER B CA 1
ATOM 3135 C C . SER B 1 197 ? 5.582 43.312 34.281 1 33.19 197 SER B C 1
ATOM 3137 O O . SER B 1 197 ? 6.738 43.656 34 1 33.19 197 SER B O 1
ATOM 3139 N N . PRO B 1 198 ? 4.719 43.781 33.469 1 35.25 198 PRO B N 1
ATOM 3140 C CA . PRO B 1 198 ? 4.773 44.812 32.438 1 35.25 198 PRO B CA 1
ATOM 3141 C C . PRO B 1 198 ? 5.469 46.094 32.906 1 35.25 198 PRO B C 1
ATOM 3143 O O . PRO B 1 198 ? 5.137 46.625 33.969 1 35.25 198 PRO B O 1
ATOM 3146 N N . THR B 1 199 ? 6.926 46.188 32.875 1 30.16 199 THR B N 1
ATOM 3147 C CA . THR B 1 199 ? 7.297 47.562 33.188 1 30.16 199 THR B CA 1
ATOM 3148 C C . THR B 1 199 ? 6.516 48.562 32.344 1 30.16 199 THR B C 1
ATOM 3150 O O . THR B 1 199 ? 6.336 48.344 31.141 1 30.16 199 THR B O 1
ATOM 3153 N N . PRO B 1 200 ? 6.246 49.938 32.844 1 25.95 200 PRO B N 1
ATOM 3154 C CA . PRO B 1 200 ? 5.309 50.938 32.375 1 25.95 200 PRO B CA 1
ATOM 3155 C C . PRO B 1 200 ? 5.676 51.5 31 1 25.95 200 PRO B C 1
ATOM 3157 O O . PRO B 1 200 ? 6.828 51.375 30.578 1 25.95 200 PRO B O 1
ATOM 3160 N N . GLY B 1 201 ? 4.848 52.281 30.344 1 21.53 201 GLY B N 1
ATOM 3161 C CA . GLY B 1 201 ? 4.387 52.75 29.047 1 21.53 201 GLY B CA 1
ATOM 3162 C C . GLY B 1 201 ? 5.363 53.688 28.375 1 21.53 201 GLY B C 1
ATOM 3163 O O . GLY B 1 201 ? 5.465 53.688 27.141 1 21.53 201 GLY B O 1
ATOM 3164 N N . SER B 1 202 ? 6.145 54.844 28.922 1 21.58 202 SER B N 1
ATOM 3165 C CA . SER B 1 202 ? 5.52 56.031 28.391 1 21.58 202 SER B CA 1
ATOM 3166 C C . SER B 1 202 ? 5.973 56.281 26.953 1 21.58 202 SER B C 1
ATOM 3168 O O . SER B 1 202 ? 6.906 55.656 26.469 1 21.58 202 SER B O 1
ATOM 3170 N N . GLY B 1 203 ? 6.273 57.719 26.562 1 19.48 203 GLY B N 1
ATOM 3171 C CA . GLY B 1 203 ? 5.691 58.719 25.688 1 19.48 203 GLY B CA 1
ATOM 3172 C C . GLY B 1 203 ? 6.426 58.875 24.375 1 19.48 203 GLY B C 1
ATOM 3173 O O . GLY B 1 203 ? 5.809 58.844 23.297 1 19.48 203 GLY B O 1
ATOM 3174 N N . ALA B 1 204 ? 7.699 59.406 24.281 1 20.8 204 ALA B N 1
ATOM 3175 C CA . ALA B 1 204 ? 7.734 60.688 23.594 1 20.8 204 ALA B CA 1
ATOM 3176 C C . ALA B 1 204 ? 8.219 60.531 22.156 1 20.8 204 ALA B C 1
ATOM 3178 O O . ALA B 1 204 ? 8.172 61.5 21.359 1 20.8 204 ALA B O 1
ATOM 3179 N N . GLY B 1 205 ? 8.844 59.375 21.672 1 20.66 205 GLY B N 1
ATOM 3180 C CA . GLY B 1 205 ? 9.875 59.844 20.766 1 20.66 205 GLY B CA 1
ATOM 3181 C C . GLY B 1 205 ? 9.367 60.125 19.359 1 20.66 205 GLY B C 1
ATOM 3182 O O . GLY B 1 205 ? 9.047 59.188 18.625 1 20.66 205 GLY B O 1
ATOM 3183 N N . GLY B 1 206 ? 8.758 61.281 19.109 1 18.22 206 GLY B N 1
ATOM 3184 C CA . GLY B 1 206 ? 8.031 61.656 17.922 1 18.22 206 GLY B CA 1
ATOM 3185 C C . GLY B 1 206 ? 8.875 61.594 16.656 1 18.22 206 GLY B C 1
ATOM 3186 O O . GLY B 1 206 ? 8.484 60.969 15.68 1 18.22 206 GLY B O 1
ATOM 3187 N N . ASN B 1 207 ? 9.688 62.656 16.297 1 19.09 207 ASN B N 1
ATOM 3188 C CA . ASN B 1 207 ? 9.398 63.531 15.148 1 19.09 207 ASN B CA 1
ATOM 3189 C C . ASN B 1 207 ? 9.992 62.969 13.859 1 19.09 207 ASN B C 1
ATOM 3191 O O . ASN B 1 207 ? 10.898 62.125 13.898 1 19.09 207 ASN B O 1
ATOM 3195 N N . SER B 1 208 ? 9.625 63.656 12.57 1 18.95 208 SER B N 1
ATOM 3196 C CA . SER B 1 208 ? 9.227 63.625 11.164 1 18.95 208 SER B CA 1
ATOM 3197 C C . SER B 1 208 ? 10.438 63.719 10.242 1 18.95 208 SER B C 1
ATOM 3199 O O . SER B 1 208 ? 10.297 63.812 9.023 1 18.95 208 SER B O 1
ATOM 3201 N N . THR B 1 209 ? 11.703 63.5 10.703 1 19.81 209 THR B N 1
ATOM 3202 C CA . THR B 1 209 ? 12.516 64.312 9.836 1 19.81 209 THR B CA 1
ATOM 3203 C C . THR B 1 209 ? 12.453 63.844 8.391 1 19.81 209 THR B C 1
ATOM 3205 O O . THR B 1 209 ? 12.383 62.656 8.141 1 19.81 209 THR B O 1
ATOM 3208 N N . LEU B 1 210 ? 12.297 64.938 7.453 1 18.59 210 LEU B N 1
ATOM 3209 C CA . LEU B 1 210 ? 11.883 65.25 6.098 1 18.59 210 LEU B CA 1
ATOM 3210 C C . LEU B 1 210 ? 12.758 64.562 5.07 1 18.59 210 LEU B C 1
ATOM 3212 O O . LEU B 1 210 ? 13.75 63.906 5.43 1 18.59 210 LEU B O 1
ATOM 3216 N N . ALA B 1 211 ? 13.32 65.312 4.234 1 17.19 211 ALA B N 1
ATOM 3217 C CA . ALA B 1 211 ? 13.156 65.75 2.848 1 17.19 211 ALA B CA 1
ATOM 3218 C C . ALA B 1 211 ? 14.297 65.25 1.973 1 17.19 211 ALA B C 1
ATOM 3220 O O . ALA B 1 211 ? 14.312 65.438 0.761 1 17.19 211 ALA B O 1
ATOM 3221 N N . ARG B 1 212 ? 15.211 64.312 2.373 1 19.55 212 ARG B N 1
ATOM 3222 C CA . ARG B 1 212 ? 16.422 64.562 1.603 1 19.55 212 ARG B CA 1
ATOM 3223 C C . ARG B 1 212 ? 16.219 64.188 0.135 1 19.55 212 ARG B C 1
ATOM 3225 O O . ARG B 1 212 ? 16.109 63 -0.205 1 19.55 212 ARG B O 1
ATOM 3232 N N . ARG B 1 213 ? 15.484 65.188 -0.67 1 18.03 213 ARG B N 1
ATOM 3233 C CA . ARG B 1 213 ? 15.148 65 -2.084 1 18.03 213 ARG B CA 1
ATOM 3234 C C . ARG B 1 213 ? 16.406 64.875 -2.936 1 18.03 213 ARG B C 1
ATOM 3236 O O . ARG B 1 213 ? 16.359 64.25 -4.008 1 18.03 213 ARG B O 1
ATOM 3243 N N . GLY B 1 214 ? 17.531 65.5 -2.66 1 18.58 214 GLY B N 1
ATOM 3244 C CA . GLY B 1 214 ? 18.188 66.188 -3.785 1 18.58 214 GLY B CA 1
ATOM 3245 C C . GLY B 1 214 ? 18.75 65.188 -4.793 1 18.58 214 GLY B C 1
ATOM 3246 O O . GLY B 1 214 ? 19.266 64.125 -4.414 1 18.58 214 GLY B O 1
ATOM 3247 N N . TYR B 1 215 ? 18.234 65.25 -6.164 1 18.94 215 TYR B N 1
ATOM 3248 C CA . TYR B 1 215 ? 18.453 64.812 -7.539 1 18.94 215 TYR B CA 1
ATOM 3249 C C . TYR B 1 215 ? 19.875 65.125 -8.008 1 18.94 215 TYR B C 1
ATOM 3251 O O . TYR B 1 215 ? 20.234 64.875 -9.156 1 18.94 215 TYR B O 1
ATOM 3259 N N . ARG B 1 216 ? 20.625 65.938 -7.203 1 19.14 216 ARG B N 1
ATOM 3260 C CA . ARG B 1 216 ? 21.547 66.75 -8.016 1 19.14 216 ARG B CA 1
ATOM 3261 C C . ARG B 1 216 ? 22.266 65.875 -9.023 1 19.14 216 ARG B C 1
ATOM 3263 O O . ARG B 1 216 ? 22.641 64.75 -8.719 1 19.14 216 ARG B O 1
ATOM 3270 N N . PHE B 1 217 ? 22.391 66.5 -10.281 1 20.88 217 PHE B N 1
ATOM 3271 C CA . PHE B 1 217 ? 22.766 66.625 -11.672 1 20.88 217 PHE B CA 1
ATOM 3272 C C . PHE B 1 217 ? 24.266 66.375 -11.859 1 20.88 217 PHE B C 1
ATOM 3274 O O . PHE B 1 217 ? 24.719 66.125 -12.969 1 20.88 217 PHE B O 1
ATOM 3281 N N . PHE B 1 218 ? 24.984 66.562 -10.75 1 18.84 218 PHE B N 1
ATOM 3282 C CA . PHE B 1 218 ? 26.109 67.5 -10.984 1 18.84 218 PHE B CA 1
ATOM 3283 C C . PHE B 1 218 ? 27 66.938 -12.102 1 18.84 218 PHE B C 1
ATOM 3285 O O . PHE B 1 218 ? 27.016 65.75 -12.367 1 18.84 218 PHE B O 1
ATOM 3292 N N . TYR B 1 219 ? 27.953 67.875 -12.438 1 19.78 219 TYR B N 1
ATOM 3293 C CA . TYR B 1 219 ? 28.609 68.812 -13.367 1 19.78 219 TYR B CA 1
ATOM 3294 C C . TYR B 1 219 ? 29.547 68.062 -14.305 1 19.78 219 TYR B C 1
ATOM 3296 O O . TYR B 1 219 ? 29.469 68.188 -15.523 1 19.78 219 TYR B O 1
ATOM 3304 N N . ALA B 1 220 ? 30.859 68.125 -14.023 1 20.62 220 ALA B N 1
ATOM 3305 C CA . ALA B 1 220 ? 32.219 68.438 -14.469 1 20.62 220 ALA B CA 1
ATOM 3306 C C . ALA B 1 220 ? 32.938 67.188 -14.953 1 20.62 220 ALA B C 1
ATOM 3308 O O . ALA B 1 220 ? 32.781 66.125 -14.383 1 20.62 220 ALA B O 1
#

Nearest PDB structures (foldseek):
  7ze9-assembly2_BBB  TM=9.328E-01  e=1.176E-15  Thermothelomyces thermophilus
  7ze9-assembly3_CCC  TM=9.149E-01  e=1.248E-15  Thermothelomyces thermophilus
  4yn2-assembly1_A  TM=4.253E-01  e=9.378E-05  unidentified entomopoxvirus
  5d6h-assembly1_A  TM=4.346E-01  e=5.883E-01  Acinetobacter baumannii
  6fqa-assembly1_A  TM=5.064E-01  e=1.822E+00  Acinetobacter baumannii

Secondary structure (DSSP, 8-state):
----------------EEEEEETTPP---HHHHHHH-HHHHHHHHH-TT--HHHHHHHHTT-TT--HHHH-TTTGGG--GGG-GGG-EEEETT-EEEEEEEEEE---EEEEEEEEETTTTEEEEEEEEEEEEES-TTS---GGGTEEEEE--S--TTTTSSTTSEEEEEEEEETTTT-EEEEEEEEEEEE------------------------------/----------------EEEEEETTPP---HHHHHHH-HHHHHHHHH-TT--HHHHHHHHTT-TT--HHHH-TTTGGG--GGG-GGG-EEEETT-EEEEEEEEEE---EEEEEEEEETTTTEEEEEEEEEEEEES-TTS---GGGTEEEEE--S--TTTTSSTTSEEEEEEEEETTTT-EEEEEEEEEEEE------------------------------

Radius of gyration: 32.02 Å; Cα contacts (8 Å, |Δi|>4): 852; chains: 2; bounding box: 70×131×91 Å

Foldseek 3Di:
DPPPPPPPPPPPPLAFFKEWVVLHFFAQDPQLCQAAHPVLSVVCVVGVGHFLVVSCVVRVPPPRYDCVSQVCVQQNSGALVRCVVRAAEAAAFDKDKIFMDGPHAAWAWKAKFKAFPVVRHTPGTRLDIGRTASDPVDDDDRCNGIDIGTHHNPCPQQFADWRGMWTKMWTARPPPSGTIGITTHIYGYDYPPDPDDPDPPDDDDCPPPDDPDDDDDDDD/DPPPPPPPPPPPPLAFFKEWVVLHFFAQDPQLCQAAHPVLSVVCVVGVGHFLVVSCVVRVPPPSYDCVSQVCVQQNSGALVRCVVRAAEAAAFDKDKIFMDGPHAAWAWKAKFKAFPVVRHTPGTRLDIGRTASDPVDDDDRCNGIDIGTHHNPCPQQFADWRGMWTKMWTARPPPSGTIGITTHIYGYDYPPDPDDPDDDDDDDDDDDDDPPDPDPDDD

InterPro domains:
  IPR004302 Cellulose/chitin-binding protein, N-terminal [PF03067] (17-187)
  IPR052282 Starch-active lytic polysaccharide monooxygenase [PTHR36575] 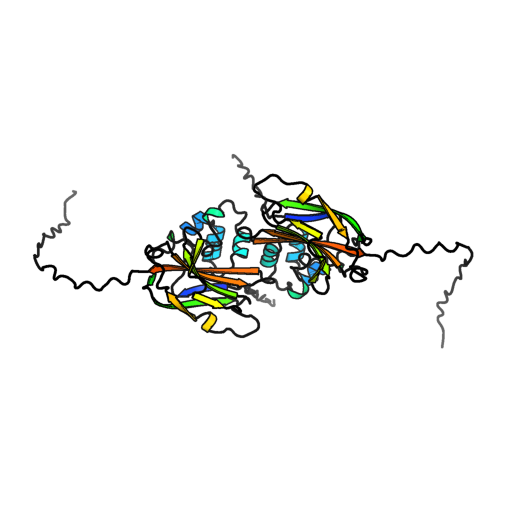(4-209)

pLDDT: mean 82.8, std 27.44, range [17.19, 98.94]

Organism: NCBI:txid717836

Sequence (440 aa):
MKYFAAIATFLELVSAHGYFETPIARQPGPAYEAACGSQAYNMMKGDINGNIQGLLQMVANQADYNAEACGLWLCKGMKYDDNTENVQKYTAGQEVPLDFAIRAPHSGYANVSIVETATNSIIAADLKKWDEYALTSRPSVPSESKFSITIPDNMGSKCSTAGDCVIQMYWNAPPPVDQTYESCIDFTVGGSGSGGSPTPGSGAGGNSTLARRGYRFFYAMKYFAAIATFLELVSAHGYFETPIARQPGPAYEAACGSQAYNMMKGDINGNIQGLLQMVANQADYNAEACGLWLCKGMKYDDNTENVQKYTAGQEVPLDFAIRAPHSGYANVSIVETATNSIIAADLKKWDEYALTSRPSVPSESKFSITIPDNMGSKCSTAGDCVIQMYWNAPPPVDQTYESCIDFTVGGSGSGGSPTPGSGAGGNSTLARRGYRFFYA